Protein 6DEB (pdb70)

Sequence (568 aa):
NAMTLLDGKALSSAKKIKEEEELKEKNQFLKSKGIESCLAVILVGDNPASQTYVKSKAKACEECGIKSLVYHLNENITQNELLALINTLNHDDSVHGILVQLPLPDHICKDLILESIISSKDVDGFHPINVGYLNLGGLLEESSGGFLPCTPLGVMKLLKAYEIDLEEGKDAVIIGASNIVGRPMATMLLNAGATVSVCHIKTKDLSSLYTRQADLIIVAAGCVNLLRSDMVKEGVIVVDVGINRLESGKIVGDVDFEEVSKKSSYITPVPGGVGPMTIAMLLENTVKSAKNNRLNNAMTLLDGKALSSAKIKEEELKEEKNQFLKSKGIESCLAVILVGDDNPASQTYVKSSKAKACEEECGIKSLVYHLNENITQNELLALINTLNHDDSVHGILVQLPLPDHICKDLILESIISSKDVDGFHPINVGYLNLGGLLEESSGGFLPCTPLGVMKLLKAYEIDLEGKDAVIIGASNIIVGRPMATMLLNAGATVSVCHIKTKDLSLYTRQADLIIVAAGCVNLLRRSDMVKEGVIVVDVGINRLESGKIVGDVDFEEVSKKSSYITPVPGGVGPMTIAMLLENTVKSAKNRLN

CATH classification: 3.40.50.10860

Nearest PDB structures (foldseek):
  6de8-assembly1_A  TM=1.002E+00  e=8.248E-57  Campylobacter jejuni subsp. jejuni NCTC 11168 = ATCC 700819
  6ape-assembly1_A  TM=9.892E-01  e=2.007E-40  Helicobacter pylori G27
  1b0a-assembly1_A  TM=9.716E-01  e=3.492E-35  Escherichia coli K-12
  5o2a-assembly2_C  TM=9.542E-01  e=1.723E-35  Escherichia coli K-12
  4a5o-assembly2_C  TM=9.302E-01  e=9.366E-33  Pseudomonas aeruginosa PAO1

InterPro domains:
  IPR000672 Tetrahydrofolate dehydrogenase/cyclohydrolase [MF_01576] (1-281)
  IPR000672 Tetrahydrofolate dehydrogenase/cyclohydrolase [PR00085] (31-53)
  IPR000672 Tetrahydrofolate dehydrogenase/cyclohydrolase [PR00085] (72-99)
  IPR000672 Tetrahydrofolate dehydrogenase/cyclohydrolase [PR00085] (107-128)
  IPR000672 Tetrahydrofolate dehydrogenase/cyclohydrolase [PR00085] (153-173)
  IPR000672 Tetrahydrofolate dehydrogenase/cyclohydrolase [PR00085] (202-231)
  IPR000672 Tetrahydrofolate dehydrogenase/cyclohydrolase [PR00085] (237-253)
  IPR000672 Tetrahydrofolate dehydrogenase/cyclohydrolase [PR00085] (254-272)
  IPR020630 Tetrahydrofolate dehydrogenase/cyclohydrolase, catalytic domain [PF00763] (4-118)
  IPR020631 Tetrahydrofolate dehydrogenase/cyclohydrolase, NAD(P)-binding domain [PF02882] (138-280)
  IPR020631 Tetrahydrofolate dehydrogenase/cyclohydrolase, NAD(P)-binding domain [cd01080] (114-278)
  IPR020867 Tetrahydrofolate dehydrogenase/cyclohydrolase, conserved site [PS00766] (73-98)
  IPR020867 Tetrahydrofolate dehydrogenase/cyclohydrolase, conserved site [PS00767] (258-266)
  IPR036291 NAD(P)-binding domain superfamily [SSF51735] (120-278)
  IPR046346 Aminoacid dehydrogenase-like, N-terminal domain superfamily [SSF53223] (2-119)

Solvent-accessible surface area: 24631 Å² total; per-residue (Å²): 188,91,74,53,82,0,57,0,144,55,36,4,50,126,11,40,95,81,5,90,117,102,7,108,138,13,114,70,130,70,26,74,0,0,0,0,0,0,6,9,4,98,65,104,51,5,58,78,106,5,144,44,35,26,136,5,0,132,60,0,39,6,87,40,49,66,69,89,27,95,100,114,16,80,51,110,85,0,46,61,32,0,78,85,2,20,134,50,96,61,0,7,0,1,3,4,14,32,90,20,29,157,102,8,63,86,56,79,0,16,60,36,4,72,38,65,8,1,0,21,0,21,18,5,29,5,18,0,28,10,12,25,40,46,174,82,8,10,44,6,6,15,0,19,0,1,35,71,2,1,131,52,70,127,21,90,17,104,8,46,8,0,4,0,7,13,24,56,47,75,15,0,29,10,0,8,12,9,0,18,62,33,4,0,0,4,0,7,0,36,165,88,19,121,66,33,24,44,15,0,113,32,0,20,0,0,0,0,27,46,56,59,66,53,47,0,105,34,113,25,6,76,117,41,0,9,0,0,6,24,5,97,26,191,58,189,95,38,128,57,24,3,0,7,21,75,129,68,0,11,148,50,5,30,59,0,1,29,29,99,15,1,6,26,30,0,36,42,0,0,4,0,41,5,0,4,84,4,0,110,107,105,79,201,172,99,71,53,84,0,55,0,144,54,24,4,56,126,10,49,103,86,2,97,118,89,8,113,106,1,122,87,122,69,21,78,1,0,0,0,0,0,3,9,7,111,58,108,48,4,50,85,108,4,139,51,34,21,125,4,0,100,83,0,42,2,83,26,51,45,63,122,38,99,74,118,28,75,49,111,92,0,38,59,32,0,78,83,1,20,137,47,111,63,0,7,0,1,6,2,15,37,89,17,13,158,97,12,66,71,50,83,0,12,58,36,4,76,36,64,12,2,0,20,0,22,18,4,25,4,18,0,28,10,12,28,42,55,114,78,8,9,23,5,6,15,0,20,0,0,32,79,0,0,156,52,64,156,20,97,19,92,8,67,12,0,5,0,2,10,27,51,42,63,14,0,28,10,0,9,12,9,0,17,60,38,8,0,0,4,1,7,0,26,171,102,14,130,68,33,16,60,11,0,119,80,0,20,0,0,0,0,19,43,60,64,58,53,41,0,106,34,98,20,6,76,124,42,0,18,0,0,5,25,6,99,24,186,60,195,98,38,132,44,30,4,0,7,23,74,122,58,0,10,127,54,3,33,62,0,1,30,30,91,16,1,7,34,32,0,39,41,0,0,5,0,32,5,0,2,72,4,0,85,107,91,65,196

Secondary structure (DSSP, 8-state):
---EE--HHHHHHHHHHHHHHHHHHHHHTT---EEEEEEES--HHHHHHHHHHHHHHHHTT-EEEEEEE-TT--HHHHHHHHHHHHH-TT--EEEEPSPPPTTS-HHHHHHHS-GGG-TT--SHHHHHHHHTT-SSS---HHHHHHHHHHHHTT---TT-EEEEE---TTTHHHHHHHHHHTT-EEEEE-TT-S-HHHHHTT-SEEEE-S--TT-B-GGGS-TTEEEEE---EE-TTS-EE-SB-HHHHGGGEEEE--SSSSHHHHHHHHHHHHHHHHHHHT--/---EE--HHHHHHHHHHHHHHHHHHHHHTT---EEEEEEES--HHHHHHHHHHHHHHHHHT-EEEEEEE-TT--HHHHHHHHHHHHT-TT--EEEEPSPPPTTS-HHHHHHHS-GGG-TT--SHHHHHHHHTT--SS---HHHHHHHHHHHHTT---TT-EEEEE---TTTHHHHHHHHHHTT-EEEEE-TT-S-HHHHHTT-SEEEE-S--TT-B-GGGS-TTEEEEE---EE-TTS-EE-SB-HHHHGGGEEEE--SSSSHHHHHHHHHHHHHHHHHHTT--

B-factor: mean 24.09, std 11.1, range [10.52, 93.6]

Foldseek 3Di:
DAAAELFLQVVLVVLLQVLLVVQVVLVVVPAQQEEEEEEEDCDPVLVVVVVVLCVSCVSRRYHYHYHYHYLPDALVVLLVVLVVLLPDLNYQAYYYGDDHDPRHDPLVSLCSRDQLRHQQLLHVVSVVCLLVLHPPGHAHLLLVLVVVSCVVVPNQLAAFQEEEEDCDSRPRVSNQSVSVSSHHHYDYHYPPDPDQLVRAQRGQEYEYDHQAAQQAEQSSYAAAHAYHFPAWHQDPVRDTATNHPCVGNSVRYRYYYGPPRGSVSRSSSSSSVSSVVRSVVSRD/DDEAELFLQVVLVVLLQVLLVLQVVLVVVVAQQEEEEEEEDCDPVLVVVVVVLCVSCVSNRHHYHYHYHYLPDAQVNLLVVLVVLQPPPNYQAYHYGDDRHPRYDVLVSLCSHDQLRHQQLLHVVSVVCLLVLHDPGHAHLLLVLVVVSCVVVVNQLAAFQEEEEDCDSRPRVSNQSVSVSSHHHYDYHYPPHPDQLVRAQRGQEYEYDHAAAQQAAQSSYAAAHEYHFPAWDQDPVRDTATNHPCVGNSVRYRYYYGPPRHSVSRSSSSSSVSSSVSSVVPDD

Structure (mmCIF, N/CA/C/O backbone):
data_6DEB
#
_entry.id   6DEB
#
_cell.length_a   163.867
_cell.length_b   59.086
_cell.length_c   72.993
_cell.angle_alpha   90.00
_cell.angle_beta   100.08
_cell.angle_gamma   90.00
#
_symmetry.space_group_name_H-M   'C 1 2 1'
#
loop_
_entity.id
_entity.type
_entity.pdbx_description
1 polymer 'Bifunctional protein FolD'
2 non-polymer GUANINE
3 non-polymer 'POTASSIUM ION'
4 non-polymer GLYCEROL
5 non-polymer 'CHLORIDE ION'
6 non-polymer 2-AMINO-2-HYDROXYMETHYL-PROPANE-1,3-DIOL
7 non-polymer METHOTREXATE
8 non-polymer 2,3-DIHYDROXY-1,4-DITHIOBUTANE
9 water water
#
loop_
_atom_site.group_PDB
_atom_site.id
_atom_site.type_symbol
_atom_site.label_atom_id
_atom_site.label_alt_id
_atom_site.label_comp_id
_atom_site.label_asym_id
_atom_site.label_entity_id
_atom_site.label_seq_id
_atom_site.pdbx_PDB_ins_code
_atom_site.Cartn_x
_atom_site.Cartn_y
_atom_site.Cartn_z
_atom_site.occupancy
_atom_site.B_iso_or_equiv
_atom_site.auth_seq_id
_atom_site.auth_comp_id
_atom_site.auth_asym_id
_atom_site.auth_atom_id
_atom_site.pdbx_PDB_model_num
ATOM 1 N N . ASN A 1 2 ? -41.503 27.632 11.753 1.00 70.18 -1 ASN A N 1
ATOM 2 C CA . ASN A 1 2 ? -42.375 26.492 11.482 1.00 69.37 -1 ASN A CA 1
ATOM 3 C C . ASN A 1 2 ? -42.090 25.323 12.422 1.00 61.11 -1 ASN A C 1
ATOM 4 O O . ASN A 1 2 ? -41.077 25.309 13.125 1.00 61.65 -1 ASN A O 1
ATOM 9 N N . ALA A 1 3 ? -42.985 24.340 12.426 1.00 52.73 0 ALA A N 1
ATOM 10 C CA . ALA A 1 3 ? -42.884 23.232 13.362 1.00 40.29 0 ALA A CA 1
ATOM 11 C C . ALA A 1 3 ? -41.686 22.336 13.060 1.00 35.81 0 ALA A C 1
ATOM 12 O O . ALA A 1 3 ? -41.447 21.967 11.911 1.00 43.40 0 ALA A O 1
ATOM 14 N N . MET A 1 4 ? -40.933 22.000 14.099 1.00 25.12 1 MET A N 1
ATOM 15 C CA . MET A 1 4 ? -39.837 21.037 13.980 1.00 22.37 1 MET A CA 1
ATOM 16 C C . MET A 1 4 ? -40.202 19.828 14.815 1.00 21.89 1 MET A C 1
ATOM 17 O O . MET A 1 4 ? -40.837 19.971 15.856 1.00 23.96 1 MET A O 1
ATOM 22 N N . THR A 1 5 ? -39.806 18.648 14.356 1.00 20.43 2 THR A N 1
ATOM 23 C CA . THR A 1 5 ? -40.106 17.419 15.071 1.00 19.91 2 THR A CA 1
ATOM 24 C C . THR A 1 5 ? -38.822 16.630 15.281 1.00 18.74 2 THR A C 1
ATOM 25 O O . THR A 1 5 ? -38.037 16.446 14.347 1.00 17.23 2 THR A O 1
ATOM 29 N N . LEU A 1 6 ? -38.587 16.180 16.511 1.00 17.50 3 LEU A N 1
ATOM 30 C CA . LEU A 1 6 ? -37.422 15.354 16.801 1.00 15.99 3 LEU A CA 1
ATOM 31 C C . LEU A 1 6 ? -37.681 13.920 16.341 1.00 15.99 3 LEU A C 1
ATOM 32 O O . LEU A 1 6 ? -38.752 13.354 16.621 1.00 17.28 3 LEU A O 1
ATOM 37 N N . LEU A 1 7 ? -36.716 13.349 15.625 1.00 16.01 4 LEU A N 1
ATOM 38 C CA . LEU A 1 7 ? -36.811 11.956 15.178 1.00 16.23 4 LEU A CA 1
ATOM 39 C C . LEU A 1 7 ? -36.287 11.100 16.330 1.00 16.26 4 LEU A C 1
ATOM 40 O O . LEU A 1 7 ? -35.072 10.902 16.471 1.00 17.50 4 LEU A O 1
ATOM 45 N N . ASP A 1 8 ? -37.198 10.615 17.158 1.00 17.27 5 ASP A N 1
ATOM 46 C CA . ASP A 1 8 ? -36.835 9.995 18.450 1.00 18.50 5 ASP A CA 1
ATOM 47 C C . ASP A 1 8 ? -36.516 8.502 18.282 1.00 15.53 5 ASP A C 1
ATOM 48 O O . ASP A 1 8 ? -37.389 7.635 18.478 1.00 15.49 5 ASP A O 1
ATOM 53 N N . GLY A 1 9 ? -35.247 8.228 17.953 1.00 16.69 6 GLY A N 1
ATOM 54 C CA . GLY A 1 9 ? -34.739 6.874 17.787 1.00 17.72 6 GLY A CA 1
ATOM 55 C C . GLY A 1 9 ? -34.716 6.069 19.078 1.00 17.00 6 GLY A C 1
ATOM 56 O O . GLY A 1 9 ? -34.886 4.849 19.066 1.00 16.93 6 GLY A O 1
ATOM 57 N N . LYS A 1 10 ? -34.526 6.738 20.204 1.00 14.51 7 LYS A N 1
ATOM 58 C CA . LYS A 1 10 ? -34.493 6.034 21.488 1.00 16.24 7 LYS A CA 1
ATOM 59 C C . LYS A 1 10 ? -35.848 5.384 21.779 1.00 20.44 7 LYS A C 1
ATOM 60 O O . LYS A 1 10 ? -35.924 4.197 22.104 1.00 18.82 7 LYS A O 1
ATOM 66 N N . ALA A 1 11 ? -36.920 6.168 21.676 1.00 20.02 8 ALA A N 1
ATOM 67 C CA . ALA A 1 11 ? -38.264 5.635 21.872 1.00 20.94 8 ALA A CA 1
ATOM 68 C C . ALA A 1 11 ? -38.643 4.544 20.857 1.00 17.57 8 ALA A C 1
ATOM 69 O O . ALA A 1 11 ? -39.257 3.536 21.225 1.00 19.41 8 ALA A O 1
ATOM 71 N N . LEU A 1 12 ? -38.282 4.758 19.590 1.00 16.00 9 LEU A N 1
ATOM 72 C CA . LEU A 1 12 ? -38.596 3.788 18.553 1.00 17.01 9 LEU A CA 1
ATOM 73 C C . LEU A 1 12 ? -37.864 2.472 18.820 1.00 15.25 9 LEU A C 1
ATOM 74 O O . LEU A 1 12 ? -38.469 1.389 18.743 1.00 16.99 9 LEU A O 1
ATOM 79 N N A SER A 1 13 ? -36.583 2.584 19.165 0.57 13.79 10 SER A N 1
ATOM 80 N N B SER A 1 13 ? -36.583 2.569 19.168 0.43 13.95 10 SER A N 1
ATOM 81 C CA A SER A 1 13 ? -35.760 1.419 19.449 0.57 14.50 10 SER A CA 1
ATOM 82 C CA B SER A 1 13 ? -35.762 1.388 19.433 0.43 14.74 10 SER A CA 1
ATOM 83 C C A SER A 1 13 ? -36.371 0.599 20.578 0.57 17.35 10 SER A C 1
ATOM 84 C C B SER A 1 13 ? -36.254 0.592 20.640 0.43 17.27 10 SER A C 1
ATOM 85 O O A SER A 1 13 ? -36.482 -0.627 20.477 0.57 16.26 10 SER A O 1
ATOM 86 O O B SER A 1 13 ? -36.145 -0.635 20.668 0.43 18.21 10 SER A O 1
ATOM 91 N N . ALA A 1 14 ? -36.814 1.287 21.623 1.00 19.74 11 ALA A N 1
ATOM 92 C CA . ALA A 1 14 ? -37.403 0.614 22.778 1.00 17.08 11 ALA A CA 1
ATOM 93 C C . ALA A 1 14 ? -38.631 -0.187 22.340 1.00 17.51 11 ALA A C 1
ATOM 94 O O . ALA A 1 14 ? -38.842 -1.327 22.784 1.00 18.85 11 ALA A O 1
ATOM 96 N N A LYS A 1 15 ? -39.437 0.411 21.465 0.49 16.44 12 LYS A N 1
ATOM 97 N N B LYS A 1 15 ? -39.443 0.397 21.461 0.51 16.44 12 LYS A N 1
ATOM 98 C CA A LYS A 1 15 ? -40.642 -0.243 20.965 0.49 18.69 12 LYS A CA 1
ATOM 99 C CA B LYS A 1 15 ? -40.650 -0.286 20.998 0.51 19.23 12 LYS A CA 1
ATOM 100 C C A LYS A 1 15 ? -40.277 -1.491 20.167 0.49 17.83 12 LYS A C 1
ATOM 101 C C B LYS A 1 15 ? -40.295 -1.503 20.145 0.51 17.84 12 LYS A C 1
ATOM 102 O O A LYS A 1 15 ? -40.862 -2.557 20.354 0.49 17.74 12 LYS A O 1
ATOM 103 O O B LYS A 1 15 ? -40.908 -2.562 20.271 0.51 18.01 12 LYS A O 1
ATOM 114 N N . ILE A 1 16 ? -39.296 -1.345 19.281 1.00 15.60 13 ILE A N 1
ATOM 115 C CA . ILE A 1 16 ? -38.804 -2.464 18.483 1.00 14.60 13 ILE A CA 1
ATOM 116 C C . ILE A 1 16 ? -38.326 -3.598 19.409 1.00 15.38 13 ILE A C 1
ATOM 117 O O . ILE A 1 16 ? -38.646 -4.783 19.166 1.00 18.08 13 ILE A O 1
ATOM 122 N N . LYS A 1 17 ? -37.572 -3.249 20.443 1.00 16.05 14 LYS A N 1
ATOM 123 C CA . LYS A 1 17 ? -37.076 -4.261 21.378 1.00 15.58 14 LYS A CA 1
ATOM 124 C C . LYS A 1 17 ? -38.223 -5.029 22.046 1.00 18.37 14 LYS A C 1
ATOM 125 O O . LYS A 1 17 ? -38.137 -6.255 22.194 1.00 19.23 14 LYS A O 1
ATOM 131 N N A GLU A 1 18 ? -39.276 -4.315 22.439 0.59 15.66 15 GLU A N 1
ATOM 132 N N B GLU A 1 18 ? -39.300 -4.336 22.419 0.41 16.33 15 GLU A N 1
ATOM 133 C CA A GLU A 1 18 ? -40.438 -4.972 23.030 0.59 19.35 15 GLU A CA 1
ATOM 134 C CA B GLU A 1 18 ? -40.460 -5.036 22.981 0.41 18.75 15 GLU A CA 1
ATOM 135 C C A GLU A 1 18 ? -41.094 -5.905 22.010 0.59 18.72 15 GLU A C 1
ATOM 136 C C B GLU A 1 18 ? -41.097 -5.964 21.951 0.41 18.79 15 GLU A C 1
ATOM 137 O O A GLU A 1 18 ? -41.520 -7.007 22.357 0.59 18.82 15 GLU A O 1
ATOM 138 O O B GLU A 1 18 ? -41.496 -7.082 22.281 0.41 18.72 15 GLU A O 1
ATOM 149 N N A GLU A 1 19 ? -41.159 -5.468 20.749 0.59 17.50 16 GLU A N 1
ATOM 150 N N B GLU A 1 19 ? -41.197 -5.494 20.707 0.41 17.47 16 GLU A N 1
ATOM 151 C CA A GLU A 1 19 ? -41.718 -6.283 19.665 0.59 17.44 16 GLU A CA 1
ATOM 152 C CA B GLU A 1 19 ? -41.716 -6.313 19.614 0.41 17.43 16 GLU A CA 1
ATOM 153 C C A GLU A 1 19 ? -40.899 -7.566 19.419 0.59 17.63 16 GLU A C 1
ATOM 154 C C B GLU A 1 19 ? -40.897 -7.593 19.496 0.41 17.43 16 GLU A C 1
ATOM 155 O O A GLU A 1 19 ? -41.453 -8.644 19.205 0.59 17.26 16 GLU A O 1
ATOM 156 O O B GLU A 1 19 ? -41.445 -8.695 19.462 0.41 17.15 16 GLU A O 1
ATOM 167 N N . LEU A 1 20 ? -39.575 -7.442 19.455 1.00 16.12 17 LEU A N 1
ATOM 168 C CA . LEU A 1 20 ? -38.711 -8.604 19.312 1.00 16.98 17 LEU A CA 1
ATOM 169 C C . LEU A 1 20 ? -38.794 -9.525 20.527 1.00 16.61 17 LEU A C 1
ATOM 170 O O . LEU A 1 20 ? -38.688 -10.738 20.374 1.00 17.10 17 LEU A O 1
ATOM 175 N N . LYS A 1 21 ? -38.993 -8.967 21.718 1.00 14.81 18 LYS A N 1
ATOM 176 C CA . LYS A 1 21 ? -39.083 -9.817 22.914 1.00 14.47 18 LYS A CA 1
ATOM 177 C C . LYS A 1 21 ? -40.315 -10.713 22.758 1.00 18.16 18 LYS A C 1
ATOM 178 O O . LYS A 1 21 ? -40.293 -11.898 23.097 1.00 16.09 18 LYS A O 1
ATOM 184 N N . GLU A 1 22 ? -41.395 -10.137 22.246 1.00 16.21 19 GLU A N 1
ATOM 185 C CA . GLU A 1 22 ? -42.605 -10.918 22.026 1.00 18.18 19 GLU A CA 1
ATOM 186 C C . GLU A 1 22 ? -42.403 -11.964 20.943 1.00 19.13 19 GLU A C 1
ATOM 187 O O . GLU A 1 22 ? -42.831 -13.106 21.105 1.00 20.14 19 GLU A O 1
ATOM 193 N N . LYS A 1 23 ? -41.746 -11.586 19.853 1.00 17.80 20 LYS A N 1
ATOM 194 C CA . LYS A 1 23 ? -41.483 -12.538 18.783 1.00 19.11 20 LYS A CA 1
ATOM 195 C C . LYS A 1 23 ? -40.615 -13.692 19.267 1.00 18.52 20 LYS A C 1
ATOM 196 O O . LYS A 1 23 ? -40.802 -14.845 18.864 1.00 19.62 20 LYS A O 1
ATOM 202 N N . ASN A 1 24 ? -39.647 -13.375 20.120 1.00 14.70 21 ASN A N 1
ATOM 203 C CA . ASN A 1 24 ? -38.742 -14.388 20.613 1.00 14.25 21 ASN A CA 1
ATOM 204 C C . ASN A 1 24 ? -39.411 -15.325 21.605 1.00 16.03 21 ASN A C 1
ATOM 205 O O . ASN A 1 24 ? -39.016 -16.480 21.731 1.00 19.69 21 ASN A O 1
ATOM 210 N N . GLN A 1 25 ? -40.427 -14.842 22.313 1.00 15.34 22 GLN A N 1
ATOM 211 C CA . GLN A 1 25 ? -41.177 -15.743 23.187 1.00 16.76 22 GLN A CA 1
ATOM 212 C C . GLN A 1 25 ? -41.866 -16.817 22.353 1.00 17.95 22 GLN A C 1
ATOM 213 O O . GLN A 1 25 ? -41.829 -17.999 22.708 1.00 19.32 22 GLN A O 1
ATOM 219 N N . PHE A 1 26 ? -42.459 -16.400 21.239 1.00 15.66 23 PHE A N 1
ATOM 220 C CA . PHE A 1 26 ? -43.150 -17.339 20.341 1.00 15.29 23 PHE A CA 1
ATOM 221 C C . PHE A 1 26 ? -42.094 -18.263 19.673 1.00 19.29 23 PHE A C 1
ATOM 222 O O . PHE A 1 26 ? -42.256 -19.485 19.642 1.00 18.75 23 PHE A O 1
ATOM 230 N N . LEU A 1 27 ? -40.996 -17.703 19.184 1.00 16.36 24 LEU A N 1
ATOM 231 C CA . LEU A 1 27 ? -39.939 -18.531 18.588 1.00 16.96 24 LEU A CA 1
ATOM 232 C C . LEU A 1 27 ? -39.398 -19.561 19.572 1.00 16.78 24 LEU A C 1
ATOM 233 O O . LEU A 1 27 ? -39.199 -20.712 19.220 1.00 16.65 24 LEU A O 1
ATOM 238 N N . LYS A 1 28 ? -39.132 -19.125 20.800 1.00 16.28 25 LYS A N 1
ATOM 239 C CA . LYS A 1 28 ? -38.578 -20.022 21.816 1.00 18.13 25 LYS A CA 1
ATOM 240 C C . LYS A 1 28 ? -39.562 -21.176 22.118 1.00 19.60 25 LYS A C 1
ATOM 241 O O . LYS A 1 28 ? -39.145 -22.326 22.323 1.00 19.80 25 LYS A O 1
ATOM 247 N N . SER A 1 29 ? -40.865 -20.878 22.093 1.00 17.82 26 SER A N 1
ATOM 248 C CA . SER A 1 29 ? -41.890 -21.901 22.329 1.00 20.13 26 SER A CA 1
ATOM 249 C C . SER A 1 29 ? -41.925 -22.925 21.197 1.00 21.78 26 SER A C 1
ATOM 250 O O . SER A 1 29 ? -42.513 -24.013 21.343 1.00 23.96 26 SER A O 1
ATOM 253 N N . LYS A 1 30 ? -41.287 -22.590 20.081 1.00 17.90 27 LYS A N 1
ATOM 254 C CA . LYS A 1 30 ? -41.219 -23.504 18.947 1.00 22.66 27 LYS A CA 1
ATOM 255 C C . LYS A 1 30 ? -39.799 -24.024 18.761 1.00 23.86 27 LYS A C 1
ATOM 256 O O . LYS A 1 30 ? -39.443 -24.513 17.684 1.00 27.57 27 LYS A O 1
ATOM 262 N N . GLY A 1 31 ? -38.987 -23.904 19.811 1.00 26.53 28 GLY A N 1
ATOM 263 C CA . GLY A 1 31 ? -37.640 -24.471 19.802 1.00 27.51 28 GLY A CA 1
ATOM 264 C C . GLY A 1 31 ? -36.482 -23.691 19.213 1.00 31.01 28 GLY A C 1
ATOM 265 O O . GLY A 1 31 ? -35.384 -24.239 19.048 1.00 30.34 28 GLY A O 1
ATOM 266 N N . ILE A 1 32 ? -36.700 -22.419 18.895 1.00 24.70 29 ILE A N 1
ATOM 267 C CA . ILE A 1 32 ? -35.648 -21.573 18.351 1.00 20.96 29 ILE A CA 1
ATOM 268 C C . ILE A 1 32 ? -35.328 -20.457 19.331 1.00 18.99 29 ILE A C 1
ATOM 269 O O . ILE A 1 32 ? -36.190 -19.647 19.633 1.00 20.41 29 ILE A O 1
ATOM 274 N N . GLU A 1 33 ? -34.094 -20.424 19.812 1.00 18.06 30 GLU A N 1
ATOM 275 C CA . GLU A 1 33 ? -33.607 -19.330 20.648 1.00 16.22 30 GLU A CA 1
ATOM 276 C C . GLU A 1 33 ? -32.645 -18.464 19.832 1.00 16.60 30 GLU A C 1
ATOM 277 O O . GLU A 1 33 ? -31.485 -18.842 19.621 1.00 18.94 30 GLU A O 1
ATOM 283 N N . SER A 1 34 ? -33.129 -17.311 19.375 1.00 17.22 31 SER A N 1
ATOM 284 C CA . SER A 1 34 ? -32.337 -16.407 18.551 1.00 15.81 31 SER A CA 1
ATOM 285 C C . SER A 1 34 ? -31.026 -16.141 19.251 1.00 16.29 31 SER A C 1
ATOM 286 O O . SER A 1 34 ? -31.011 -15.885 20.439 1.00 16.17 31 SER A O 1
ATOM 289 N N . CYS A 1 35 ? -29.925 -16.226 18.508 1.00 12.27 32 CYS A N 1
ATOM 290 C CA . CYS A 1 35 ? -28.610 -16.161 19.122 1.00 13.22 32 CYS A CA 1
ATOM 291 C C . CYS A 1 35 ? -27.648 -15.397 18.229 1.00 14.65 32 CYS A C 1
ATOM 292 O O . CYS A 1 35 ? -27.512 -15.706 17.043 1.00 14.78 32 CYS A O 1
ATOM 295 N N . LEU A 1 36 ? -27.007 -14.387 18.820 1.00 13.13 33 LEU A N 1
ATOM 296 C CA . LEU A 1 36 ? -25.972 -13.584 18.183 1.00 15.16 33 LEU A CA 1
ATOM 297 C C . LEU A 1 36 ? -24.604 -13.868 18.789 1.00 14.52 33 LEU A C 1
ATOM 298 O O . LEU A 1 36 ? -24.426 -13.813 20.007 1.00 15.29 33 LEU A O 1
ATOM 303 N N . ALA A 1 37 ? -23.635 -14.186 17.935 1.00 11.99 34 ALA A N 1
ATOM 304 C CA . ALA A 1 37 ? -22.230 -14.253 18.376 1.00 13.44 34 ALA A CA 1
ATOM 305 C C . ALA A 1 37 ? -21.558 -12.946 18.023 1.00 14.83 34 ALA A C 1
ATOM 306 O O . ALA A 1 37 ? -21.666 -12.456 16.889 1.00 14.57 34 ALA A O 1
ATOM 308 N N . VAL A 1 38 ? -20.908 -12.344 19.019 1.00 15.09 35 VAL A N 1
ATOM 309 C CA . VAL A 1 38 ? -20.141 -11.110 18.832 1.00 17.38 35 VAL A CA 1
ATOM 310 C C . VAL A 1 38 ? -18.675 -11.413 19.100 1.00 17.25 35 VAL A C 1
ATOM 311 O O . VAL A 1 38 ? -18.325 -11.996 20.129 1.00 16.99 35 VAL A O 1
ATOM 315 N N . ILE A 1 39 ? -17.821 -11.043 18.156 1.00 15.26 36 ILE A N 1
ATOM 316 C CA . ILE A 1 39 ? -16.384 -11.264 18.313 1.00 16.56 36 ILE A CA 1
ATOM 317 C C . ILE A 1 39 ? -15.672 -9.928 18.488 1.00 21.25 36 ILE A C 1
ATOM 318 O O . ILE A 1 39 ? -15.747 -9.039 17.631 1.00 17.25 36 ILE A O 1
ATOM 323 N N . LEU A 1 40 ? -14.988 -9.790 19.620 1.00 16.72 37 LEU A N 1
ATOM 324 C CA . LEU A 1 40 ? -14.258 -8.584 19.943 1.00 20.87 37 LEU A CA 1
ATOM 325 C C . LEU A 1 40 ? -12.784 -8.949 20.046 1.00 22.60 37 LEU A C 1
ATOM 326 O O . LEU A 1 40 ? -12.411 -9.797 20.852 1.00 22.95 37 LEU A O 1
ATOM 331 N N . VAL A 1 41 ? -11.962 -8.338 19.202 1.00 19.75 38 VAL A N 1
ATOM 332 C CA . VAL A 1 41 ? -10.526 -8.544 19.245 1.00 21.23 38 VAL A CA 1
ATOM 333 C C . VAL A 1 41 ? -9.849 -7.369 19.929 1.00 25.50 38 VAL A C 1
ATOM 334 O O . VAL A 1 41 ? -9.961 -6.212 19.492 1.00 29.56 38 VAL A O 1
ATOM 338 N N . GLY A 1 42 ? -9.138 -7.660 21.012 1.00 27.50 39 GLY A N 1
ATOM 339 C CA . GLY A 1 42 ? -8.393 -6.631 21.715 1.00 28.01 39 GLY A CA 1
ATOM 340 C C . GLY A 1 42 ? -9.211 -5.870 22.745 1.00 28.48 39 GLY A C 1
ATOM 341 O O . GLY A 1 42 ? -10.344 -6.244 23.055 1.00 32.02 39 GLY A O 1
ATOM 342 N N . ASP A 1 43 ? -8.635 -4.788 23.262 1.00 34.42 40 ASP A N 1
ATOM 343 C CA . ASP A 1 43 ? -9.234 -4.067 24.393 1.00 41.39 40 ASP A CA 1
ATOM 344 C C . ASP A 1 43 ? -9.494 -2.574 24.155 1.00 40.89 40 ASP A C 1
ATOM 345 O O . ASP A 1 43 ? -9.460 -1.793 25.104 1.00 45.89 40 ASP A O 1
ATOM 350 N N . ASN A 1 44 ? -9.716 -2.180 22.902 1.00 36.94 41 ASN A N 1
ATOM 351 C CA . ASN A 1 44 ? -10.153 -0.821 22.571 1.00 38.38 41 ASN A CA 1
ATOM 352 C C . ASN A 1 44 ? -11.330 -0.483 23.475 1.00 38.61 41 ASN A C 1
ATOM 353 O O . ASN A 1 44 ? -12.333 -1.202 23.473 1.00 31.61 41 ASN A O 1
ATOM 358 N N . PRO A 1 45 ? -11.212 0.598 24.257 1.00 42.91 42 PRO A N 1
ATOM 359 C CA . PRO A 1 45 ? -12.234 0.925 25.260 1.00 42.33 42 PRO A CA 1
ATOM 360 C C . PRO A 1 45 ? -13.590 1.229 24.637 1.00 39.88 42 PRO A C 1
ATOM 361 O O . PRO A 1 45 ? -14.619 0.800 25.174 1.00 37.16 42 PRO A O 1
ATOM 365 N N . ALA A 1 46 ? -13.599 1.954 23.521 1.00 38.85 43 ALA A N 1
ATOM 366 C CA . ALA A 1 46 ? -14.855 2.223 22.825 1.00 34.60 43 ALA A CA 1
ATOM 367 C C . ALA A 1 46 ? -15.486 0.912 22.366 1.00 35.84 43 ALA A C 1
ATOM 368 O O . ALA A 1 46 ? -16.686 0.694 22.537 1.00 33.58 43 ALA A O 1
ATOM 370 N N . SER A 1 47 ? -14.668 0.036 21.788 1.00 32.93 44 SER A N 1
ATOM 371 C CA . SER A 1 47 ? -15.146 -1.269 21.327 1.00 31.75 44 SER A CA 1
ATOM 372 C C . SER A 1 47 ? -15.758 -2.104 22.455 1.00 26.88 44 SER A C 1
ATOM 373 O O . SER A 1 47 ? -16.776 -2.768 22.263 1.00 24.82 44 SER A O 1
ATOM 376 N N . GLN A 1 48 ? -15.142 -2.073 23.632 1.00 29.84 45 GLN A N 1
ATOM 377 C CA . GLN A 1 48 ? -15.650 -2.862 24.754 1.00 30.72 45 GLN A CA 1
ATOM 378 C C . GLN A 1 48 ? -17.016 -2.341 25.184 1.00 27.91 45 GLN A C 1
ATOM 379 O O . GLN A 1 48 ? -17.946 -3.118 25.432 1.00 27.52 45 GLN A O 1
ATOM 385 N N . THR A 1 49 ? -17.130 -1.017 25.255 1.00 28.88 46 THR A N 1
ATOM 386 C CA . THR A 1 49 ? -18.396 -0.347 25.530 1.00 34.01 46 THR A CA 1
ATOM 387 C C . THR A 1 49 ? -19.490 -0.726 24.531 1.00 30.48 46 THR A C 1
ATOM 388 O O . THR A 1 49 ? -20.619 -1.075 24.931 1.00 30.23 46 THR A O 1
ATOM 392 N N . TYR A 1 50 ? -19.164 -0.651 23.238 1.00 26.37 47 TYR A N 1
ATOM 393 C CA . TYR A 1 50 ? -20.111 -1.011 22.186 1.00 25.79 47 TYR A CA 1
ATOM 394 C C . TYR A 1 50 ? -20.578 -2.460 22.321 1.00 26.19 47 TYR A C 1
ATOM 395 O O . TYR A 1 50 ? -21.760 -2.748 22.171 1.00 24.46 47 TYR A O 1
ATOM 404 N N . VAL A 1 51 ? -19.644 -3.372 22.582 1.00 23.24 48 VAL A N 1
ATOM 405 C CA . VAL A 1 51 ? -19.988 -4.786 22.746 1.00 19.30 48 VAL A CA 1
ATOM 406 C C . VAL A 1 51 ? -20.871 -5.034 23.965 1.00 20.97 48 VAL A C 1
ATOM 407 O O . VAL A 1 51 ? -21.855 -5.769 23.892 1.00 21.71 48 VAL A O 1
ATOM 411 N N . LYS A 1 52 ? -20.543 -4.411 25.094 1.00 26.26 49 LYS A N 1
ATOM 412 C CA . LYS A 1 52 ? -21.427 -4.520 26.261 1.00 26.19 49 LYS A CA 1
ATOM 413 C C . LYS A 1 52 ? -22.847 -4.017 25.959 1.00 27.83 49 LYS A C 1
ATOM 414 O O . LYS A 1 52 ? -23.842 -4.629 26.384 1.00 26.34 49 LYS A O 1
ATOM 420 N N . SER A 1 53 ? -22.942 -2.927 25.198 1.00 25.14 50 SER A N 1
ATOM 421 C CA . SER A 1 53 ? -24.250 -2.397 24.784 1.00 26.73 50 SER A CA 1
ATOM 422 C C . SER A 1 53 ? -25.046 -3.399 23.946 1.00 23.48 50 SER A C 1
ATOM 423 O O . SER A 1 53 ? -26.263 -3.549 24.118 1.00 22.03 50 SER A O 1
ATOM 426 N N . LYS A 1 54 ? -24.361 -4.070 23.033 1.00 20.09 51 LYS A N 1
ATOM 427 C CA . LYS A 1 54 ? -25.030 -5.028 22.159 1.00 17.27 51 LYS A CA 1
ATOM 428 C C . LYS A 1 54 ? -25.479 -6.221 22.990 1.00 18.95 51 LYS A C 1
ATOM 429 O O . LYS A 1 54 ? -26.596 -6.709 22.848 1.00 17.86 51 LYS A O 1
ATOM 435 N N . ALA A 1 55 ? -24.634 -6.663 23.908 1.00 23.14 52 ALA A N 1
ATOM 436 C CA . ALA A 1 55 ? -25.014 -7.796 24.751 1.00 24.35 52 ALA A CA 1
ATOM 437 C C . ALA A 1 55 ? -26.203 -7.461 25.651 1.00 22.77 52 ALA A C 1
ATOM 438 O O . ALA A 1 55 ? -27.119 -8.278 25.836 1.00 23.33 52 ALA A O 1
ATOM 440 N N . LYS A 1 56 ? -26.212 -6.253 26.202 1.00 21.91 53 LYS A N 1
ATOM 441 C CA . LYS A 1 56 ? -27.307 -5.838 27.058 1.00 25.05 53 LYS A CA 1
ATOM 442 C C . LYS A 1 56 ? -28.598 -5.788 26.257 1.00 24.79 53 LYS A C 1
ATOM 443 O O . LYS A 1 56 ? -29.644 -6.216 26.735 1.00 24.07 53 LYS A O 1
ATOM 449 N N . ALA A 1 57 ? -28.522 -5.271 25.035 1.00 22.10 54 ALA A N 1
ATOM 450 C CA . ALA A 1 57 ? -29.724 -5.154 24.219 1.00 22.40 54 ALA A CA 1
ATOM 451 C C . ALA A 1 57 ? -30.282 -6.523 23.853 1.00 18.91 54 ALA A C 1
ATOM 452 O O . ALA A 1 57 ? -31.503 -6.697 23.809 1.00 21.05 54 ALA A O 1
ATOM 454 N N . CYS A 1 58 ? -29.394 -7.480 23.587 1.00 16.77 55 CYS A N 1
ATOM 455 C CA . CYS A 1 58 ? -29.815 -8.852 23.283 1.00 18.61 55 CYS A CA 1
ATOM 456 C C . CYS A 1 58 ? -30.614 -9.401 24.455 1.00 16.65 55 CYS A C 1
ATOM 457 O O . CYS A 1 58 ? -31.699 -9.942 24.267 1.00 16.66 55 CYS A O 1
ATOM 460 N N . GLU A 1 59 ? -30.096 -9.220 25.666 1.00 19.99 56 GLU A N 1
ATOM 461 C CA . GLU A 1 59 ? -30.763 -9.758 26.851 1.00 25.98 56 GLU A CA 1
ATOM 462 C C . GLU A 1 59 ? -32.157 -9.158 27.037 1.00 27.62 56 GLU A C 1
ATOM 463 O O . GLU A 1 59 ? -33.104 -9.856 27.407 1.00 27.28 56 GLU A O 1
ATOM 469 N N . GLU A 1 60 ? -32.288 -7.873 26.739 1.00 20.37 57 GLU A N 1
ATOM 470 C CA . GLU A 1 60 ? -33.559 -7.180 26.885 1.00 22.73 57 GLU A CA 1
ATOM 471 C C . GLU A 1 60 ? -34.660 -7.705 25.967 1.00 21.31 57 GLU A C 1
ATOM 472 O O . GLU A 1 60 ? -35.845 -7.550 26.265 1.00 28.18 57 GLU A O 1
ATOM 478 N N . CYS A 1 61 ? -34.285 -8.325 24.855 1.00 19.82 58 CYS A N 1
ATOM 479 C CA . CYS A 1 61 ? -35.307 -8.766 23.893 1.00 23.88 58 CYS A CA 1
ATOM 480 C C . CYS A 1 61 ? -35.294 -10.270 23.634 1.00 19.19 58 CYS A C 1
ATOM 481 O O . CYS A 1 61 ? -35.899 -10.755 22.666 1.00 20.67 58 CYS A O 1
ATOM 484 N N . GLY A 1 62 ? -34.602 -11.006 24.500 1.00 20.98 59 GLY A N 1
ATOM 485 C CA . GLY A 1 62 ? -34.621 -12.457 24.451 1.00 19.14 59 GLY A CA 1
ATOM 486 C C . GLY A 1 62 ? -33.671 -13.102 23.466 1.00 19.54 59 GLY A C 1
ATOM 487 O O . GLY A 1 62 ? -33.856 -14.271 23.103 1.00 21.36 59 GLY A O 1
ATOM 488 N N . ILE A 1 63 ? -32.652 -12.364 23.018 1.00 16.30 60 ILE A N 1
ATOM 489 C CA . ILE A 1 63 ? -31.631 -12.941 22.157 1.00 15.25 60 ILE A CA 1
ATOM 490 C C . ILE A 1 63 ? -30.467 -13.419 23.019 1.00 17.31 60 ILE A C 1
ATOM 491 O O . ILE A 1 63 ? -29.962 -12.692 23.891 1.00 17.79 60 ILE A O 1
ATOM 496 N N . LYS A 1 64 ? -30.071 -14.668 22.803 1.00 14.77 61 LYS A N 1
ATOM 497 C CA . LYS A 1 64 ? -28.905 -15.200 23.503 1.00 15.61 61 LYS A CA 1
ATOM 498 C C . LYS A 1 64 ? -27.664 -14.583 22.876 1.00 16.58 61 LYS A C 1
ATOM 499 O O . LYS A 1 64 ? -27.522 -14.583 21.663 1.00 19.25 61 LYS A O 1
ATOM 505 N N . SER A 1 65 ? -26.765 -14.038 23.690 1.00 17.91 62 SER A N 1
ATOM 506 C CA . SER A 1 65 ? -25.501 -13.569 23.126 1.00 19.14 62 SER A CA 1
ATOM 507 C C . SER A 1 65 ? -24.319 -14.442 23.537 1.00 17.11 62 SER A C 1
ATOM 508 O O . SER A 1 65 ? -24.221 -14.932 24.692 1.00 22.08 62 SER A O 1
ATOM 511 N N . LEU A 1 66 ? -23.417 -14.631 22.581 1.00 15.64 63 LEU A N 1
ATOM 512 C CA . LEU A 1 66 ? -22.151 -15.309 22.818 1.00 14.54 63 LEU A CA 1
ATOM 513 C C . LEU A 1 66 ? -21.085 -14.300 22.489 1.00 15.47 63 LEU A C 1
ATOM 514 O O . LEU A 1 66 ? -20.887 -13.973 21.327 1.00 19.26 63 LEU A O 1
ATOM 519 N N . VAL A 1 67 ? -20.378 -13.821 23.512 1.00 18.29 64 VAL A N 1
ATOM 520 C CA . VAL A 1 67 ? -19.336 -12.828 23.286 1.00 17.22 64 VAL A CA 1
ATOM 521 C C . VAL A 1 67 ? -17.980 -13.490 23.402 1.00 17.96 64 VAL A C 1
ATOM 522 O O . VAL A 1 67 ? -17.633 -14.043 24.452 1.00 20.09 64 VAL A O 1
ATOM 526 N N . TYR A 1 68 ? -17.240 -13.435 22.299 1.00 17.92 65 TYR A N 1
ATOM 527 C CA . TYR A 1 68 ? -15.870 -13.942 22.239 1.00 19.52 65 TYR A CA 1
ATOM 528 C C . TYR A 1 68 ? -14.927 -12.759 22.327 1.00 21.84 65 TYR A C 1
ATOM 529 O O . TYR A 1 68 ? -14.819 -11.974 21.386 1.00 22.10 65 TYR A O 1
ATOM 538 N N . HIS A 1 69 ? -14.250 -12.628 23.465 1.00 20.17 66 HIS A N 1
ATOM 539 C CA . HIS A 1 69 ? -13.289 -11.556 23.640 1.00 22.65 66 HIS A CA 1
ATOM 540 C C . HIS A 1 69 ? -11.881 -12.115 23.454 1.00 21.94 66 HIS A C 1
ATOM 541 O O . HIS A 1 69 ? -11.348 -12.754 24.355 1.00 28.84 66 HIS A O 1
ATOM 548 N N . LEU A 1 70 ? -11.309 -11.861 22.275 1.00 20.63 67 LEU A N 1
ATOM 549 C CA . LEU A 1 70 ? -10.031 -12.427 21.868 1.00 21.47 67 LEU A CA 1
ATOM 550 C C . LEU A 1 70 ? -8.910 -11.451 22.122 1.00 22.47 67 LEU A C 1
ATOM 551 O O . LEU A 1 70 ? -9.103 -10.235 22.118 1.00 23.22 67 LEU A O 1
ATOM 556 N N . ASN A 1 71 ? -7.722 -11.999 22.354 1.00 22.73 68 ASN A N 1
ATOM 557 C CA . ASN A 1 71 ? -6.553 -11.194 22.590 1.00 23.73 68 ASN A CA 1
ATOM 558 C C . ASN A 1 71 ? -6.203 -10.420 21.325 1.00 25.29 68 ASN A C 1
ATOM 559 O O . ASN A 1 71 ? -6.391 -10.922 20.225 1.00 25.26 68 ASN A O 1
ATOM 564 N N . GLU A 1 72 ? -5.671 -9.205 21.478 1.00 28.51 69 GLU A N 1
ATOM 565 C CA . GLU A 1 72 ? -5.307 -8.411 20.300 1.00 29.81 69 GLU A CA 1
ATOM 566 C C . GLU A 1 72 ? -4.258 -9.112 19.441 1.00 32.60 69 GLU A C 1
ATOM 567 O O . GLU A 1 72 ? -4.160 -8.847 18.252 1.00 34.97 69 GLU A O 1
ATOM 573 N N . ASN A 1 73 ? -3.486 -10.016 20.041 1.00 29.22 70 ASN A N 1
ATOM 574 C CA . ASN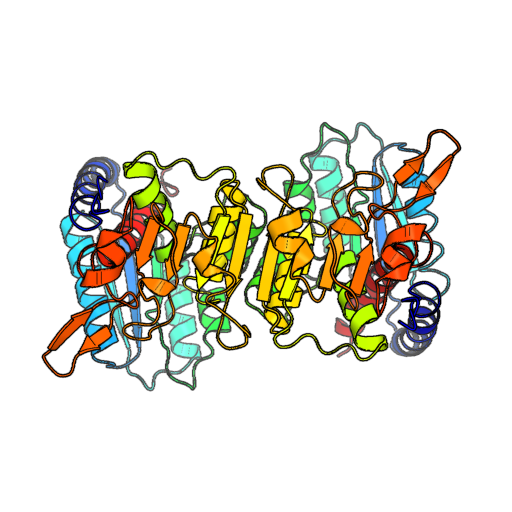 A 1 73 ? -2.410 -10.685 19.316 1.00 29.00 70 ASN A CA 1
ATOM 575 C C . ASN A 1 73 ? -2.806 -11.997 18.633 1.00 26.35 70 ASN A C 1
ATOM 576 O O . ASN A 1 73 ? -1.931 -12.703 18.123 1.00 29.57 70 ASN A O 1
ATOM 581 N N . ILE A 1 74 ? -4.098 -12.332 18.631 1.00 25.22 71 ILE A N 1
ATOM 582 C CA . ILE A 1 74 ? -4.534 -13.541 17.920 1.00 25.2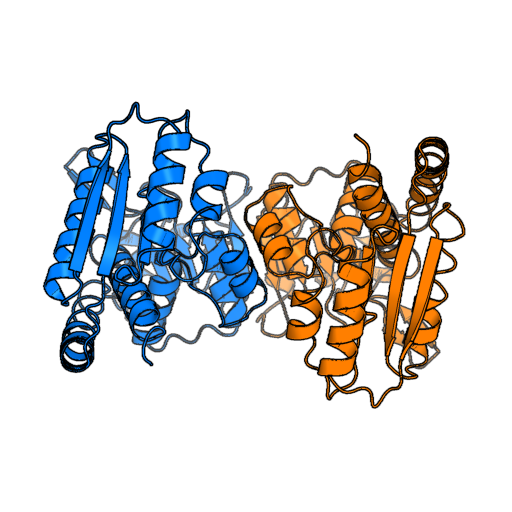3 71 ILE A CA 1
ATOM 583 C C . ILE A 1 74 ? -4.232 -13.400 16.439 1.00 28.97 71 ILE A C 1
ATOM 584 O O . ILE A 1 74 ? -4.199 -12.291 15.904 1.00 28.08 71 ILE A O 1
ATOM 589 N N . THR A 1 75 ? -3.976 -14.525 15.783 1.00 28.18 72 THR A N 1
ATOM 590 C CA . THR A 1 75 ? -3.650 -14.495 14.366 1.00 29.67 72 THR A CA 1
ATOM 591 C C . THR A 1 75 ? -4.904 -14.393 13.509 1.00 24.94 72 THR A C 1
ATOM 592 O O . THR A 1 75 ? -6.012 -14.741 13.935 1.00 21.95 72 THR A O 1
ATOM 596 N N . GLN A 1 76 ? -4.718 -13.927 12.284 1.00 20.83 73 GLN A N 1
ATOM 597 C CA . GLN A 1 76 ? -5.798 -13.931 11.315 1.00 22.88 73 GLN A CA 1
ATOM 598 C C . GLN A 1 76 ? -6.381 -15.329 11.174 1.00 23.42 73 GLN A C 1
ATOM 599 O O . GLN A 1 76 ? -7.606 -15.508 11.098 1.00 20.94 73 GLN A O 1
ATOM 605 N N . ASN A 1 77 ? -5.505 -16.329 11.170 1.00 23.97 74 ASN A N 1
ATOM 606 C CA . ASN A 1 77 ? -5.962 -17.714 11.046 1.00 21.76 74 ASN A CA 1
ATOM 607 C C . ASN A 1 77 ? -6.829 -18.157 12.204 1.00 21.44 74 ASN A C 1
ATOM 608 O O . ASN A 1 77 ? -7.824 -18.854 11.991 1.00 19.97 74 ASN A O 1
ATOM 613 N N . GLU A 1 78 ? -6.488 -17.742 13.421 1.00 19.78 75 GLU A N 1
ATOM 614 C CA . GLU A 1 78 ? -7.318 -18.099 14.573 1.00 22.93 75 GLU A CA 1
ATOM 615 C C . GLU A 1 78 ? -8.712 -17.502 14.450 1.00 20.73 75 GLU A C 1
ATOM 616 O O . GLU A 1 78 ? -9.724 -18.179 14.699 1.00 17.99 75 GLU A O 1
ATOM 622 N N . LEU A 1 79 ? -8.774 -16.231 14.055 1.00 18.40 76 LEU A N 1
ATOM 623 C CA . LEU A 1 79 ? -10.067 -15.593 13.833 1.00 17.11 76 LEU A CA 1
ATOM 624 C C . LEU A 1 79 ? -10.895 -16.303 12.752 1.00 16.30 76 LEU A C 1
ATOM 625 O O . LEU A 1 79 ? -12.103 -16.555 12.930 1.00 15.31 76 LEU A O 1
ATOM 630 N N . LEU A 1 80 ? -10.255 -16.662 11.646 1.00 17.28 77 LEU A N 1
ATOM 631 C CA . LEU A 1 80 ? -10.967 -17.364 10.577 1.00 19.04 77 LEU A CA 1
ATOM 632 C C . LEU A 1 80 ? -11.530 -18.682 11.069 1.00 18.11 77 LEU A C 1
ATOM 633 O O . LEU A 1 80 ? -12.665 -19.073 10.711 1.00 16.93 77 LEU A O 1
ATOM 638 N N . ALA A 1 81 ? -10.733 -19.370 11.880 1.00 18.69 78 ALA A N 1
ATOM 639 C CA . ALA A 1 81 ? -11.137 -20.666 12.409 1.00 18.49 78 ALA A CA 1
ATOM 640 C C . ALA A 1 81 ? -12.359 -20.549 13.328 1.00 19.19 78 ALA A C 1
ATOM 641 O O . ALA A 1 81 ? -13.278 -21.367 13.256 1.00 19.47 78 ALA A O 1
ATOM 643 N N . LEU A 1 82 ? -12.381 -19.516 14.162 1.00 18.66 79 LEU A N 1
ATOM 644 C CA . LEU A 1 82 ? -13.548 -19.240 15.013 1.00 16.35 79 LEU A CA 1
ATOM 645 C C . LEU A 1 82 ? -14.797 -18.966 14.176 1.00 15.85 79 LEU A C 1
ATOM 646 O O . LEU A 1 82 ? -15.878 -19.507 14.440 1.00 15.68 79 LEU A O 1
ATOM 651 N N . ILE A 1 83 ? -14.627 -18.167 13.131 1.00 16.05 80 ILE A N 1
ATOM 652 C CA . ILE A 1 83 ? -15.750 -17.796 12.291 1.00 14.99 80 ILE A CA 1
ATOM 653 C C . ILE A 1 83 ? -16.244 -19.042 11.542 1.00 14.33 80 ILE A C 1
ATOM 654 O O . ILE A 1 83 ? -17.458 -19.249 11.387 1.00 14.16 80 ILE A O 1
ATOM 659 N N . ASN A 1 84 ? -15.320 -19.886 11.101 1.00 15.26 81 ASN A N 1
ATOM 660 C CA . ASN A 1 84 ? -15.725 -21.153 10.473 1.00 16.49 81 ASN A CA 1
ATOM 661 C C . ASN A 1 84 ? -16.586 -22.014 11.407 1.00 17.78 81 ASN A C 1
ATOM 662 O O . ASN A 1 84 ? -17.604 -22.566 10.999 1.00 16.89 81 ASN A O 1
ATOM 667 N N . THR A 1 85 ? -16.171 -22.123 12.663 1.00 16.34 82 THR A N 1
ATOM 668 C CA . THR A 1 85 ? -16.947 -22.875 13.636 1.00 14.93 82 THR A CA 1
ATOM 669 C C . THR A 1 85 ? -18.348 -22.291 13.802 1.00 14.52 82 THR A C 1
ATOM 670 O O . THR A 1 85 ? -19.345 -23.011 13.759 1.00 16.97 82 THR A O 1
ATOM 674 N N . LEU A 1 86 ? -18.413 -20.979 13.989 1.00 15.34 83 LEU A N 1
ATOM 675 C CA . LEU A 1 86 ? -19.691 -20.307 14.159 1.00 14.73 83 LEU A CA 1
ATOM 676 C C . LEU A 1 86 ? -20.576 -20.430 12.929 1.00 14.88 83 LEU A C 1
ATOM 677 O O . LEU A 1 86 ? -21.806 -20.537 13.050 1.00 15.87 83 LEU A O 1
ATOM 682 N N . ASN A 1 87 ? -19.957 -20.399 11.748 1.00 13.28 84 ASN A N 1
ATOM 683 C CA . ASN A 1 87 ? -20.699 -20.526 10.492 1.00 15.00 84 ASN A CA 1
ATOM 684 C C . ASN A 1 87 ? -21.470 -21.820 10.464 1.00 17.39 84 ASN A C 1
ATOM 685 O O . ASN A 1 87 ? -22.545 -21.890 9.868 1.00 18.52 84 ASN A O 1
ATOM 690 N N . HIS A 1 88 ? -20.887 -22.850 11.075 1.00 14.68 85 HIS A N 1
ATOM 691 C CA . HIS A 1 88 ? -21.477 -24.193 11.045 1.00 19.26 85 HIS A CA 1
ATOM 692 C C . HIS A 1 88 ? -22.280 -24.578 12.297 1.00 20.87 85 HIS A C 1
ATOM 693 O O . HIS A 1 88 ? -22.825 -25.683 12.370 1.00 19.91 85 HIS A O 1
ATOM 700 N N . ASP A 1 89 ? -22.369 -23.665 13.264 1.00 17.69 86 ASP A N 1
ATOM 701 C CA . ASP A 1 89 ? -23.070 -23.958 14.504 1.00 16.67 86 ASP A CA 1
ATOM 702 C C . ASP A 1 89 ? -24.523 -23.567 14.306 1.00 14.42 86 ASP A C 1
ATOM 703 O O . ASP A 1 89 ? -24.832 -22.379 14.240 1.00 16.36 86 ASP A O 1
ATOM 708 N N . ASP A 1 90 ? -25.406 -24.561 14.225 1.00 17.59 87 ASP A N 1
ATOM 709 C CA . ASP A 1 90 ? -26.799 -24.282 13.895 1.00 17.75 87 ASP A CA 1
ATOM 710 C C . ASP A 1 90 ? -27.516 -23.491 14.978 1.00 19.85 87 ASP A C 1
ATOM 711 O O . ASP A 1 90 ? -28.567 -22.916 14.716 1.00 20.47 87 ASP A O 1
ATOM 716 N N . SER A 1 91 ? -26.939 -23.446 16.176 1.00 17.77 88 SER A N 1
ATOM 717 C CA . SER A 1 91 ? -27.545 -22.684 17.265 1.00 19.09 88 SER A CA 1
ATOM 718 C C . SER A 1 91 ? -27.194 -21.197 17.210 1.00 16.68 88 SER A C 1
ATOM 719 O O . SER A 1 91 ? -27.719 -20.415 18.008 1.00 16.56 88 SER A O 1
ATOM 722 N N . VAL A 1 92 ? -26.327 -20.805 16.272 1.00 13.32 89 VAL A N 1
ATOM 723 C CA . VAL A 1 92 ? -25.917 -19.413 16.147 1.00 12.43 89 VAL A CA 1
ATOM 724 C C . VAL A 1 92 ? -26.536 -18.832 14.875 1.00 13.99 89 VAL A C 1
ATOM 725 O O . VAL A 1 92 ? -26.402 -19.400 13.789 1.00 15.67 89 VAL A O 1
ATOM 729 N N . HIS A 1 93 ? -27.249 -17.719 15.016 1.00 13.09 90 HIS A N 1
ATOM 730 C CA . HIS A 1 93 ? -27.978 -17.135 13.882 1.00 13.51 90 HIS A CA 1
ATOM 731 C C . HIS A 1 93 ? -27.330 -15.914 13.275 1.00 13.85 90 HIS A C 1
ATOM 732 O O . HIS A 1 93 ? -27.499 -15.652 12.078 1.00 13.95 90 HIS A O 1
ATOM 739 N N . GLY A 1 94 ? -26.581 -15.165 14.080 1.00 14.28 91 GLY A N 1
ATOM 740 C CA . GLY A 1 94 ? -25.906 -13.980 13.576 1.00 12.15 91 GLY A CA 1
ATOM 741 C C . GLY A 1 94 ? -24.466 -14.029 14.072 1.00 12.61 91 GLY A C 1
ATOM 742 O O . GLY A 1 94 ? -24.195 -14.512 15.179 1.00 14.09 91 GLY A O 1
ATOM 743 N N . ILE A 1 95 ? -23.550 -13.563 13.232 1.00 12.22 92 ILE A N 1
ATOM 744 C CA . ILE A 1 95 ? -22.146 -13.415 13.606 1.00 11.88 92 ILE A CA 1
ATOM 745 C C . ILE A 1 95 ? -21.753 -11.983 13.286 1.00 14.69 92 ILE A C 1
ATOM 746 O O . ILE A 1 95 ? -21.926 -11.535 12.163 1.00 14.39 92 ILE A O 1
ATOM 751 N N . LEU A 1 96 ? -21.251 -11.266 14.288 1.00 13.48 93 LEU A N 1
ATOM 752 C CA . LEU A 1 96 ? -20.767 -9.901 14.103 1.00 13.55 93 LEU A CA 1
ATOM 753 C C . LEU A 1 96 ? -19.317 -9.826 14.577 1.00 14.58 93 LEU A C 1
ATOM 754 O O . LEU A 1 96 ? -18.984 -10.299 15.663 1.00 16.05 93 LEU A O 1
ATOM 759 N N . VAL A 1 97 ? -18.471 -9.199 13.766 1.00 14.08 94 VAL A N 1
ATOM 760 C CA . VAL A 1 97 ? -17.117 -8.867 14.214 1.00 14.74 94 VAL A CA 1
ATOM 761 C C . VAL A 1 97 ? -17.012 -7.390 14.505 1.00 15.45 94 VAL A C 1
ATOM 762 O O . VAL A 1 97 ? -17.211 -6.543 13.615 1.00 20.26 94 VAL A O 1
ATOM 766 N N . GLN A 1 98 ? -16.701 -7.053 15.754 1.00 16.58 95 GLN A N 1
ATOM 767 C CA . GLN A 1 98 ? -16.625 -5.662 16.145 1.00 18.09 95 GLN A CA 1
ATOM 768 C C . GLN A 1 98 ? -15.432 -4.997 15.456 1.00 22.24 95 GLN A C 1
ATOM 769 O O . GLN A 1 98 ? -14.303 -5.499 15.513 1.00 24.02 95 GLN A O 1
ATOM 775 N N . LEU A 1 99 ? -15.679 -3.889 14.768 1.00 21.93 96 LEU A N 1
ATOM 776 C CA . LEU A 1 99 ? -14.594 -3.166 14.092 1.00 25.13 96 LEU A CA 1
ATOM 777 C C . LEU A 1 99 ? -14.187 -1.970 14.938 1.00 29.41 96 LEU A C 1
ATOM 778 O O . LEU A 1 99 ? -15.020 -1.392 15.634 1.00 29.09 96 LEU A O 1
ATOM 783 N N . PRO A 1 100 ? -12.899 -1.577 14.879 1.00 27.82 97 PRO A N 1
ATOM 784 C CA . PRO A 1 100 ? -11.886 -2.075 13.945 1.00 27.01 97 PRO A CA 1
ATOM 785 C C . PRO A 1 100 ? -11.121 -3.300 14.465 1.00 26.85 97 PRO A C 1
ATOM 786 O O . PRO A 1 100 ? -11.021 -3.510 15.673 1.00 29.47 97 PRO A O 1
ATOM 790 N N . LEU A 1 101 ? -10.579 -4.087 13.534 1.00 26.58 98 LEU A N 1
ATOM 791 C CA . LEU A 1 101 ? -9.611 -5.144 13.839 1.00 24.93 98 LEU A CA 1
ATOM 792 C C . LEU A 1 101 ? -8.167 -4.628 13.935 1.00 28.77 98 LEU A C 1
ATOM 793 O O . LEU A 1 101 ? -7.848 -3.552 13.416 1.00 31.68 98 LEU A O 1
ATOM 798 N N . PRO A 1 102 ? -7.275 -5.396 14.593 1.00 28.92 99 PRO A N 1
ATOM 799 C CA . PRO A 1 102 ? -5.853 -5.030 14.601 1.00 33.35 99 PRO A CA 1
ATOM 800 C C . PRO A 1 102 ? -5.303 -4.915 13.188 1.00 36.35 99 PRO A C 1
ATOM 801 O O . PRO A 1 102 ? -5.848 -5.530 12.271 1.00 33.70 99 PRO A O 1
ATOM 805 N N . ASP A 1 103 ? -4.225 -4.153 13.023 1.00 34.95 100 ASP A N 1
ATOM 806 C CA . ASP A 1 103 ? -3.645 -3.922 11.700 1.00 36.67 100 ASP A CA 1
ATOM 807 C C . ASP A 1 103 ? -3.207 -5.198 10.984 1.00 36.51 100 ASP A C 1
ATOM 808 O O . ASP A 1 103 ? -3.255 -5.268 9.759 1.00 38.70 100 ASP A O 1
ATOM 813 N N . HIS A 1 104 ? -2.794 -6.209 11.741 1.00 32.82 101 HIS A N 1
ATOM 814 C CA . HIS A 1 104 ? -2.269 -7.428 11.132 1.00 32.15 101 HIS A CA 1
ATOM 815 C C . HIS A 1 104 ? -3.359 -8.389 10.665 1.00 29.81 101 HIS A C 1
ATOM 816 O O . HIS A 1 104 ? -3.063 -9.496 10.227 1.00 33.37 101 HIS A O 1
ATOM 823 N N . ILE A 1 105 ? -4.617 -7.979 10.775 1.00 26.74 102 ILE A N 1
ATOM 824 C CA . ILE A 1 105 ? -5.725 -8.808 10.315 1.00 25.26 102 ILE A CA 1
ATOM 825 C C . ILE A 1 105 ? -6.476 -8.126 9.161 1.00 30.42 102 ILE A C 1
ATOM 826 O O . ILE A 1 105 ? -6.837 -6.959 9.247 1.00 30.31 102 ILE A O 1
ATOM 831 N N . CYS A 1 106 ? -6.681 -8.851 8.064 1.00 26.08 103 CYS A N 1
ATOM 832 C CA . CYS A 1 106 ? -7.263 -8.233 6.880 1.00 26.65 103 CYS A CA 1
ATOM 833 C C . CYS A 1 106 ? -8.763 -8.187 7.044 1.00 25.64 103 CYS A C 1
ATOM 834 O O . CYS A 1 106 ? -9.404 -9.228 7.051 1.00 23.32 103 CYS A O 1
ATOM 837 N N . LYS A 1 107 ? -9.317 -6.991 7.215 1.00 25.48 104 LYS A N 1
ATOM 838 C CA . LYS A 1 107 ? -10.743 -6.847 7.481 1.00 23.81 104 LYS A CA 1
ATOM 839 C C . LYS A 1 107 ? -11.617 -7.446 6.371 1.00 21.74 104 LYS A C 1
ATOM 840 O O . LYS A 1 107 ? -12.588 -8.151 6.642 1.00 22.31 104 LYS A O 1
ATOM 846 N N . ASP A 1 108 ? -11.274 -7.151 5.118 1.00 23.78 105 ASP A N 1
ATOM 847 C CA . ASP A 1 108 ? -12.104 -7.589 3.990 1.00 25.29 105 ASP A CA 1
ATOM 848 C C . ASP A 1 108 ? -12.224 -9.098 3.945 1.00 25.27 105 ASP A C 1
ATOM 849 O O . ASP A 1 108 ? -13.310 -9.656 3.727 1.00 21.43 105 ASP A O 1
ATOM 854 N N . LEU A 1 109 ? -11.093 -9.754 4.161 1.00 21.37 106 LEU A N 1
ATOM 855 C CA . LEU A 1 109 ? -11.044 -11.198 4.177 1.00 21.18 106 LEU A CA 1
ATOM 856 C C . LEU A 1 109 ? -11.885 -11.773 5.320 1.00 20.30 106 LEU A C 1
ATOM 857 O O . LEU A 1 109 ? -12.600 -12.765 5.146 1.00 18.67 106 LEU A O 1
ATOM 862 N N . ILE A 1 110 ? -11.785 -11.158 6.493 1.00 17.68 107 ILE A N 1
ATOM 863 C CA . ILE A 1 110 ? -12.523 -11.638 7.655 1.00 15.51 107 ILE A CA 1
ATOM 864 C C . ILE A 1 110 ? -14.027 -11.494 7.420 1.00 18.44 107 ILE A C 1
ATOM 865 O O . ILE A 1 110 ? -14.790 -12.421 7.667 1.00 15.23 107 ILE A O 1
ATOM 870 N N . LEU A 1 111 ? -14.449 -10.327 6.953 1.00 15.94 108 LEU A N 1
ATOM 871 C CA . LEU A 1 111 ? -15.886 -10.111 6.733 1.00 16.01 108 LEU A CA 1
ATOM 872 C C . LEU A 1 111 ? -16.466 -11.044 5.652 1.00 17.47 108 LEU A C 1
ATOM 873 O O . LEU A 1 111 ? -17.601 -11.528 5.781 1.00 20.32 108 LEU A O 1
ATOM 878 N N . GLU A 1 112 ? -15.706 -11.300 4.592 1.00 13.72 109 GLU A N 1
ATOM 879 C CA . GLU A 1 112 ? -16.198 -12.171 3.521 1.00 16.88 109 GLU A CA 1
ATOM 880 C C . GLU A 1 112 ? -16.238 -13.636 3.977 1.00 19.07 109 GLU A C 1
ATOM 881 O O . GLU A 1 112 ? -16.878 -14.495 3.350 1.00 16.48 109 GLU A O 1
ATOM 887 N N . SER A 1 113 ? -15.511 -13.930 5.047 1.00 15.77 110 SER A N 1
ATOM 888 C CA . SER A 1 113 ? -15.483 -15.302 5.576 1.00 14.20 110 SER A CA 1
ATOM 889 C C . SER A 1 113 ? -16.711 -15.665 6.423 1.00 18.27 110 SER A C 1
ATOM 890 O O . SER A 1 113 ? -16.975 -16.854 6.674 1.00 16.81 110 SER A O 1
ATOM 893 N N . ILE A 1 114 ? -17.443 -14.661 6.889 1.00 14.38 111 ILE A N 1
ATOM 894 C CA . ILE A 1 114 ? -18.689 -14.918 7.614 1.00 13.24 111 ILE A CA 1
ATOM 895 C C . ILE A 1 114 ? -19.715 -15.456 6.615 1.00 16.11 111 ILE A C 1
ATOM 896 O O . ILE A 1 114 ? -19.822 -14.928 5.515 1.00 16.94 111 ILE A O 1
ATOM 901 N N . ILE A 1 115 ? -20.421 -16.536 6.958 1.00 12.53 112 ILE A N 1
ATOM 902 C CA . ILE A 1 115 ? -21.360 -17.093 5.998 1.00 12.96 112 ILE A CA 1
ATOM 903 C C . ILE A 1 115 ? -22.460 -16.041 5.789 1.00 15.71 112 ILE A C 1
ATOM 904 O O . ILE A 1 115 ? -22.918 -15.398 6.750 1.00 14.55 112 ILE A O 1
ATOM 909 N N . SER A 1 116 ? -22.847 -15.831 4.530 1.00 15.56 113 SER A N 1
ATOM 910 C CA . SER A 1 116 ? -23.664 -14.673 4.212 1.00 15.39 113 SER A CA 1
ATOM 911 C C . SER A 1 116 ? -25.027 -14.756 4.881 1.00 15.30 113 SER A C 1
ATOM 912 O O . SER A 1 116 ? -25.673 -13.739 5.110 1.00 14.61 113 SER A O 1
ATOM 915 N N . SER A 1 117 ? -25.449 -15.972 5.220 1.00 13.55 114 SER A N 1
ATOM 916 C CA . SER A 1 117 ? -26.750 -16.151 5.856 1.00 14.77 114 SER A CA 1
ATOM 917 C C . SER A 1 117 ? -26.760 -15.848 7.363 1.00 14.30 114 SER A C 1
ATOM 918 O O . SER A 1 117 ? -27.827 -15.919 7.963 1.00 17.35 114 SER A O 1
ATOM 921 N N . LYS A 1 118 ? -25.604 -15.512 7.950 1.00 13.03 115 LYS A N 1
ATOM 922 C CA . LYS A 1 118 ? -25.522 -15.094 9.344 1.00 12.26 115 LYS A CA 1
ATOM 923 C C . LYS A 1 118 ? -24.902 -13.709 9.430 1.00 11.64 115 LYS A C 1
ATOM 924 O O . LYS A 1 118 ? -24.565 -13.235 10.509 1.00 12.68 115 LYS A O 1
ATOM 930 N N . ASP A 1 119 ? -24.779 -13.051 8.280 1.00 13.56 116 ASP A N 1
ATOM 931 C CA . ASP A 1 119 ? -24.076 -11.753 8.194 1.00 13.19 116 ASP A CA 1
ATOM 932 C C . ASP A 1 119 ? -24.994 -10.593 8.598 1.00 13.01 116 ASP A C 1
ATOM 933 O O . ASP A 1 119 ? -25.469 -9.820 7.773 1.00 15.46 116 ASP A O 1
ATOM 938 N N . VAL A 1 120 ? -25.258 -10.492 9.898 1.00 14.54 117 VAL A N 1
ATOM 939 C CA . VAL A 1 120 ? -26.239 -9.529 10.401 1.00 16.87 117 VAL A CA 1
ATOM 940 C C . VAL A 1 120 ? -25.806 -8.057 10.252 1.00 14.91 117 VAL A C 1
ATOM 941 O O . VAL A 1 120 ? -26.636 -7.160 10.306 1.00 15.99 117 VAL A O 1
ATOM 945 N N . ASP A 1 121 ? -24.515 -7.805 10.021 1.00 14.60 118 ASP A N 1
ATOM 946 C CA . ASP A 1 121 ? -24.064 -6.454 9.718 1.00 13.51 118 ASP A CA 1
ATOM 947 C C . ASP A 1 121 ? -24.230 -6.110 8.228 1.00 13.72 118 ASP A C 1
ATOM 948 O O . ASP A 1 121 ? -24.095 -4.964 7.825 1.00 14.91 118 ASP A O 1
ATOM 953 N N . GLY A 1 122 ? -24.539 -7.101 7.394 1.00 14.51 119 GLY A N 1
ATOM 954 C CA . GLY A 1 122 ? -24.709 -6.806 5.975 1.00 16.03 119 GLY A CA 1
ATOM 955 C C . GLY A 1 122 ? -23.416 -6.394 5.249 1.00 14.77 119 GLY A C 1
ATOM 956 O O . GLY A 1 122 ? -23.465 -5.747 4.199 1.00 17.84 119 GLY A O 1
ATOM 957 N N . PHE A 1 123 ? -22.261 -6.805 5.787 1.00 15.07 120 PHE A N 1
ATOM 958 C CA . PHE A 1 123 ? -20.971 -6.414 5.209 1.00 17.80 120 PHE A CA 1
ATOM 959 C C . PHE A 1 123 ? -20.412 -7.367 4.149 1.00 16.39 120 PHE A C 1
ATOM 960 O O . PHE A 1 123 ? -19.510 -6.987 3.398 1.00 20.34 120 PHE A O 1
ATOM 968 N N . HIS A 1 124 ? -20.927 -8.587 4.084 1.00 15.26 121 HIS A N 1
ATOM 969 C CA . HIS A 1 124 ? -20.398 -9.554 3.113 1.00 13.83 121 HIS A CA 1
ATOM 970 C C . HIS A 1 124 ? -20.654 -9.008 1.715 1.00 15.17 121 HIS A C 1
ATOM 971 O O . HIS A 1 124 ? -21.737 -8.497 1.448 1.00 15.71 121 HIS A O 1
ATOM 978 N N . PRO A 1 125 ? -19.671 -9.138 0.802 1.00 12.82 122 PRO A N 1
ATOM 979 C CA . PRO A 1 125 ? -19.839 -8.617 -0.562 1.00 14.24 122 PRO A CA 1
ATOM 980 C C . PRO A 1 125 ? -21.145 -9.050 -1.241 1.00 13.66 122 PRO A C 1
ATOM 981 O O . PRO A 1 125 ? -21.707 -8.257 -1.981 1.00 14.12 122 PRO A O 1
ATOM 985 N N . ILE A 1 126 ? -21.634 -10.263 -1.020 1.00 13.88 123 ILE A N 1
ATOM 986 C CA . ILE A 1 126 ? -22.868 -10.649 -1.725 1.00 14.31 123 ILE A CA 1
ATOM 987 C C . ILE A 1 126 ? -24.072 -9.883 -1.169 1.00 13.47 123 ILE A C 1
ATOM 988 O O . ILE A 1 126 ? -24.997 -9.542 -1.908 1.00 14.44 123 ILE A O 1
ATOM 993 N N . ASN A 1 127 ? -24.039 -9.569 0.121 1.00 12.25 124 ASN A N 1
ATOM 994 C CA . ASN A 1 127 ? -25.116 -8.770 0.712 1.00 14.32 124 ASN A CA 1
ATOM 995 C C . ASN A 1 127 ? -25.058 -7.308 0.277 1.00 14.94 124 ASN A C 1
ATOM 996 O O . ASN A 1 127 ? -26.099 -6.681 0.043 1.00 13.52 124 ASN A O 1
ATOM 1001 N N . VAL A 1 128 ? -23.846 -6.793 0.126 1.00 12.70 125 VAL A N 1
ATOM 1002 C CA . VAL A 1 128 ? -23.662 -5.465 -0.440 1.00 10.67 125 VAL A CA 1
ATOM 1003 C C . VAL A 1 128 ? -24.210 -5.456 -1.870 1.00 11.51 125 VAL A C 1
ATOM 1004 O O . VAL A 1 128 ? -24.896 -4.500 -2.278 1.00 12.84 125 VAL A O 1
ATOM 1008 N N . GLY A 1 129 ? -23.916 -6.520 -2.619 1.00 13.61 126 GLY A N 1
ATOM 1009 C CA . GLY A 1 129 ? -24.391 -6.639 -3.995 1.00 13.89 126 GLY A CA 1
ATOM 1010 C C . GLY A 1 129 ? -25.903 -6.656 -4.083 1.00 11.50 126 GLY A C 1
ATOM 1011 O O . GLY A 1 129 ? -26.499 -5.958 -4.899 1.00 12.79 126 GLY A O 1
ATOM 1012 N N . TYR A 1 130 ? -26.540 -7.471 -3.247 1.00 14.43 127 TYR A N 1
ATOM 1013 C CA . TYR A 1 130 ? -28.003 -7.577 -3.312 1.00 14.97 127 TYR A CA 1
ATOM 1014 C C . TYR A 1 130 ? -28.640 -6.210 -3.086 1.00 14.73 127 TYR A C 1
ATOM 1015 O O . TYR A 1 130 ? -29.560 -5.817 -3.811 1.00 15.38 127 TYR A O 1
ATOM 1024 N N . LEU A 1 131 ? -28.163 -5.485 -2.077 1.00 14.59 128 LEU A N 1
ATOM 1025 C CA . LEU A 1 131 ? -28.698 -4.143 -1.815 1.00 13.77 128 LEU A CA 1
ATOM 1026 C C . LEU A 1 131 ? -28.515 -3.204 -3.012 1.00 13.17 128 LEU A C 1
ATOM 1027 O O . LEU A 1 131 ? -29.426 -2.457 -3.379 1.00 14.77 128 LEU A O 1
ATOM 1032 N N . ASN A 1 132 ? -27.321 -3.233 -3.603 1.00 14.74 129 ASN A N 1
ATOM 1033 C CA . ASN A 1 132 ? -27.033 -2.348 -4.722 1.00 12.27 129 ASN A CA 1
ATOM 1034 C C . ASN A 1 132 ? -27.844 -2.675 -5.959 1.00 16.19 129 ASN A C 1
ATOM 1035 O O . ASN A 1 132 ? -28.125 -1.788 -6.778 1.00 17.65 129 ASN A O 1
ATOM 1040 N N . LEU A 1 133 ? -28.248 -3.942 -6.096 1.00 14.98 130 LEU A N 1
ATOM 1041 C CA . LEU A 1 133 ? -29.128 -4.329 -7.193 1.00 16.96 130 LEU A CA 1
ATOM 1042 C C . LEU A 1 133 ? -30.586 -3.994 -6.915 1.00 19.35 130 LEU A C 1
ATOM 1043 O O . LEU A 1 133 ? -31.452 -4.234 -7.768 1.00 22.09 130 LEU A O 1
ATOM 1048 N N A GLY A 1 134 ? -30.863 -3.485 -5.718 0.53 17.72 131 GLY A N 1
ATOM 1049 N N B GLY A 1 134 ? -30.850 -3.419 -5.741 0.47 18.16 131 GLY A N 1
ATOM 1050 C CA A GLY A 1 134 ? -32.227 -3.186 -5.322 0.53 20.51 131 GLY A CA 1
ATOM 1051 C CA B GLY A 1 134 ? -32.173 -2.920 -5.393 0.47 19.49 131 GLY A CA 1
ATOM 1052 C C A GLY A 1 134 ? -33.028 -4.447 -5.028 0.53 22.39 131 GLY A C 1
ATOM 1053 C C B GLY A 1 134 ? -33.021 -3.960 -4.680 0.47 20.48 131 GLY A C 1
ATOM 1054 O O A GLY A 1 134 ? -34.256 -4.458 -5.177 0.53 23.30 131 GLY A O 1
ATOM 1055 O O B GLY A 1 134 ? -34.230 -3.773 -4.469 0.47 19.68 131 GLY A O 1
ATOM 1056 N N A LEU A 1 135 ? -32.331 -5.510 -4.615 0.53 23.63 132 LEU A N 1
ATOM 1057 N N B LEU A 1 135 ? -32.380 -5.069 -4.322 0.47 22.70 132 LEU A N 1
ATOM 1058 C CA A LEU A 1 135 ? -32.971 -6.771 -4.238 0.53 22.84 132 LEU A CA 1
ATOM 1059 C CA B LEU A 1 135 ? -33.053 -6.196 -3.697 0.47 23.68 132 LEU A CA 1
ATOM 1060 C C A LEU A 1 135 ? -33.242 -6.813 -2.730 0.53 26.21 132 LEU A C 1
ATOM 1061 C C B LEU A 1 135 ? -32.804 -6.106 -2.199 0.47 27.15 132 LEU A C 1
ATOM 1062 O O A LEU A 1 135 ? -32.714 -5.992 -1.970 0.53 27.91 132 LEU A O 1
ATOM 1063 O O B LEU A 1 135 ? -31.678 -6.273 -1.737 0.47 27.17 132 LEU A O 1
ATOM 1072 N N A GLU A 1 136 ? -34.071 -7.768 -2.307 0.53 26.54 133 GLU A N 1
ATOM 1073 N N B GLU A 1 136 ? -33.853 -5.818 -1.439 0.47 29.11 133 GLU A N 1
ATOM 1074 C CA A GLU A 1 136 ? -34.468 -7.887 -0.905 0.53 29.99 133 GLU A CA 1
ATOM 1075 C CA B GLU A 1 136 ? -33.675 -5.541 -0.018 0.47 28.93 133 GLU A CA 1
ATOM 1076 C C A GLU A 1 136 ? -34.099 -9.253 -0.305 0.53 30.96 133 GLU A C 1
ATOM 1077 C C B GLU A 1 136 ? -34.203 -6.674 0.870 0.47 32.52 133 GLU A C 1
ATOM 1078 O O A GLU A 1 136 ? -34.704 -9.687 0.674 0.53 35.97 133 GLU A O 1
ATOM 1079 O O B GLU A 1 136 ? -34.736 -6.447 1.956 0.47 35.15 133 GLU A O 1
ATOM 1090 N N A SER A 1 137 ? -33.095 -9.907 -0.881 0.53 25.42 134 SER A N 1
ATOM 1091 N N B SER A 1 137 ? -34.010 -7.898 0.374 0.47 30.25 134 SER A N 1
ATOM 1092 C CA A SER A 1 137 ? -32.743 -11.287 -0.525 0.53 28.36 134 SER A CA 1
ATOM 1093 C CA B SER A 1 137 ? -34.246 -9.135 1.117 0.47 32.57 134 SER A CA 1
ATOM 1094 C C A SER A 1 137 ? -31.535 -11.405 0.406 0.53 26.14 134 SER A C 1
ATOM 1095 C C B SER A 1 137 ? -32.957 -9.966 1.300 0.47 35.97 134 SER A C 1
ATOM 1096 O O A SER A 1 137 ? -31.003 -12.503 0.617 0.53 25.19 134 SER A O 1
ATOM 1097 O O B SER A 1 137 ? -32.990 -11.198 1.244 0.47 42.25 134 SER A O 1
ATOM 1102 N N A GLY A 1 138 ? -31.088 -10.280 0.945 0.53 24.01 135 GLY A N 1
ATOM 1103 N N B GLY A 1 138 ? -31.824 -9.289 1.476 0.47 30.48 135 GLY A N 1
ATOM 1104 C CA A GLY A 1 138 ? -29.960 -10.285 1.858 0.53 21.53 135 GLY A CA 1
ATOM 1105 C CA B GLY A 1 138 ? -30.585 -9.912 1.940 0.47 26.56 135 GLY A CA 1
ATOM 1106 C C A GLY A 1 138 ? -30.246 -9.559 3.162 0.53 23.56 135 GLY A C 1
ATOM 1107 C C B GLY A 1 138 ? -30.330 -9.203 3.254 0.47 22.51 135 GLY A C 1
ATOM 1108 O O A GLY A 1 138 ? -31.379 -9.228 3.486 0.53 21.75 135 GLY A O 1
ATOM 1109 O O B GLY A 1 138 ? -31.220 -8.472 3.691 0.47 22.06 135 GLY A O 1
ATOM 1110 N N . PHE A 1 139 ? -29.173 -9.348 3.905 1.00 20.34 136 PHE A N 1
ATOM 1111 C CA . PHE A 1 139 ? -29.091 -8.573 5.141 1.00 17.72 136 PHE A CA 1
ATOM 1112 C C . PHE A 1 139 ? -28.623 -7.178 4.783 1.00 17.57 136 PHE A C 1
ATOM 1113 O O . PHE A 1 139 ? -27.716 -7.008 3.948 1.00 16.81 136 PHE A O 1
ATOM 1121 N N . LEU A 1 140 ? -29.212 -6.165 5.416 1.00 15.91 137 LEU A N 1
ATOM 1122 C CA . LEU A 1 140 ? -28.874 -4.771 5.130 1.00 15.17 137 LEU A CA 1
ATOM 1123 C C . LEU A 1 140 ? -28.084 -4.194 6.303 1.00 14.24 137 LEU A C 1
ATOM 1124 O O . LEU A 1 140 ? -28.358 -4.558 7.451 1.00 15.77 137 LEU A O 1
ATOM 1129 N N . PRO A 1 141 ? -27.110 -3.290 6.043 1.00 13.64 138 PRO A N 1
ATOM 1130 C CA . PRO A 1 141 ? -26.316 -2.775 7.173 1.00 15.50 138 PRO A CA 1
ATOM 1131 C C . PRO A 1 141 ? -27.160 -2.010 8.178 1.00 15.38 138 PRO A C 1
ATOM 1132 O O . PRO A 1 141 ? -28.095 -1.301 7.805 1.00 14.66 138 PRO A O 1
ATOM 1136 N N . CYS A 1 142 ? -26.817 -2.163 9.442 1.00 14.46 139 CYS A N 1
ATOM 1137 C CA . CYS A 1 142 ? -27.688 -1.751 10.524 1.00 14.91 139 CYS A CA 1
ATOM 1138 C C . CYS A 1 142 ? -27.862 -0.251 10.647 1.00 15.90 139 CYS A C 1
ATOM 1139 O O . CYS A 1 142 ? -28.952 0.216 10.971 1.00 15.49 139 CYS A O 1
ATOM 1142 N N . THR A 1 143 ? -26.799 0.520 10.426 1.00 14.06 140 THR A N 1
ATOM 1143 C CA . THR A 1 143 ? -26.956 1.971 10.600 1.00 12.98 14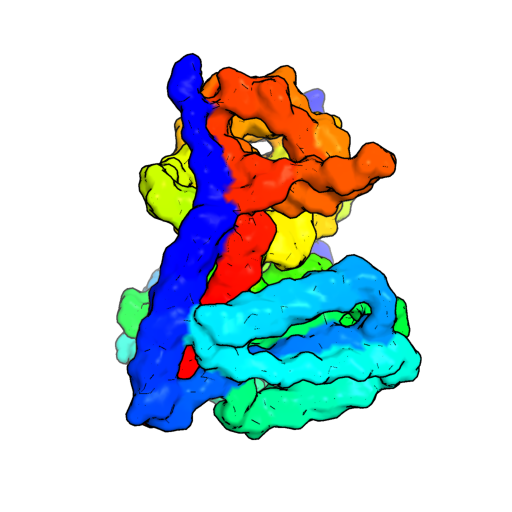0 THR A CA 1
ATOM 1144 C C . THR A 1 143 ? -27.885 2.600 9.545 1.00 12.40 140 THR A C 1
ATOM 1145 O O . THR A 1 143 ? -28.861 3.261 9.924 1.00 14.42 140 THR A O 1
ATOM 1149 N N . PRO A 1 144 ? -27.622 2.368 8.237 1.00 13.33 141 PRO A N 1
ATOM 1150 C CA . PRO A 1 144 ? -28.559 2.953 7.265 1.00 16.50 141 PRO A CA 1
ATOM 1151 C C . PRO A 1 144 ? -29.939 2.335 7.357 1.00 15.25 141 PRO A C 1
ATOM 1152 O O . PRO A 1 144 ? -30.919 3.050 7.161 1.00 13.30 141 PRO A O 1
ATOM 1156 N N . LEU A 1 145 ? -30.035 1.044 7.666 1.00 13.14 142 LEU A N 1
ATOM 1157 C CA . LEU A 1 145 ? -31.364 0.440 7.783 1.00 13.77 142 LEU A CA 1
ATOM 1158 C C . LEU A 1 145 ? -32.135 1.134 8.895 1.00 12.90 142 LEU A C 1
ATOM 1159 O O . LEU A 1 145 ? -33.366 1.392 8.770 1.00 12.90 142 LEU A O 1
ATOM 1164 N N . GLY A 1 146 ? -31.442 1.398 9.999 1.00 11.44 143 GLY A N 1
ATOM 1165 C CA . GLY A 1 146 ? -32.086 2.040 11.131 1.00 13.04 143 GLY A CA 1
ATOM 1166 C C . GLY A 1 146 ? -32.564 3.448 10.801 1.00 16.40 143 GLY A C 1
ATOM 1167 O O . GLY A 1 146 ? -33.605 3.917 11.285 1.00 14.24 143 GLY A O 1
ATOM 1168 N N . VAL A 1 147 ? -31.782 4.141 9.988 1.00 12.64 144 VAL A N 1
ATOM 1169 C CA . VAL A 1 147 ? -32.186 5.460 9.502 1.00 12.61 144 VAL A CA 1
ATOM 1170 C C . VAL A 1 147 ? -33.436 5.327 8.657 1.00 13.98 144 VAL A C 1
ATOM 1171 O O . VAL A 1 147 ? -34.367 6.101 8.821 1.00 13.17 144 VAL A O 1
ATOM 1175 N N . MET A 1 148 ? -33.490 4.343 7.752 1.00 11.57 145 MET A N 1
ATOM 1176 C CA . MET A 1 148 ? -34.706 4.163 6.960 1.00 14.03 145 MET A CA 1
ATOM 1177 C C . MET A 1 148 ? -35.914 3.838 7.825 1.00 14.60 145 MET A C 1
ATOM 1178 O O . MET A 1 148 ? -37.009 4.345 7.578 1.00 12.60 145 MET A O 1
ATOM 1183 N N . LYS A 1 149 ? -35.714 3.012 8.851 1.00 13.00 146 LYS A N 1
ATOM 1184 C CA . LYS A 1 149 ? -36.829 2.641 9.725 1.00 12.73 146 LYS A CA 1
ATOM 1185 C C . LYS A 1 149 ? -37.322 3.846 10.518 1.00 13.05 146 LYS A C 1
ATOM 1186 O O . LYS A 1 149 ? -38.536 4.001 10.727 1.00 13.80 146 LYS A O 1
ATOM 1192 N N . LEU A 1 150 ? -36.389 4.692 10.950 1.00 13.38 147 LEU A N 1
ATOM 1193 C CA . LEU A 1 150 ? -36.751 5.887 11.736 1.00 12.71 147 LEU A CA 1
ATOM 1194 C C . LEU A 1 150 ? -37.549 6.853 10.854 1.00 14.50 147 LEU A C 1
ATOM 1195 O O . LEU A 1 150 ? -38.565 7.402 11.277 1.00 13.70 147 LEU A O 1
ATOM 1200 N N . LEU A 1 151 ? -37.085 7.063 9.629 1.00 12.72 148 LEU A N 1
ATOM 1201 C CA . LEU A 1 151 ? -37.837 7.896 8.687 1.00 13.83 148 LEU A CA 1
ATOM 1202 C C . LEU A 1 151 ? -39.234 7.359 8.409 1.00 14.48 148 LEU A C 1
ATOM 1203 O O . LEU A 1 151 ? -40.197 8.131 8.364 1.00 14.54 148 LEU A O 1
ATOM 1208 N N . LYS A 1 152 ? -39.347 6.041 8.230 1.00 11.35 149 LYS A N 1
ATOM 1209 C CA . LYS A 1 152 ? -40.619 5.415 7.926 1.00 12.80 149 LYS A CA 1
ATOM 1210 C C . LYS A 1 152 ? -41.589 5.528 9.125 1.00 15.12 149 LYS A C 1
ATOM 1211 O O . LYS A 1 152 ? -42.823 5.657 8.949 1.00 14.96 149 LYS A O 1
ATOM 1217 N N . ALA A 1 153 ? -41.026 5.509 10.333 1.00 14.90 150 ALA A N 1
ATOM 1218 C CA . ALA A 1 153 ? -41.828 5.603 11.558 1.00 13.74 150 ALA A CA 1
ATOM 1219 C C . ALA A 1 153 ? -42.537 6.952 11.614 1.00 14.56 150 ALA A C 1
ATOM 1220 O O . ALA A 1 153 ? -43.537 7.093 12.311 1.00 17.30 150 ALA A O 1
ATOM 1222 N N . TYR A 1 154 ? -42.009 7.939 10.884 1.00 13.51 151 TYR A N 1
ATOM 1223 C CA . TYR A 1 154 ? -42.625 9.263 10.807 1.00 13.69 151 TYR A CA 1
ATOM 1224 C C . TYR A 1 154 ? -43.340 9.514 9.474 1.00 16.34 151 TYR A C 1
ATOM 1225 O O . TYR A 1 154 ? -43.804 10.619 9.203 1.00 15.66 151 TYR A O 1
ATOM 1234 N N . GLU A 1 155 ? -43.456 8.452 8.674 1.00 15.30 152 GLU A N 1
ATOM 1235 C CA . GLU A 1 155 ? -44.100 8.486 7.350 1.00 17.67 152 GLU A CA 1
ATOM 1236 C C . GLU A 1 155 ? -43.511 9.527 6.411 1.00 18.78 152 GLU A C 1
ATOM 1237 O O . GLU A 1 155 ? -44.237 10.211 5.667 1.00 20.36 152 GLU A O 1
ATOM 1243 N N . ILE A 1 156 ? -42.191 9.624 6.433 1.00 14.03 153 ILE A N 1
ATOM 1244 C CA . ILE A 1 156 ? -41.523 10.613 5.616 1.00 13.37 153 ILE A CA 1
ATOM 1245 C C . ILE A 1 156 ? -41.376 10.064 4.193 1.00 13.65 153 ILE A C 1
ATOM 1246 O O . ILE A 1 156 ? -40.768 9.022 3.979 1.00 19.55 153 ILE A O 1
ATOM 1251 N N . ASP A 1 157 ? -41.978 10.766 3.235 1.00 20.18 154 ASP A N 1
ATOM 1252 C CA . ASP A 1 157 ? -42.004 10.313 1.845 1.00 22.67 154 ASP A CA 1
ATOM 1253 C C . ASP A 1 157 ? -40.673 10.675 1.199 1.00 20.29 154 ASP A C 1
ATOM 1254 O O . ASP A 1 157 ? -40.292 11.840 1.157 1.00 24.91 154 ASP A O 1
ATOM 1259 N N . LEU A 1 158 ? -39.966 9.667 0.700 1.00 18.23 155 LEU A N 1
ATOM 1260 C CA . LEU A 1 158 ? -38.615 9.881 0.193 1.00 13.85 155 LEU A CA 1
ATOM 1261 C C . LEU A 1 158 ? -38.579 10.047 -1.325 1.00 16.03 155 LEU A C 1
ATOM 1262 O O . LEU A 1 158 ? -37.552 10.481 -1.859 1.00 17.33 155 LEU A O 1
ATOM 1267 N N A GLU A 1 159 ? -39.622 9.696 -2.057 0.63 18.96 156 GLU A N 1
ATOM 1268 N N B GLU A 1 159 ? -39.575 9.714 -2.014 0.37 19.01 156 GLU A N 1
ATOM 1269 C CA A GLU A 1 159 ? -39.566 9.758 -3.490 0.63 18.99 156 GLU A CA 1
ATOM 1270 C CA B GLU A 1 159 ? -39.553 9.758 -3.475 0.37 19.46 156 GLU A CA 1
ATOM 1271 C C A GLU A 1 159 ? -39.376 11.178 -3.911 0.63 20.67 156 GLU A C 1
ATOM 1272 C C B GLU A 1 159 ? -39.344 11.172 -3.964 0.37 20.47 156 GLU A C 1
ATOM 1273 O O A GLU A 1 159 ? -40.153 12.043 -3.564 0.63 20.45 156 GLU A O 1
ATOM 1274 O O B GLU A 1 159 ? -40.067 12.092 -3.559 0.37 21.03 156 GLU A O 1
ATOM 1285 N N . GLY A 1 160 ? -38.422 11.349 -4.808 1.00 20.02 157 GLY A N 1
ATOM 1286 C CA . GLY A 1 160 ? -38.143 12.650 -5.388 1.00 19.38 157 GLY A CA 1
ATOM 1287 C C . GLY A 1 160 ? -37.351 13.592 -4.495 1.00 18.42 157 GLY A C 1
ATOM 1288 O O . GLY A 1 160 ? -36.984 14.683 -4.940 1.00 21.28 157 GLY A O 1
ATOM 1289 N N . LYS A 1 161 ? -37.087 13.206 -3.254 1.00 16.33 158 LYS A N 1
ATOM 1290 C CA . LYS A 1 161 ? -36.371 14.101 -2.341 1.00 17.19 158 LYS A CA 1
ATOM 1291 C C . LYS A 1 161 ? -34.937 14.279 -2.802 1.00 16.72 158 LYS A C 1
ATOM 1292 O O . LYS A 1 161 ? -34.331 13.347 -3.284 1.00 18.08 158 LYS A O 1
ATOM 1298 N N . ASP A 1 162 ? -34.396 15.482 -2.625 1.00 16.89 159 ASP A N 1
ATOM 1299 C CA . ASP A 1 162 ? -32.993 15.730 -2.921 1.00 15.57 159 ASP A CA 1
ATOM 1300 C C . ASP A 1 162 ? -32.211 15.423 -1.658 1.00 16.57 159 ASP A C 1
ATOM 1301 O O . ASP A 1 162 ? -32.302 16.167 -0.673 1.00 17.93 159 ASP A O 1
ATOM 1306 N N . ALA A 1 163 ? -31.503 14.292 -1.657 1.00 14.30 160 ALA A N 1
ATOM 1307 C CA . ALA A 1 163 ? -30.801 13.825 -0.470 1.00 12.61 160 ALA A CA 1
ATOM 1308 C C . ALA A 1 163 ? -29.301 13.975 -0.656 1.00 14.43 160 ALA A C 1
ATOM 1309 O O . ALA A 1 163 ? -28.767 13.789 -1.757 1.00 18.57 160 ALA A O 1
ATOM 1311 N N . VAL A 1 164 ? -28.636 14.350 0.429 1.00 13.20 161 VAL A N 1
ATOM 1312 C CA . VAL A 1 164 ? -27.190 14.476 0.435 1.00 13.02 161 VAL A CA 1
ATOM 1313 C C . VAL A 1 164 ? -26.688 13.595 1.559 1.00 15.65 161 VAL A C 1
ATOM 1314 O O . VAL A 1 164 ? -27.178 13.661 2.687 1.00 16.61 161 VAL A O 1
ATOM 1318 N N . ILE A 1 165 ? -25.734 12.744 1.241 1.00 12.82 162 ILE A N 1
ATOM 1319 C CA . ILE A 1 165 ? -25.124 11.868 2.219 1.00 14.62 162 ILE A CA 1
ATOM 1320 C C . ILE A 1 165 ? -23.687 12.337 2.353 1.00 16.24 162 ILE A C 1
ATOM 1321 O O . ILE A 1 165 ? -22.952 12.354 1.383 1.00 15.11 162 ILE A O 1
ATOM 1326 N N . ILE A 1 166 ? -23.295 12.747 3.557 1.00 14.47 163 ILE A N 1
ATOM 1327 C CA . ILE A 1 166 ? -21.939 13.216 3.791 1.00 14.90 163 ILE A CA 1
ATOM 1328 C C . ILE A 1 166 ? -21.137 12.098 4.423 1.00 16.32 163 ILE A C 1
ATOM 1329 O O . ILE A 1 166 ? -21.387 11.707 5.571 1.00 18.49 163 ILE A O 1
ATOM 1334 N N . GLY A 1 167 ? -20.213 11.539 3.650 1.00 18.81 164 GLY A N 1
ATOM 1335 C CA . GLY A 1 167 ? -19.431 10.396 4.102 1.00 18.18 164 GLY A CA 1
ATOM 1336 C C . GLY A 1 167 ? -19.712 9.230 3.167 1.00 13.38 164 GLY A C 1
ATOM 1337 O O . GLY A 1 167 ? -20.871 8.959 2.871 1.00 17.00 164 GLY A O 1
ATOM 1338 N N . ALA A 1 168 ? -18.662 8.567 2.709 1.00 18.13 165 ALA A N 1
ATOM 1339 C CA . ALA A 1 168 ? -18.832 7.480 1.741 1.00 18.71 165 ALA A CA 1
ATOM 1340 C C . ALA A 1 168 ? -18.260 6.162 2.253 1.00 16.81 165 ALA A C 1
ATOM 1341 O O . ALA A 1 168 ? -17.661 5.403 1.486 1.00 20.82 165 ALA A O 1
ATOM 1343 N N . SER A 1 169 ? -18.435 5.894 3.548 1.00 16.86 166 SER A N 1
ATOM 1344 C CA . SER A 1 169 ? -17.902 4.669 4.149 1.00 17.26 166 SER A CA 1
ATOM 1345 C C . SER A 1 169 ? -18.734 3.447 3.743 1.00 14.03 166 SER A C 1
ATOM 1346 O O . SER A 1 169 ? -19.871 3.588 3.278 1.00 15.26 166 SER A O 1
ATOM 1349 N N . ASN A 1 170 ? -18.166 2.263 3.929 1.00 18.84 167 ASN A N 1
ATOM 1350 C CA . ASN A 1 170 ? -18.908 1.031 3.634 1.00 19.21 167 ASN A CA 1
ATOM 1351 C C . ASN A 1 170 ? -19.909 0.720 4.740 1.00 18.13 167 ASN A C 1
ATOM 1352 O O . ASN A 1 170 ? -20.920 0.061 4.508 1.00 19.77 167 ASN A O 1
ATOM 1357 N N . ILE A 1 171 ? -19.614 1.192 5.948 1.00 17.73 168 ILE A N 1
ATOM 1358 C CA . ILE A 1 171 ? -20.486 0.927 7.090 1.00 18.85 168 ILE A CA 1
ATOM 1359 C C . ILE A 1 171 ? -21.758 1.764 7.076 1.00 20.12 168 ILE A C 1
ATOM 1360 O O . ILE A 1 171 ? -22.823 1.278 7.466 1.00 17.89 168 ILE A O 1
ATOM 1365 N N . VAL A 1 172 ? -21.658 3.012 6.622 1.00 14.49 169 VAL A N 1
ATOM 1366 C CA . VAL A 1 172 ? -22.810 3.914 6.602 1.00 13.31 169 VAL A CA 1
ATOM 1367 C C . VAL A 1 172 ? -23.089 4.574 5.256 1.00 14.25 169 VAL A C 1
ATOM 1368 O O . VAL A 1 172 ? -24.136 4.355 4.672 1.00 14.53 169 VAL A O 1
ATOM 1372 N N . GLY A 1 173 ? -22.177 5.410 4.764 1.00 16.45 170 GLY A N 1
ATOM 1373 C CA . GLY A 1 173 ? -22.522 6.286 3.645 1.00 16.92 170 GLY A CA 1
ATOM 1374 C C . GLY A 1 173 ? -22.973 5.620 2.348 1.00 11.88 170 GLY A C 1
ATOM 1375 O O . GLY A 1 173 ? -23.984 6.001 1.745 1.00 15.29 170 GLY A O 1
ATOM 1376 N N . ARG A 1 174 ? -22.200 4.650 1.884 1.00 12.93 171 ARG A N 1
ATOM 1377 C CA . ARG A 1 174 ? -22.539 3.986 0.616 1.00 14.24 171 ARG A CA 1
ATOM 1378 C C . ARG A 1 174 ? -23.872 3.220 0.697 1.00 14.61 171 ARG A C 1
ATOM 1379 O O . ARG A 1 174 ? -24.756 3.453 -0.129 1.00 15.07 171 ARG A O 1
ATOM 1387 N N . PRO A 1 175 ? -24.040 2.344 1.705 1.00 15.41 172 PRO A N 1
ATOM 1388 C CA . PRO A 1 175 ? -25.369 1.698 1.749 1.00 13.63 172 PRO A CA 1
ATOM 1389 C C . PRO A 1 175 ? -26.504 2.682 2.018 1.00 13.20 172 PRO A C 1
ATOM 1390 O O . PRO A 1 175 ? -27.636 2.446 1.583 1.00 13.03 172 PRO A O 1
ATOM 1394 N N . MET A 1 176 ? -26.222 3.760 2.743 1.00 12.18 173 MET A N 1
ATOM 1395 C CA . MET A 1 176 ? -27.266 4.766 2.990 1.00 14.19 173 MET A CA 1
ATOM 1396 C C . MET A 1 176 ? -27.762 5.372 1.668 1.00 12.59 173 MET A C 1
ATOM 1397 O O . MET A 1 176 ? -28.966 5.465 1.409 1.00 12.74 173 MET A O 1
ATOM 1402 N N . ALA A 1 177 ? -26.817 5.781 0.835 1.00 13.63 174 ALA A N 1
ATOM 1403 C CA . ALA A 1 177 ? -27.149 6.376 -0.454 1.00 14.81 174 ALA A CA 1
ATOM 1404 C C . ALA A 1 177 ? -27.924 5.386 -1.300 1.00 16.56 174 ALA A C 1
ATOM 1405 O O . ALA A 1 177 ? -28.891 5.739 -1.963 1.00 14.40 174 ALA A O 1
ATOM 1407 N N . THR A 1 178 ? -27.516 4.128 -1.248 1.00 13.17 175 THR A N 1
ATOM 1408 C CA . THR A 1 178 ? -28.183 3.101 -2.038 1.00 11.17 175 THR A CA 1
ATOM 1409 C C . THR A 1 178 ? -29.628 2.877 -1.545 1.00 12.86 175 THR A C 1
ATOM 1410 O O . THR A 1 178 ? -30.560 2.738 -2.350 1.00 13.76 175 THR A O 1
ATOM 1414 N N . MET A 1 179 ? -29.830 2.858 -0.229 1.00 12.76 176 MET A N 1
ATOM 1415 C CA . MET A 1 179 ? -31.198 2.665 0.280 1.00 10.52 176 MET A CA 1
ATOM 1416 C C . MET A 1 179 ? -32.069 3.854 -0.095 1.00 11.60 176 MET A C 1
ATOM 1417 O O . MET A 1 179 ? -33.246 3.689 -0.403 1.00 11.15 176 MET A O 1
ATOM 1422 N N . LEU A 1 180 ? -31.502 5.059 -0.053 1.00 13.56 177 LEU A N 1
ATOM 1423 C CA . LEU A 1 180 ? -32.291 6.229 -0.426 1.00 13.04 177 LEU A CA 1
ATOM 1424 C C . LEU A 1 180 ? -32.624 6.221 -1.919 1.00 14.65 177 LEU A C 1
ATOM 1425 O O . LEU A 1 180 ? -33.741 6.566 -2.314 1.00 13.13 177 LEU A O 1
ATOM 1430 N N . LEU A 1 181 ? -31.677 5.770 -2.737 1.00 12.78 178 LEU A N 1
ATOM 1431 C CA . LEU A 1 181 ? -31.898 5.716 -4.175 1.00 12.63 178 LEU A CA 1
ATOM 1432 C C . LEU A 1 181 ? -32.970 4.667 -4.474 1.00 13.36 178 LEU A C 1
ATOM 1433 O O . LEU A 1 181 ? -33.834 4.872 -5.321 1.00 14.27 178 LEU A O 1
ATOM 1438 N N . ASN A 1 182 ? -32.918 3.552 -3.747 1.00 11.70 179 ASN A N 1
ATOM 1439 C CA . ASN A 1 182 ? -33.911 2.483 -3.873 1.00 11.35 179 ASN A CA 1
ATOM 1440 C C . ASN A 1 182 ? -35.298 2.994 -3.546 1.00 12.64 179 ASN A C 1
ATOM 1441 O O . ASN A 1 182 ? -36.292 2.535 -4.136 1.00 15.57 179 ASN A O 1
ATOM 1446 N N . ALA A 1 183 ? -35.353 3.956 -2.624 1.00 13.17 180 ALA A N 1
ATOM 1447 C CA . ALA A 1 183 ? -36.619 4.535 -2.167 1.00 11.70 180 ALA A CA 1
ATOM 1448 C C . ALA A 1 183 ? -37.093 5.644 -3.093 1.00 17.77 180 ALA A C 1
ATOM 1449 O O . ALA A 1 183 ? -38.162 6.211 -2.873 1.00 19.32 180 ALA A O 1
ATOM 1451 N N . GLY A 1 184 ? -36.309 5.960 -4.121 1.00 14.49 181 GLY A N 1
ATOM 1452 C CA . GLY A 1 184 ? -36.760 6.954 -5.089 1.00 15.93 181 GLY A CA 1
ATOM 1453 C C . GLY A 1 184 ? -36.219 8.374 -4.902 1.00 14.47 181 GLY A C 1
ATOM 1454 O O . GLY A 1 184 ? -36.625 9.302 -5.613 1.00 14.68 181 GLY A O 1
ATOM 1455 N N . ALA A 1 185 ? -35.294 8.538 -3.968 1.00 14.91 182 ALA A N 1
ATOM 1456 C CA . ALA A 1 185 ? -34.649 9.831 -3.764 1.00 12.59 182 ALA A CA 1
ATOM 1457 C C . ALA A 1 185 ? -33.570 10.067 -4.818 1.00 13.89 182 ALA A C 1
ATOM 1458 O O . ALA A 1 185 ? -33.033 9.123 -5.382 1.00 14.04 182 ALA A O 1
ATOM 1460 N N . THR A 1 186 ? -33.274 11.338 -5.071 1.00 13.91 183 THR A N 1
ATOM 1461 C CA . THR A 1 186 ? -32.094 11.730 -5.834 1.00 14.87 183 THR A CA 1
ATOM 1462 C C . THR A 1 186 ? -31.007 11.816 -4.804 1.00 15.67 183 THR A C 1
ATOM 1463 O O . THR A 1 186 ? -31.219 12.403 -3.743 1.00 16.36 183 THR A O 1
ATOM 1467 N N . VAL A 1 187 ? -29.855 11.191 -5.061 1.00 12.01 184 VAL A N 1
ATOM 1468 C CA . VAL A 1 187 ? -28.814 11.125 -4.032 1.00 12.35 184 VAL A CA 1
ATOM 1469 C C . VAL A 1 187 ? -27.505 11.731 -4.486 1.00 16.29 184 VAL A C 1
ATOM 1470 O O . VAL A 1 187 ? -27.041 11.513 -5.619 1.00 16.16 184 VAL A O 1
ATOM 1474 N N . SER A 1 188 ? -26.894 12.494 -3.580 1.00 13.38 185 SER A N 1
ATOM 1475 C CA . SER A 1 188 ? -25.540 13.016 -3.801 1.00 12.94 185 SER A CA 1
ATOM 1476 C C . SER A 1 188 ? -24.679 12.478 -2.673 1.00 16.47 185 SER A C 1
ATOM 1477 O O . SER A 1 188 ? -25.092 12.498 -1.512 1.00 18.23 185 SER A O 1
ATOM 1480 N N . VAL A 1 189 ? -23.501 11.968 -3.012 1.00 14.94 186 VAL A N 1
ATOM 1481 C CA . VAL A 1 189 ? -22.598 11.478 -1.989 1.00 14.37 186 VAL A CA 1
ATOM 1482 C C . VAL A 1 189 ? -21.382 12.382 -1.950 1.00 13.73 186 VAL A C 1
ATOM 1483 O O . VAL A 1 189 ? -20.628 12.501 -2.934 1.00 17.52 186 VAL A O 1
ATOM 1487 N N . CYS A 1 190 ? -21.202 13.040 -0.805 1.00 16.21 187 CYS A N 1
ATOM 1488 C CA . CYS A 1 190 ? -20.102 13.972 -0.595 1.00 16.81 187 CYS A CA 1
ATOM 1489 C C . CYS A 1 190 ? -19.103 13.363 0.372 1.00 16.60 187 CYS A C 1
ATOM 1490 O O . CYS A 1 190 ? -19.443 12.451 1.118 1.00 18.81 187 CYS A O 1
ATOM 1493 N N . HIS A 1 191 ? -17.873 13.878 0.352 1.00 17.09 188 HIS A N 1
ATOM 1494 C CA . HIS A 1 191 ? -16.798 13.279 1.130 1.00 23.51 188 HIS A CA 1
ATOM 1495 C C . HIS A 1 191 ? -15.660 14.283 1.227 1.00 20.07 188 HIS A C 1
ATOM 1496 O O . HIS A 1 191 ? -15.848 15.451 0.901 1.00 22.70 188 HIS A O 1
ATOM 1503 N N . ILE A 1 192 ? -14.487 13.834 1.669 1.00 22.64 189 ILE A N 1
ATOM 1504 C CA . ILE A 1 192 ? -13.375 14.721 1.969 1.00 24.29 189 ILE A CA 1
ATOM 1505 C C . ILE A 1 192 ? -12.819 15.417 0.711 1.00 24.75 189 ILE A C 1
ATOM 1506 O O . ILE A 1 192 ? -12.122 16.422 0.808 1.00 28.66 189 ILE A O 1
ATOM 1511 N N . LYS A 1 193 ? -13.120 14.875 -0.469 1.00 24.17 190 LYS A N 1
ATOM 1512 C CA . LYS A 1 193 ? -12.594 15.452 -1.702 1.00 23.83 190 LYS A CA 1
ATOM 1513 C C . LYS A 1 193 ? -13.588 16.381 -2.398 1.00 23.51 190 LYS A C 1
ATOM 1514 O O . LYS A 1 193 ? -13.249 16.999 -3.417 1.00 25.56 190 LYS A O 1
ATOM 1520 N N . THR A 1 194 ? -14.788 16.488 -1.832 1.00 25.51 191 THR A N 1
ATOM 1521 C CA . THR A 1 194 ? -15.823 17.379 -2.349 1.00 22.43 191 THR A CA 1
ATOM 1522 C C . THR A 1 194 ? -15.353 18.827 -2.237 1.00 27.83 191 THR A C 1
ATOM 1523 O O . THR A 1 194 ? -14.949 19.272 -1.166 1.00 28.71 191 THR A O 1
ATOM 1527 N N . LYS A 1 195 ? -15.418 19.550 -3.345 1.00 21.86 192 LYS A N 1
ATOM 1528 C CA . LYS A 1 195 ? -14.936 20.929 -3.393 1.00 23.71 192 LYS A CA 1
ATOM 1529 C C . LYS A 1 195 ? -15.740 21.902 -2.544 1.00 27.14 192 LYS A C 1
ATOM 1530 O O . LYS A 1 195 ? -15.170 22.757 -1.850 1.00 31.62 192 LYS A O 1
ATOM 1536 N N . ASP A 1 196 ? -17.060 21.797 -2.619 1.00 24.75 193 ASP A N 1
ATOM 1537 C CA . ASP A 1 196 ? -17.922 22.737 -1.913 1.00 28.93 193 ASP A CA 1
ATOM 1538 C C . ASP A 1 196 ? -19.131 22.022 -1.360 1.00 24.03 193 ASP A C 1
ATOM 1539 O O . ASP A 1 196 ? -20.168 21.954 -2.008 1.00 25.91 193 ASP A O 1
ATOM 1544 N N . LEU A 1 197 ? -18.992 21.501 -0.150 1.00 23.45 194 LEU A N 1
ATOM 1545 C CA . LEU A 1 197 ? -20.071 20.759 0.488 1.00 21.25 194 LEU A CA 1
ATOM 1546 C C . LEU A 1 197 ? -21.376 21.567 0.596 1.00 23.79 194 LEU A C 1
ATOM 1547 O O . LEU A 1 197 ? -22.471 21.041 0.390 1.00 20.29 194 LEU A O 1
ATOM 1552 N N A SER A 1 198 ? -21.251 22.849 0.920 0.56 24.60 195 SER A N 1
ATOM 1553 N N B SER A 1 198 ? -21.241 22.850 0.912 0.44 24.56 195 SER A N 1
ATOM 1554 C CA A SER A 1 198 ? -22.434 23.680 1.115 0.56 23.38 195 SER A CA 1
ATOM 1555 C CA B SER A 1 198 ? -22.402 23.712 1.102 0.44 23.57 195 SER A CA 1
ATOM 1556 C C A SER A 1 198 ? -23.263 23.875 -0.155 0.56 23.88 195 SER A C 1
ATOM 1557 C C B SER A 1 198 ? -23.257 23.862 -0.152 0.44 23.80 195 SER A C 1
ATOM 1558 O O A SER A 1 198 ? -24.459 24.119 -0.070 0.56 23.59 195 SER A O 1
ATOM 1559 O O B SER A 1 198 ? -24.463 24.060 -0.054 0.44 23.58 195 SER A O 1
ATOM 1564 N N . LEU A 1 199 ? -22.631 23.787 -1.325 1.00 23.04 196 LEU A N 1
ATOM 1565 C CA . LEU A 1 199 ? -23.372 23.815 -2.588 1.00 24.77 196 LEU A CA 1
ATOM 1566 C C . LEU A 1 199 ? -24.430 22.713 -2.604 1.00 23.85 196 LEU A C 1
ATOM 1567 O O . LEU A 1 199 ? -25.550 22.921 -3.067 1.00 27.67 196 LEU A O 1
ATOM 1572 N N . TYR A 1 200 ? -24.072 21.547 -2.074 1.00 20.86 197 TYR A N 1
ATOM 1573 C CA . TYR A 1 200 ? -24.977 20.414 -2.051 1.00 21.42 197 TYR A CA 1
ATOM 1574 C C . TYR A 1 200 ? -25.978 20.498 -0.890 1.00 21.66 197 TYR A C 1
ATOM 1575 O O . TYR A 1 200 ? -27.168 20.219 -1.049 1.00 19.75 197 TYR A O 1
ATOM 1584 N N . THR A 1 201 ? -25.489 20.861 0.287 1.00 19.52 198 THR A N 1
ATOM 1585 C CA . THR A 1 201 ? -26.356 20.833 1.460 1.00 18.27 198 THR A CA 1
ATOM 1586 C C . THR A 1 201 ? -27.422 21.931 1.396 1.00 20.35 198 THR A C 1
ATOM 1587 O O . THR A 1 201 ? -28.559 21.725 1.836 1.00 20.08 198 THR A O 1
ATOM 1591 N N . ARG A 1 202 ? -27.074 23.081 0.830 1.00 18.55 199 ARG A N 1
ATOM 1592 C CA . ARG A 1 202 ? -28.023 24.199 0.786 1.00 21.08 199 ARG A CA 1
ATOM 1593 C C . ARG A 1 202 ? -29.288 23.892 -0.017 1.00 21.21 199 ARG A C 1
ATOM 1594 O O . ARG A 1 202 ? -30.324 24.519 0.201 1.00 24.11 199 ARG A O 1
ATOM 1602 N N . GLN A 1 203 ? -29.195 22.922 -0.929 1.00 23.86 200 GLN A N 1
ATOM 1603 C CA . GLN A 1 203 ? -30.322 22.561 -1.792 1.00 24.81 200 GLN A CA 1
ATOM 1604 C C . GLN A 1 203 ? -31.050 21.305 -1.301 1.00 25.13 200 GLN A C 1
ATOM 1605 O O . GLN A 1 203 ? -32.081 20.927 -1.853 1.00 25.45 200 GLN A O 1
ATOM 1611 N N . ALA A 1 204 ? -30.527 20.677 -0.253 1.00 18.24 201 ALA A N 1
ATOM 1612 C CA . ALA A 1 204 ? -31.031 19.365 0.154 1.00 15.67 201 ALA A CA 1
ATOM 1613 C C . ALA A 1 204 ? -32.379 19.393 0.885 1.00 18.70 201 ALA A C 1
ATOM 1614 O O . ALA A 1 204 ? -32.620 20.244 1.740 1.00 19.07 201 ALA A O 1
ATOM 1616 N N . ASP A 1 205 ? -33.245 18.435 0.567 1.00 16.88 202 ASP A N 1
ATOM 1617 C CA . ASP A 1 205 ? -34.416 18.169 1.403 1.00 15.91 202 ASP A CA 1
ATOM 1618 C C . ASP A 1 205 ? -34.082 17.283 2.597 1.00 15.52 202 ASP A C 1
ATOM 1619 O O . ASP A 1 205 ? -34.795 17.299 3.600 1.00 17.69 202 ASP A O 1
ATOM 1624 N N . LEU A 1 206 ? -33.015 16.489 2.460 1.00 15.50 203 LEU A N 1
ATOM 1625 C CA . LEU A 1 206 ? -32.662 15.471 3.443 1.00 13.71 203 LEU A CA 1
ATOM 1626 C C . LEU A 1 206 ? -31.154 15.389 3.434 1.00 14.42 203 LEU A C 1
ATOM 1627 O O . LEU A 1 206 ? -30.551 15.279 2.366 1.00 15.56 203 LEU A O 1
ATOM 1632 N N . ILE A 1 207 ? -30.555 15.466 4.620 1.00 13.59 204 ILE A N 1
ATOM 1633 C CA . ILE A 1 207 ? -29.099 15.361 4.759 1.00 13.91 204 ILE A CA 1
ATOM 1634 C C . ILE A 1 207 ? -28.782 14.284 5.779 1.00 14.50 204 ILE A C 1
ATOM 1635 O O . ILE A 1 207 ? -29.259 14.348 6.899 1.00 15.43 204 ILE A O 1
ATOM 1640 N N . ILE A 1 208 ? -27.967 13.301 5.388 1.00 14.10 205 ILE A N 1
ATOM 1641 C CA . ILE A 1 208 ? -27.486 12.326 6.339 1.00 12.10 205 ILE A CA 1
ATOM 1642 C C . ILE A 1 208 ? -26.012 12.638 6.593 1.00 15.19 205 ILE A C 1
ATOM 1643 O O . ILE A 1 208 ? -25.200 12.649 5.659 1.00 17.60 205 ILE A O 1
ATOM 1648 N N . VAL A 1 209 ? -25.663 12.919 7.847 1.00 11.75 206 VAL A N 1
ATOM 1649 C CA . VAL A 1 209 ? -24.293 13.297 8.162 1.00 13.19 206 VAL A CA 1
ATOM 1650 C C . VAL A 1 209 ? -23.566 12.186 8.921 1.00 19.69 206 VAL A C 1
ATOM 1651 O O . VAL A 1 209 ? -23.952 11.813 10.024 1.00 16.17 206 VAL A O 1
ATOM 1655 N N . ALA A 1 210 ? -22.486 11.680 8.328 1.00 21.80 207 ALA A N 1
ATOM 1656 C CA . ALA A 1 210 ? -21.699 10.621 8.936 1.00 23.64 207 ALA A CA 1
ATOM 1657 C C . ALA A 1 210 ? -20.223 10.906 8.668 1.00 27.66 207 ALA A C 1
ATOM 1658 O O . ALA A 1 210 ? -19.534 10.127 8.006 1.00 34.27 207 ALA A O 1
ATOM 1660 N N . ALA A 1 211 ? -19.746 12.029 9.192 1.00 29.94 208 ALA A N 1
ATOM 1661 C CA . ALA A 1 211 ? -18.426 12.525 8.853 1.00 32.06 208 ALA A CA 1
ATOM 1662 C C . ALA A 1 211 ? -17.465 12.486 10.027 1.00 37.35 208 ALA A C 1
ATOM 1663 O O . ALA A 1 211 ? -16.241 12.511 9.837 1.00 43.74 208 ALA A O 1
ATOM 1665 N N . GLY A 1 212 ? -18.006 12.430 11.240 1.00 32.04 209 GLY A N 1
ATOM 1666 C CA . GLY A 1 212 ? -17.167 12.392 12.425 1.00 34.22 209 GLY A CA 1
ATOM 1667 C C . GLY A 1 212 ? -16.445 13.705 12.655 1.00 38.82 209 GLY A C 1
ATOM 1668 O O . GLY A 1 212 ? -15.252 13.728 12.962 1.00 40.26 209 GLY A O 1
ATOM 1669 N N . CYS A 1 213 ? -17.171 14.810 12.509 1.00 33.36 210 CYS A N 1
ATOM 1670 C CA . CYS A 1 213 ? -16.583 16.127 12.699 1.00 31.48 210 CYS A CA 1
ATOM 1671 C C . CYS A 1 213 ? -17.581 17.054 13.393 1.00 29.36 210 CYS A C 1
ATOM 1672 O O . CYS A 1 213 ? -18.650 17.318 12.852 1.00 30.70 210 CYS A O 1
ATOM 1675 N N . VAL A 1 214 ? -17.230 17.537 14.584 1.00 32.33 211 VAL A N 1
ATOM 1676 C CA . VAL A 1 214 ? -18.120 18.408 15.357 1.00 31.47 211 VAL A CA 1
ATOM 1677 C C . VAL A 1 214 ? -18.451 19.681 14.572 1.00 28.92 211 VAL A C 1
ATOM 1678 O O . VAL A 1 214 ? -17.559 20.331 14.030 1.00 29.44 211 VAL A O 1
ATOM 1682 N N . ASN A 1 215 ? -19.735 20.017 14.510 1.00 26.29 212 ASN A N 1
ATOM 1683 C CA . ASN A 1 215 ? -20.229 21.224 13.833 1.00 28.59 212 ASN A CA 1
ATOM 1684 C C . ASN A 1 215 ? -19.927 21.309 12.346 1.00 25.48 212 ASN A C 1
ATOM 1685 O O . ASN A 1 215 ? -19.782 22.397 11.792 1.00 28.28 212 ASN A O 1
ATOM 1690 N N . LEU A 1 216 ? -19.833 20.158 11.700 1.00 23.02 213 LEU A N 1
ATOM 1691 C CA . LEU A 1 216 ? -19.648 20.136 10.263 1.00 25.30 213 LEU A CA 1
ATOM 1692 C C . LEU A 1 216 ? -20.828 20.775 9.548 1.00 22.35 213 LEU A C 1
ATOM 1693 O O . LEU A 1 216 ? -20.637 21.595 8.653 1.00 25.69 213 LEU A O 1
ATOM 1698 N N . LEU A 1 217 ? -22.044 20.411 9.950 1.00 21.53 214 LEU A N 1
ATOM 1699 C CA . LEU A 1 217 ? -23.240 20.964 9.323 1.00 18.52 214 LEU A CA 1
ATOM 1700 C C . LEU A 1 217 ? -23.761 22.146 10.136 1.00 21.48 214 LEU A C 1
ATOM 1701 O O . LEU A 1 217 ? -24.148 21.997 11.295 1.00 23.81 214 LEU A O 1
ATOM 1706 N N . ARG A 1 218 ? -23.711 23.333 9.535 1.00 21.63 215 ARG A N 1
ATOM 1707 C CA . ARG A 1 218 ? -24.072 24.581 10.199 1.00 20.44 215 ARG A CA 1
ATOM 1708 C C . ARG A 1 218 ? -25.371 25.100 9.620 1.00 21.98 215 ARG A C 1
ATOM 1709 O O . ARG A 1 218 ? -25.773 24.674 8.543 1.00 22.64 215 ARG A O 1
ATOM 1717 N N . SER A 1 219 ? -26.022 26.029 10.322 1.00 21.71 216 SER A N 1
ATOM 1718 C CA . SER A 1 219 ? -27.314 26.506 9.863 1.00 23.65 216 SER A CA 1
ATOM 1719 C C . SER A 1 219 ? -27.228 27.215 8.513 1.00 23.91 216 SER A C 1
ATOM 1720 O O . SER A 1 219 ? -28.153 27.106 7.720 1.00 24.64 216 SER A O 1
ATOM 1723 N N . ASP A 1 220 ? -26.124 27.913 8.220 1.00 22.03 217 ASP A N 1
ATOM 1724 C CA . ASP A 1 220 ? -26.038 28.565 6.909 1.00 22.51 217 ASP A CA 1
ATOM 1725 C C . ASP A 1 220 ? -25.796 27.593 5.748 1.00 23.24 217 ASP A C 1
ATOM 1726 O O . ASP A 1 220 ? -25.680 28.016 4.599 1.00 27.50 217 ASP A O 1
ATOM 1731 N N . MET A 1 221 ? -25.734 26.303 6.059 1.00 19.85 218 MET A N 1
ATOM 1732 C CA . MET A 1 221 ? -25.524 25.276 5.034 1.00 20.38 218 MET A CA 1
ATOM 1733 C C . MET A 1 221 ? -26.797 24.562 4.653 1.00 19.87 218 MET A C 1
ATOM 1734 O O . MET A 1 221 ? -26.774 23.699 3.792 1.00 20.75 218 MET A O 1
ATOM 1739 N N . VAL A 1 222 ? -27.909 24.910 5.295 1.00 19.01 219 VAL A N 1
ATOM 1740 C CA . VAL A 1 222 ? -29.177 24.220 5.017 1.00 16.97 219 VAL A CA 1
ATOM 1741 C C . VAL A 1 222 ? -30.308 25.180 4.693 1.00 19.11 219 VAL A C 1
ATOM 1742 O O . VAL A 1 222 ? -30.237 26.369 4.998 1.00 21.76 219 VAL A O 1
ATOM 1746 N N . LYS A 1 223 ? -31.355 24.659 4.065 1.00 20.69 220 LYS A N 1
ATOM 1747 C CA . LYS A 1 223 ? -32.524 25.469 3.777 1.00 23.22 220 LYS A CA 1
ATOM 1748 C C . LYS A 1 223 ? -33.620 25.171 4.796 1.00 22.80 220 LYS A C 1
ATOM 1749 O O . LYS A 1 223 ? -33.625 24.105 5.427 1.00 19.09 220 LYS A O 1
ATOM 1755 N N . GLU A 1 224 ? -34.550 26.110 4.931 1.00 20.66 221 GLU A N 1
ATOM 1756 C CA . GLU A 1 224 ? -35.705 25.934 5.802 1.00 21.02 221 GLU A CA 1
ATOM 1757 C C . GLU A 1 224 ? -36.454 24.657 5.425 1.00 21.27 221 GLU A C 1
ATOM 1758 O O . GLU A 1 224 ? -36.710 24.411 4.248 1.00 23.71 221 GLU A O 1
ATOM 1764 N N . GLY A 1 225 ? -36.795 23.851 6.427 1.00 19.68 222 GLY A N 1
ATOM 1765 C CA . GLY A 1 225 ? -37.605 22.659 6.224 1.00 19.56 222 GLY A CA 1
ATOM 1766 C C . GLY A 1 225 ? -36.816 21.394 5.979 1.00 16.92 222 GLY A C 1
ATOM 1767 O O . GLY A 1 225 ? -37.405 20.333 5.781 1.00 17.72 222 GLY A O 1
ATOM 1768 N N . VAL A 1 226 ? -35.485 21.501 5.971 1.00 18.62 223 VAL A N 1
ATOM 1769 C CA . VAL A 1 226 ? -34.614 20.345 5.729 1.00 19.18 223 VAL A CA 1
ATOM 1770 C C . VAL A 1 226 ? -34.868 19.242 6.778 1.00 16.76 223 VAL A C 1
ATOM 1771 O O . VAL A 1 226 ? -35.245 19.556 7.910 1.00 16.87 223 VAL A O 1
ATOM 1775 N N . ILE A 1 227 ? -34.700 17.977 6.380 1.00 12.90 224 ILE A N 1
ATOM 1776 C CA . ILE A 1 227 ? -34.647 16.858 7.322 1.00 14.95 224 ILE A CA 1
ATOM 1777 C C . ILE A 1 227 ? -33.201 16.453 7.569 1.00 13.72 224 ILE A C 1
ATOM 1778 O O . ILE A 1 227 ? -32.465 16.192 6.627 1.00 14.20 224 ILE A O 1
ATOM 1783 N N . VAL A 1 228 ? -32.792 16.412 8.838 1.00 13.00 225 VAL A N 1
ATOM 1784 C CA . VAL A 1 228 ? -31.373 16.208 9.150 1.00 13.48 225 VAL A CA 1
ATOM 1785 C C . VAL A 1 228 ? -31.198 14.970 10.019 1.00 13.84 225 VAL A C 1
ATOM 1786 O O . VAL A 1 228 ? -31.823 14.848 11.082 1.00 12.85 225 VAL A O 1
ATOM 1790 N N . VAL A 1 229 ? -30.369 14.035 9.558 1.00 13.98 226 VAL A N 1
ATOM 1791 C CA . VAL A 1 229 ? -30.079 12.784 10.272 1.00 10.97 226 VAL A CA 1
ATOM 1792 C C . VAL A 1 229 ? -28.603 12.793 10.619 1.00 12.57 226 VAL A C 1
ATOM 1793 O O . VAL A 1 229 ? -27.762 12.862 9.727 1.00 16.03 226 VAL A O 1
ATOM 1797 N N . ASP A 1 230 ? -28.306 12.732 11.915 1.00 14.55 227 ASP A N 1
ATOM 1798 C CA . ASP A 1 230 ? -26.949 12.908 12.416 1.00 14.45 227 ASP A CA 1
ATOM 1799 C C . ASP A 1 230 ? -26.419 11.582 12.946 1.00 14.90 227 ASP A C 1
ATOM 1800 O O . ASP A 1 230 ? -26.807 11.113 14.026 1.00 16.78 227 ASP A O 1
ATOM 1805 N N . VAL A 1 231 ? -25.522 10.972 12.175 1.00 15.24 228 VAL A N 1
ATOM 1806 C CA . VAL A 1 231 ? -24.929 9.696 12.559 1.00 15.51 228 VAL A CA 1
ATOM 1807 C C . VAL A 1 231 ? -23.692 9.861 13.456 1.00 21.03 228 VAL A C 1
ATOM 1808 O O . VAL A 1 231 ? -23.178 8.895 14.019 1.00 23.04 228 VAL A O 1
ATOM 1812 N N . GLY A 1 232 ? -23.230 11.097 13.637 1.00 24.31 229 GLY A N 1
ATOM 1813 C CA . GLY A 1 232 ? -22.049 11.321 14.456 1.00 27.10 229 GLY A CA 1
ATOM 1814 C C . GLY A 1 232 ? -22.256 11.077 15.943 1.00 28.39 229 GLY A C 1
ATOM 1815 O O . GLY A 1 232 ? -23.325 11.332 16.507 1.00 28.49 229 GLY A O 1
ATOM 1816 N N . ILE A 1 233 ? -21.217 10.567 16.588 1.00 29.11 230 ILE A N 1
ATOM 1817 C CA . ILE A 1 233 ? -21.188 10.478 18.041 1.00 32.58 230 ILE A CA 1
ATOM 1818 C C . ILE A 1 233 ? -19.804 10.924 18.481 1.00 34.46 230 ILE A C 1
ATOM 1819 O O . ILE A 1 233 ? -18.854 10.152 18.436 1.00 41.99 230 ILE A O 1
ATOM 1824 N N . ASN A 1 234 ? -19.698 12.197 18.849 1.00 34.48 231 ASN A N 1
ATOM 1825 C CA . ASN A 1 234 ? -18.417 12.819 19.164 1.00 37.00 231 ASN A CA 1
ATOM 1826 C C . ASN A 1 234 ? -18.424 13.267 20.618 1.00 41.31 231 ASN A C 1
ATOM 1827 O O . ASN A 1 234 ? -19.360 13.933 21.059 1.00 43.65 231 ASN A O 1
ATOM 1832 N N . ARG A 1 235 ? -17.392 12.904 21.372 1.00 46.84 232 ARG A N 1
ATOM 1833 C CA . ARG A 1 235 ? -17.329 13.287 22.778 1.00 50.48 232 ARG A CA 1
ATOM 1834 C C . ARG A 1 235 ? -16.468 14.532 22.948 1.00 51.41 232 ARG A C 1
ATOM 1835 O O . ARG A 1 235 ? -15.282 14.516 22.617 1.00 53.20 232 ARG A O 1
ATOM 1843 N N . LEU A 1 236 ? -17.071 15.602 23.464 1.00 48.55 233 LEU A N 1
ATOM 1844 C CA . LEU A 1 236 ? -16.377 16.872 23.693 1.00 48.01 233 LEU A CA 1
ATOM 1845 C C . LEU A 1 236 ? -15.417 16.809 24.882 1.00 54.75 233 LEU A C 1
ATOM 1846 O O . LEU A 1 236 ? -15.479 15.881 25.693 1.00 58.52 233 LEU A O 1
ATOM 1851 N N . GLU A 1 237 ? -14.532 17.803 24.974 1.00 55.69 234 GLU A N 1
ATOM 1852 C CA . GLU A 1 237 ? -13.654 17.967 26.133 1.00 63.88 234 GLU A CA 1
ATOM 1853 C C . GLU A 1 237 ? -14.476 17.952 27.418 1.00 64.25 234 GLU A C 1
ATOM 1854 O O . GLU A 1 237 ? -14.102 17.310 28.400 1.00 66.79 234 GLU A O 1
ATOM 1860 N N . SER A 1 238 ? -15.605 18.654 27.392 1.00 64.54 235 SER A N 1
ATOM 1861 C CA . SER A 1 238 ? -16.510 18.728 28.535 1.00 65.53 235 SER A CA 1
ATOM 1862 C C . SER A 1 238 ? -17.065 17.354 28.909 1.00 67.42 235 SER A C 1
ATOM 1863 O O . SER A 1 238 ? -17.434 17.118 30.061 1.00 71.66 235 SER A O 1
ATOM 1866 N N . GLY A 1 239 ? -17.126 16.455 27.932 1.00 62.46 236 GLY A N 1
ATOM 1867 C CA . GLY A 1 239 ? -17.623 15.110 28.162 1.00 61.32 236 GLY A CA 1
ATOM 1868 C C . GLY A 1 239 ? -18.964 14.897 27.486 1.00 57.68 236 GLY A C 1
ATOM 1869 O O . GLY A 1 239 ? -19.390 13.760 27.262 1.00 56.53 236 GLY A O 1
ATOM 1870 N N . LYS A 1 240 ? -19.626 16.007 27.167 1.00 55.30 237 LYS A N 1
ATOM 1871 C CA . LYS A 1 240 ? -20.913 15.985 26.491 1.00 50.97 237 LYS A CA 1
ATOM 1872 C C . LYS A 1 240 ? -20.769 15.318 25.128 1.00 48.70 237 LYS A C 1
ATOM 1873 O O . LYS A 1 240 ? -19.813 15.575 24.398 1.00 50.67 237 LYS A O 1
ATOM 1879 N N . ILE A 1 241 ? -21.710 14.445 24.794 1.00 47.06 238 ILE A N 1
ATOM 1880 C CA . ILE A 1 241 ? -21.719 13.812 23.482 1.00 43.85 238 ILE A CA 1
ATOM 1881 C C . ILE A 1 241 ? -22.532 14.655 22.509 1.00 37.46 238 ILE A C 1
ATOM 1882 O O . ILE A 1 241 ? -23.643 15.092 22.835 1.00 35.07 238 ILE A O 1
ATOM 1887 N N . VAL A 1 242 ? -21.975 14.900 21.321 1.00 34.90 239 VAL A N 1
ATOM 1888 C CA . VAL A 1 242 ? -22.703 15.600 20.265 1.00 33.25 239 VAL A CA 1
ATOM 1889 C C . VAL A 1 242 ? -22.531 14.876 18.946 1.00 30.11 239 VAL A C 1
ATOM 1890 O O . VAL A 1 242 ? -21.726 13.964 18.844 1.00 31.26 239 VAL A O 1
ATOM 1894 N N . GLY A 1 243 ? -23.291 15.286 17.934 1.00 24.39 240 GLY A N 1
ATOM 1895 C CA . GLY A 1 243 ? -23.151 14.697 16.618 1.00 22.30 240 GLY A CA 1
ATOM 1896 C C . GLY A 1 243 ? -22.223 15.509 15.737 1.00 23.66 240 GLY A C 1
ATOM 1897 O O . GLY A 1 243 ? -21.347 16.215 16.236 1.00 27.60 240 GLY A O 1
ATOM 1898 N N . ASP A 1 244 ? -22.425 15.394 14.426 1.00 23.59 241 ASP A N 1
ATOM 1899 C CA . ASP A 1 244 ? -21.687 16.188 13.453 1.00 24.78 241 ASP A CA 1
ATOM 1900 C C . ASP A 1 244 ? -22.444 17.467 13.077 1.00 27.45 241 ASP A C 1
ATOM 1901 O O . ASP A 1 244 ? -21.943 18.299 12.317 1.00 24.80 241 ASP A O 1
ATOM 1906 N N . VAL A 1 245 ? -23.661 17.611 13.598 1.00 23.46 242 VAL A N 1
ATOM 1907 C CA . VAL A 1 245 ? -24.504 18.758 13.275 1.00 20.49 242 VAL A CA 1
ATOM 1908 C C . VAL A 1 245 ? -24.469 19.780 14.409 1.00 21.70 242 VAL A C 1
ATOM 1909 O O . VAL A 1 245 ? -24.424 19.405 15.580 1.00 23.07 242 VAL A O 1
ATOM 1913 N N . ASP A 1 246 ? -24.437 21.069 14.067 1.00 22.41 243 ASP A N 1
ATOM 1914 C CA . ASP A 1 246 ? -24.636 22.130 15.055 1.00 23.65 243 ASP A CA 1
ATOM 1915 C C . ASP A 1 246 ? -26.123 22.133 15.421 1.00 26.02 243 ASP A C 1
ATOM 1916 O O . ASP A 1 246 ? -26.908 22.902 14.861 1.00 23.88 243 ASP A O 1
ATOM 1921 N N . PHE A 1 247 ? -26.505 21.283 16.367 1.00 22.89 244 PHE A N 1
ATOM 1922 C CA . PHE A 1 247 ? -27.922 21.006 16.597 1.00 23.85 244 PHE A CA 1
ATOM 1923 C C . PHE A 1 247 ? -28.691 22.263 17.037 1.00 25.08 244 PHE A C 1
ATOM 1924 O O . PHE A 1 247 ? -29.767 22.533 16.541 1.00 23.96 244 PHE A O 1
ATOM 1932 N N . GLU A 1 248 ? -28.123 23.048 17.942 1.00 23.37 245 GLU A N 1
ATOM 1933 C CA . GLU A 1 248 ? -28.830 24.238 18.446 1.00 26.18 245 GLU A CA 1
ATOM 1934 C C . GLU A 1 248 ? -29.331 25.148 17.316 1.00 26.52 245 GLU A C 1
ATOM 1935 O O . GLU A 1 248 ? -30.458 25.655 17.366 1.00 27.38 245 GLU A O 1
ATOM 1941 N N . GLU A 1 249 ? -28.502 25.349 16.293 1.00 24.01 246 GLU A N 1
ATOM 1942 C CA . GLU A 1 249 ? -28.858 26.277 15.222 1.00 24.86 246 GLU A CA 1
ATOM 1943 C C . GLU A 1 249 ? -29.578 25.594 14.062 1.00 22.43 246 GLU A C 1
ATOM 1944 O O . GLU A 1 249 ? -30.545 26.137 13.531 1.00 22.23 246 GLU A O 1
ATOM 1950 N N . VAL A 1 250 ? -29.117 24.410 13.672 1.00 19.72 247 VAL A N 1
ATOM 1951 C CA . VAL A 1 250 ? -29.709 23.707 12.541 1.00 18.19 247 VAL A CA 1
ATOM 1952 C C . VAL A 1 250 ? -31.143 23.275 12.851 1.00 22.78 247 VAL A C 1
ATOM 1953 O O . VAL A 1 250 ? -32.010 23.315 11.980 1.00 21.18 247 VAL A O 1
ATOM 1957 N N . SER A 1 251 ? -31.389 22.889 14.099 1.00 19.28 248 SER A N 1
ATOM 1958 C CA . SER A 1 251 ? -32.725 22.452 14.514 1.00 19.70 248 SER A CA 1
ATOM 1959 C C . SER A 1 251 ? -33.798 23.533 14.307 1.00 23.77 248 SER A C 1
ATOM 1960 O O . SER A 1 251 ? -34.965 23.216 14.047 1.00 25.57 248 SER A O 1
ATOM 1963 N N . LYS A 1 252 ? -33.400 24.801 14.383 1.00 21.87 249 LYS A N 1
ATOM 1964 C CA . LYS A 1 252 ? -34.320 25.912 14.181 1.00 22.86 249 LYS A CA 1
ATOM 1965 C C . LYS A 1 252 ? -34.867 25.969 12.758 1.00 26.05 249 LYS A C 1
ATOM 1966 O O . LYS A 1 252 ? -35.891 26.598 12.509 1.00 29.96 249 LYS A O 1
ATOM 1972 N N . LYS A 1 253 ? -34.159 25.349 11.822 1.00 21.85 250 LYS A N 1
ATOM 1973 C CA . LYS A 1 253 ? -34.514 25.422 10.404 1.00 25.11 250 LYS A CA 1
ATOM 1974 C C . LYS A 1 253 ? -34.997 24.085 9.880 1.00 26.18 250 LYS A C 1
ATOM 1975 O O . LYS A 1 253 ? -35.297 23.958 8.692 1.00 24.82 250 LYS A O 1
ATOM 1981 N N . SER A 1 254 ? -35.061 23.082 10.751 1.00 19.05 251 SER A N 1
ATOM 1982 C CA . SER A 1 254 ? -35.344 21.721 10.293 1.00 16.44 251 SER A CA 1
ATOM 1983 C C . SER A 1 254 ? -36.817 21.367 10.475 1.00 17.36 251 SER A C 1
ATOM 1984 O O . SER A 1 254 ? -37.432 21.755 11.462 1.00 20.66 251 SER A O 1
ATOM 1987 N N . SER A 1 255 ? -37.368 20.605 9.535 1.00 16.04 252 SER A N 1
ATOM 1988 C CA . SER A 1 255 ? -38.711 20.064 9.751 1.00 16.04 252 SER A CA 1
ATOM 1989 C C . SER A 1 255 ? -38.620 18.819 10.641 1.00 15.94 252 SER A C 1
ATOM 1990 O O . SER A 1 255 ? -39.476 18.609 11.508 1.00 16.16 252 SER A O 1
ATOM 1993 N N . TYR A 1 256 ? -37.581 18.011 10.429 1.00 15.85 253 TYR A N 1
ATOM 1994 C CA . TYR A 1 256 ? -37.296 16.845 11.282 1.00 15.13 253 TYR A CA 1
ATOM 1995 C C . TYR A 1 256 ? -35.791 16.768 11.504 1.00 16.53 253 TYR A C 1
ATOM 1996 O O . TYR A 1 256 ? -35.028 17.002 10.580 1.00 16.09 253 TYR A O 1
ATOM 2005 N N . ILE A 1 257 ? -35.380 16.408 12.718 1.00 14.46 254 ILE A N 1
ATOM 2006 C CA . ILE A 1 257 ? -33.964 16.286 13.026 1.00 14.33 254 ILE A CA 1
ATOM 2007 C C . ILE A 1 257 ? -33.759 15.255 14.138 1.00 15.58 254 ILE A C 1
ATOM 2008 O O . ILE A 1 257 ? -34.517 15.208 15.090 1.00 15.49 254 ILE A O 1
ATOM 2013 N N . THR A 1 258 ? -32.735 14.421 13.982 1.00 14.69 255 THR A N 1
ATOM 2014 C CA . THR A 1 258 ? -32.353 13.464 15.015 1.00 14.59 255 THR A CA 1
ATOM 2015 C C . THR A 1 258 ? -31.508 14.148 16.072 1.00 17.23 255 THR A C 1
ATOM 2016 O O . THR A 1 258 ? -30.498 14.793 15.757 1.00 20.30 255 THR A O 1
ATOM 2020 N N . PRO A 1 259 ? -31.887 13.991 17.334 1.00 18.21 256 PRO A N 1
ATOM 2021 C CA . PRO A 1 259 ? -31.005 14.462 18.397 1.00 21.31 256 PRO A CA 1
ATOM 2022 C C . PRO A 1 259 ? -29.815 13.519 18.529 1.00 20.68 256 PRO A C 1
ATOM 2023 O O . PRO A 1 259 ? -29.851 12.386 18.026 1.00 19.91 256 PRO A O 1
ATOM 2027 N N . VAL A 1 260 ? -28.748 14.009 19.153 1.00 21.57 257 VAL A N 1
ATOM 2028 C CA . VAL A 1 260 ? -27.643 13.159 19.599 1.00 25.39 257 VAL A CA 1
ATOM 2029 C C . VAL A 1 260 ? -27.318 13.527 21.060 1.00 25.53 257 VAL A C 1
ATOM 2030 O O . VAL A 1 260 ? -27.099 14.703 21.386 1.00 23.93 257 VAL A O 1
ATOM 2034 N N . PRO A 1 261 ? -27.306 12.534 21.966 1.00 22.35 258 PRO A N 1
ATOM 2035 C CA . PRO A 1 261 ? -27.619 11.124 21.718 1.00 26.69 258 PRO A CA 1
ATOM 2036 C C . PRO A 1 261 ? -29.120 10.913 21.551 1.00 28.43 258 PRO A C 1
ATOM 2037 O O . PRO A 1 261 ? -29.893 11.863 21.669 1.00 24.83 258 PRO A O 1
ATOM 2041 N N . GLY A 1 262 ? -29.513 9.675 21.272 1.00 25.01 259 GLY A N 1
ATOM 2042 C CA . GLY A 1 262 ? -30.918 9.313 21.259 1.00 23.83 259 GLY A CA 1
ATOM 2043 C C . GLY A 1 262 ? -31.593 9.330 19.902 1.00 22.39 259 GLY A C 1
ATOM 2044 O O . GLY A 1 262 ? -32.823 9.266 19.848 1.00 21.73 259 GLY A O 1
ATOM 2045 N N . GLY A 1 263 ? -30.815 9.408 18.824 1.00 23.24 260 GLY A N 1
ATOM 2046 C CA . GLY A 1 263 ? -31.376 9.372 17.484 1.00 20.01 260 GLY A CA 1
ATOM 2047 C C . GLY A 1 263 ? -31.003 8.095 16.747 1.00 19.48 260 GLY A C 1
ATOM 2048 O O . GLY A 1 263 ? -31.613 7.047 16.921 1.00 21.56 260 GLY A O 1
ATOM 2049 N N . VAL A 1 264 ? -29.959 8.190 15.938 1.00 17.18 261 VAL A N 1
ATOM 2050 C CA . VAL A 1 264 ? -29.498 7.068 15.123 1.00 16.30 261 VAL A CA 1
ATOM 2051 C C . VAL A 1 264 ? -28.923 5.920 15.950 1.00 17.27 261 VAL A C 1
ATOM 2052 O O . VAL A 1 264 ? -29.162 4.741 15.658 1.00 19.34 261 VAL A O 1
ATOM 2056 N N . GLY A 1 265 ? -28.168 6.273 16.993 1.00 22.43 262 GLY A N 1
ATOM 2057 C CA . GLY A 1 265 ? -27.485 5.293 17.824 1.00 21.52 262 GLY A CA 1
ATOM 2058 C C . GLY A 1 265 ? -28.322 4.111 18.276 1.00 20.30 262 GLY A C 1
ATOM 2059 O O . GLY A 1 265 ? -27.979 2.954 17.989 1.00 21.25 262 GLY A O 1
ATOM 2060 N N . PRO A 1 266 ? -29.446 4.383 18.951 1.00 17.44 263 PRO A N 1
ATOM 2061 C CA . PRO A 1 266 ? -30.322 3.302 19.422 1.00 18.72 263 PRO A CA 1
ATOM 2062 C C . PRO A 1 266 ? -30.916 2.482 18.266 1.00 21.04 263 PRO A C 1
ATOM 2063 O O . PRO A 1 266 ? -31.183 1.295 18.432 1.00 18.09 263 PRO A O 1
ATOM 2067 N N . MET A 1 267 ? -31.149 3.114 17.117 1.00 17.27 264 MET A N 1
ATOM 2068 C CA . MET A 1 267 ? -31.728 2.391 15.994 1.00 15.75 264 MET A CA 1
ATOM 2069 C C . MET A 1 267 ? -30.725 1.413 15.389 1.00 17.82 264 MET A C 1
ATOM 2070 O O . MET A 1 267 ? -31.115 0.363 14.882 1.00 16.41 264 MET A O 1
ATOM 2075 N N . THR A 1 268 ? -29.434 1.764 15.430 1.00 17.02 265 THR A N 1
ATOM 2076 C CA . THR A 1 268 ? -28.431 0.884 14.848 1.00 17.19 265 THR A CA 1
ATOM 2077 C C . THR A 1 268 ? -28.427 -0.426 15.607 1.00 13.51 265 THR A C 1
ATOM 2078 O O . THR A 1 268 ? -28.405 -1.515 15.008 1.00 17.80 265 THR A O 1
ATOM 2082 N N . ILE A 1 269 ? -28.487 -0.328 16.925 1.00 15.35 266 ILE A N 1
ATOM 2083 C CA . ILE A 1 269 ? -28.548 -1.536 17.747 1.00 16.12 266 ILE A CA 1
ATOM 2084 C C . ILE A 1 269 ? -29.857 -2.290 17.518 1.00 15.78 266 ILE A C 1
ATOM 2085 O O . ILE A 1 269 ? -29.866 -3.508 17.400 1.00 16.76 266 ILE A O 1
ATOM 2090 N N . ALA A 1 270 ? -30.973 -1.575 17.406 1.00 15.72 267 ALA A N 1
ATOM 2091 C CA . ALA A 1 270 ? -32.239 -2.250 17.206 1.00 14.21 267 ALA A CA 1
ATOM 2092 C C . ALA A 1 270 ? -32.201 -3.059 15.904 1.00 14.19 267 ALA A C 1
ATOM 2093 O O . ALA A 1 270 ? -32.810 -4.127 15.828 1.00 15.33 267 ALA A O 1
ATOM 2095 N N . MET A 1 271 ? -31.544 -2.527 14.875 1.00 13.24 268 MET A N 1
ATOM 2096 C CA . MET A 1 271 ? -31.518 -3.252 13.602 1.00 13.00 268 MET A CA 1
ATOM 2097 C C . MET A 1 271 ? -30.648 -4.503 13.678 1.00 16.05 268 MET A C 1
ATOM 2098 O O . MET A 1 271 ? -30.894 -5.482 12.964 1.00 16.49 268 MET A O 1
ATOM 2103 N N . LEU A 1 272 ? -29.606 -4.451 14.494 1.00 14.80 269 LEU A N 1
ATOM 2104 C CA . LEU A 1 272 ? -28.773 -5.633 14.710 1.00 14.82 269 LEU A CA 1
ATOM 2105 C C . LEU A 1 272 ? -29.625 -6.749 15.303 1.00 15.13 269 LEU A C 1
ATOM 2106 O O . LEU A 1 272 ? -29.530 -7.915 14.889 1.00 16.01 269 LEU A O 1
ATOM 2111 N N . LEU A 1 273 ? -30.466 -6.378 16.258 1.00 14.72 270 LEU A N 1
ATOM 2112 C CA . LEU A 1 273 ? -31.324 -7.346 16.935 1.00 17.92 270 LEU A CA 1
ATOM 2113 C C . LEU A 1 273 ? -32.357 -7.853 15.935 1.00 16.01 270 LEU A C 1
ATOM 2114 O O . LEU A 1 273 ? -32.620 -9.052 15.861 1.00 16.64 270 LEU A O 1
ATOM 2119 N N . GLU A 1 274 ? -32.936 -6.947 15.150 1.00 14.70 271 GLU A N 1
ATOM 2120 C CA . GLU A 1 274 ? -33.941 -7.344 14.182 1.00 14.69 271 GLU A CA 1
ATOM 2121 C C . GLU A 1 274 ? -33.335 -8.315 13.152 1.00 15.99 271 GLU A C 1
ATOM 2122 O O . GLU A 1 274 ? -33.979 -9.316 12.789 1.00 15.64 271 GLU A O 1
ATOM 2128 N N . ASN A 1 275 ? -32.123 -8.005 12.677 1.00 15.37 272 ASN A N 1
ATOM 2129 C CA . ASN A 1 275 ? -31.474 -8.853 11.666 1.00 14.12 272 ASN A CA 1
ATOM 2130 C C . ASN A 1 275 ? -31.174 -10.225 12.254 1.00 16.36 272 ASN A C 1
ATOM 2131 O O . ASN A 1 275 ? -31.278 -11.242 11.568 1.00 16.68 272 ASN A O 1
ATOM 2136 N N . THR A 1 276 ? -30.852 -10.262 13.540 1.00 12.83 273 THR A N 1
ATOM 2137 C CA . THR A 1 276 ? -30.564 -11.545 14.187 1.00 16.34 273 THR A CA 1
ATOM 2138 C C . THR A 1 276 ? -31.838 -12.391 14.266 1.00 14.07 273 THR A C 1
ATOM 2139 O O . THR A 1 276 ? -31.813 -13.581 13.980 1.00 15.44 273 THR A O 1
ATOM 2143 N N . VAL A 1 277 ? -32.939 -11.776 14.687 1.00 14.88 274 VAL A N 1
ATOM 2144 C CA . VAL A 1 277 ? -34.197 -12.516 14.791 1.00 14.76 274 VAL A CA 1
ATOM 2145 C C . VAL A 1 277 ? -34.679 -12.957 13.405 1.00 17.00 274 VAL A C 1
ATOM 2146 O O . VAL A 1 277 ? -35.206 -14.054 13.233 1.00 16.61 274 VAL A O 1
ATOM 2150 N N . LYS A 1 278 ? -34.474 -12.101 12.411 1.00 15.63 275 LYS A N 1
ATOM 2151 C CA . LYS A 1 278 ? -34.800 -12.470 11.024 1.00 20.79 275 LYS A CA 1
ATOM 2152 C C . LYS A 1 278 ? -34.060 -13.742 10.601 1.00 15.46 275 LYS A C 1
ATOM 2153 O O . LYS A 1 278 ? -34.645 -14.638 9.992 1.00 18.45 275 LYS A O 1
ATOM 2159 N N . SER A 1 279 ? -32.768 -13.833 10.945 1.00 15.91 276 SER A N 1
ATOM 2160 C CA . SER A 1 279 ? -31.984 -15.024 10.622 1.00 17.86 276 SER A CA 1
ATOM 2161 C C . SER A 1 279 ? -32.489 -16.266 11.355 1.00 20.11 276 SER A C 1
ATOM 2162 O O . SER A 1 279 ? -32.612 -17.332 10.751 1.00 20.81 276 SER A O 1
ATOM 2165 N N . ALA A 1 280 ? -32.810 -16.110 12.641 1.00 18.99 277 ALA A N 1
ATOM 2166 C CA . ALA A 1 280 ? -33.339 -17.217 13.429 1.00 21.89 277 ALA A CA 1
ATOM 2167 C C . ALA A 1 280 ? -34.655 -17.733 12.838 1.00 22.74 277 ALA A C 1
ATOM 2168 O O . ALA A 1 280 ? -34.862 -18.938 12.743 1.00 25.65 277 ALA A O 1
ATOM 2170 N N . LYS A 1 281 ? -35.515 -16.797 12.448 1.00 20.70 278 LYS A N 1
ATOM 2171 C CA . LYS A 1 281 ? -36.856 -17.131 11.916 1.00 27.25 278 LYS A CA 1
ATOM 2172 C C . LYS A 1 281 ? -36.730 -17.909 10.594 1.00 27.84 278 LYS A C 1
ATOM 2173 O O . LYS A 1 281 ? -37.557 -18.787 10.300 1.00 29.52 278 LYS A O 1
ATOM 2179 N N A ASN A 1 282 ? -35.686 -17.589 9.821 0.58 26.52 279 ASN A N 1
ATOM 2180 N N B ASN A 1 282 ? -35.688 -17.626 9.816 0.42 26.74 279 ASN A N 1
ATOM 2181 C CA A ASN A 1 282 ? -35.366 -18.311 8.587 0.58 28.69 279 ASN A CA 1
ATOM 2182 C CA B ASN A 1 282 ? -35.491 -18.358 8.567 0.42 28.49 279 ASN A CA 1
ATOM 2183 C C A ASN A 1 282 ? -35.080 -19.793 8.812 0.58 32.64 279 ASN A C 1
ATOM 2184 C C B ASN A 1 282 ? -34.855 -19.749 8.755 0.42 32.42 279 ASN A C 1
ATOM 2185 O O A ASN A 1 282 ? -35.281 -20.614 7.913 0.58 35.01 279 ASN A O 1
ATOM 2186 O O B ASN A 1 282 ? -34.628 -20.477 7.783 0.42 35.98 279 ASN A O 1
ATOM 2195 N N . ARG A 1 283 ? -34.600 -20.127 10.008 1.00 30.38 280 ARG A N 1
ATOM 2196 C CA . ARG A 1 283 ? -34.144 -21.486 10.327 1.00 35.45 280 ARG A CA 1
ATOM 2197 C C . ARG A 1 283 ? -35.269 -22.437 10.750 1.00 41.76 280 ARG A C 1
ATOM 2198 O O . ARG A 1 283 ? -35.024 -23.613 11.014 1.00 43.91 280 ARG A O 1
ATOM 2206 N N . LEU A 1 284 ? -36.492 -21.921 10.840 1.00 40.79 281 LEU A N 1
ATOM 2207 C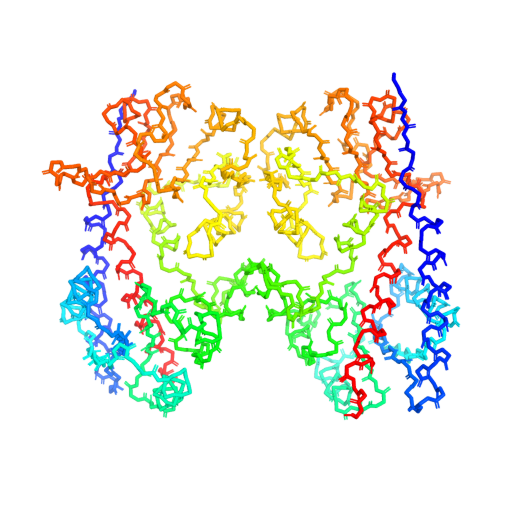 CA . LEU A 1 284 ? -37.663 -22.750 11.149 1.00 43.86 281 LEU A CA 1
ATOM 2208 C C . LEU A 1 284 ? -37.837 -23.860 10.125 1.00 51.40 281 LEU A C 1
ATOM 2209 O O . LEU A 1 284 ? -37.632 -23.644 8.931 1.00 49.53 281 LEU A O 1
ATOM 2214 N N . ASN A 1 285 ? -38.203 -25.045 10.607 1.00 61.42 282 ASN A N 1
ATOM 2215 C CA . ASN A 1 285 ? -38.439 -26.202 9.751 1.00 72.73 282 ASN A CA 1
ATOM 2216 C C . ASN A 1 285 ? -39.637 -25.991 8.832 1.00 75.66 282 ASN A C 1
ATOM 2217 O O . ASN A 1 285 ? -39.519 -26.089 7.611 1.00 77.34 282 ASN A O 1
ATOM 2222 N N . ASN B 1 2 ? -12.979 27.732 -25.723 1.00 77.15 -1 ASN B N 1
ATOM 2223 C CA . ASN B 1 2 ? -14.122 26.845 -25.911 1.00 72.37 -1 ASN B CA 1
ATOM 2224 C C . ASN B 1 2 ? -13.792 25.630 -26.791 1.00 68.46 -1 ASN B C 1
ATOM 2225 O O . ASN B 1 2 ? -14.691 24.945 -27.277 1.00 65.58 -1 ASN B O 1
ATOM 2230 N N . ALA B 1 3 ? -12.500 25.371 -26.982 1.00 66.96 0 ALA B N 1
ATOM 2231 C CA . ALA B 1 3 ? -12.030 24.278 -27.837 1.00 59.15 0 ALA B CA 1
ATOM 2232 C C . ALA B 1 3 ? -12.547 22.894 -27.411 1.00 46.48 0 ALA B C 1
ATOM 2233 O O . ALA B 1 3 ? -12.048 22.317 -26.447 1.00 51.97 0 ALA B O 1
ATOM 2235 N N . MET B 1 4 ? -13.527 22.360 -28.137 1.00 39.65 1 MET B N 1
ATOM 2236 C CA . MET B 1 4 ? -14.124 21.066 -27.780 1.00 37.19 1 MET B CA 1
ATOM 2237 C C . MET B 1 4 ? -13.296 19.906 -28.311 1.00 31.99 1 MET B C 1
ATOM 2238 O O . MET B 1 4 ? -12.745 19.980 -29.410 1.00 35.79 1 MET B O 1
ATOM 2243 N N . THR B 1 5 ? -13.214 18.835 -27.532 1.00 26.99 2 THR B N 1
ATOM 2244 C CA . THR B 1 5 ? -12.484 17.649 -27.950 1.00 25.97 2 THR B CA 1
ATOM 2245 C C . THR B 1 5 ? -13.421 16.458 -27.936 1.00 28.17 2 THR B C 1
ATOM 2246 O O . THR B 1 5 ? -14.099 16.218 -26.934 1.00 23.33 2 THR B O 1
ATOM 2250 N N . LEU B 1 6 ? -13.471 15.714 -29.035 1.00 21.73 3 LEU B N 1
ATOM 2251 C CA . LEU B 1 6 ? -14.316 14.516 -29.073 1.00 19.17 3 LEU B CA 1
ATOM 2252 C C . LEU B 1 6 ? -13.661 13.383 -28.300 1.00 22.46 3 LEU B C 1
ATOM 2253 O O . LEU B 1 6 ? -12.460 13.125 -28.484 1.00 22.28 3 LEU B O 1
ATOM 2258 N N . LEU B 1 7 ? -14.443 12.714 -27.447 1.00 17.83 4 LEU B N 1
ATOM 2259 C CA . LEU B 1 7 ? -13.987 11.495 -26.765 1.00 17.08 4 LEU B CA 1
ATOM 2260 C C . LEU B 1 7 ? -14.204 10.330 -27.731 1.00 18.87 4 LEU B C 1
ATOM 2261 O O . LEU B 1 7 ? -15.311 9.793 -27.841 1.00 19.24 4 LEU B O 1
ATOM 2266 N N . ASP B 1 8 ? -13.143 9.959 -28.442 1.00 19.24 5 ASP B N 1
ATOM 2267 C CA . ASP B 1 8 ? -13.271 9.067 -29.585 1.00 19.26 5 ASP B CA 1
ATOM 2268 C C . ASP B 1 8 ? -13.164 7.600 -29.155 1.00 18.97 5 ASP B C 1
ATOM 2269 O O . ASP B 1 8 ? -12.082 6.991 -29.220 1.00 18.33 5 ASP B O 1
ATOM 2274 N N . GLY B 1 9 ? -14.293 7.030 -28.733 1.00 17.79 6 GLY B N 1
ATOM 2275 C CA . GLY B 1 9 ? -14.300 5.664 -28.226 1.00 16.11 6 GLY B CA 1
ATOM 2276 C C . GLY B 1 9 ? -14.059 4.660 -29.343 1.00 16.79 6 GLY B C 1
ATOM 2277 O O . GLY B 1 9 ? -13.548 3.582 -29.094 1.00 17.37 6 GLY B O 1
ATOM 2278 N N . LYS B 1 10 ? -14.414 5.017 -30.570 1.00 16.66 7 LYS B N 1
ATOM 2279 C CA . LYS B 1 10 ? -14.137 4.173 -31.718 1.00 19.40 7 LYS B CA 1
ATOM 2280 C C . LYS B 1 10 ? -12.625 3.962 -31.832 1.00 20.98 7 LYS B C 1
ATOM 2281 O O . LYS B 1 10 ? -12.135 2.828 -31.902 1.00 19.23 7 LYS B O 1
ATOM 2287 N N . ALA B 1 11 ? -11.879 5.057 -31.852 1.00 19.06 8 ALA B N 1
ATOM 2288 C CA . ALA B 1 11 ? -10.425 4.954 -31.985 1.00 17.25 8 ALA B CA 1
ATOM 2289 C C . ALA B 1 11 ? -9.765 4.239 -30.798 1.00 18.93 8 ALA B C 1
ATOM 2290 O O . ALA B 1 11 ? -8.831 3.459 -30.981 1.00 20.23 8 ALA B O 1
ATOM 2292 N N . LEU B 1 12 ? -10.234 4.515 -29.587 1.00 17.67 9 LEU B N 1
ATOM 2293 C CA . LEU B 1 12 ? -9.661 3.870 -28.403 1.00 15.81 9 LEU B CA 1
ATOM 2294 C C . LEU B 1 12 ? -9.954 2.371 -28.415 1.00 17.95 9 LEU B C 1
ATOM 2295 O O . LEU B 1 12 ? -9.087 1.553 -28.086 1.00 17.21 9 LEU B O 1
ATOM 2300 N N A SER B 1 13 ? -11.178 2.021 -28.805 0.44 16.59 10 SER B N 1
ATOM 2301 N N B SER B 1 13 ? -11.171 2.009 -28.810 0.56 16.58 10 SER B N 1
ATOM 2302 C CA A SER B 1 13 ? -11.580 0.626 -28.906 0.44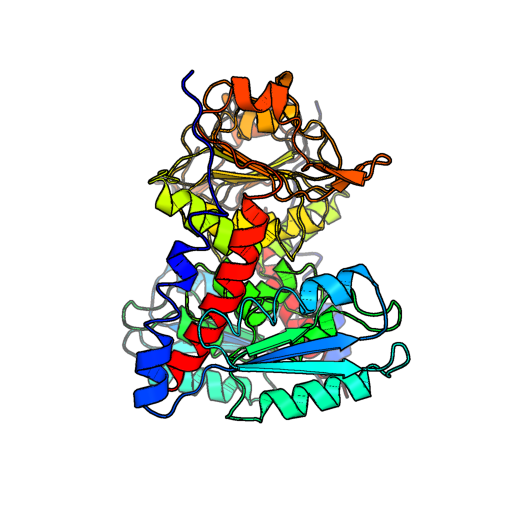 16.16 10 SER B CA 1
ATOM 2303 C CA B SER B 1 13 ? -11.548 0.606 -28.870 0.56 16.18 10 SER B CA 1
ATOM 2304 C C A SER B 1 13 ? -10.661 -0.126 -29.870 0.44 17.94 10 SER B C 1
ATOM 2305 C C B SER B 1 13 ? -10.682 -0.148 -29.887 0.56 17.96 10 SER B C 1
ATOM 2306 O O A SER B 1 13 ? -10.230 -1.246 -29.583 0.44 17.52 10 SER B O 1
ATOM 2307 O O B SER B 1 13 ? -10.312 -1.300 -29.658 0.56 18.38 10 SER B O 1
ATOM 2312 N N . ALA B 1 14 ? -10.318 0.515 -30.984 1.00 18.31 11 ALA B N 1
ATOM 2313 C CA . ALA B 1 14 ? -9.444 -0.098 -31.984 1.00 18.40 11 ALA B CA 1
ATOM 2314 C C . ALA B 1 14 ? -8.057 -0.358 -31.374 1.00 21.26 11 ALA B C 1
ATOM 2315 O O . ALA B 1 14 ? -7.446 -1.400 -31.601 1.00 19.61 11 ALA B O 1
ATOM 2317 N N . LYS B 1 15 ? -7.574 0.593 -30.581 1.00 19.86 12 LYS B N 1
ATOM 2318 C CA . LYS B 1 15 ? -6.265 0.452 -29.954 1.00 20.30 12 LYS B CA 1
ATOM 2319 C C . LYS B 1 15 ? -6.283 -0.704 -28.946 1.00 16.99 12 LYS B C 1
ATOM 2320 O O . LYS B 1 15 ? -5.359 -1.529 -28.901 1.00 18.59 12 LYS B O 1
ATOM 2326 N N . ILE B 1 16 ? -7.357 -0.783 -28.164 1.00 14.33 13 ILE B N 1
ATOM 2327 C CA . ILE B 1 16 ? -7.525 -1.860 -27.191 1.00 14.51 13 ILE B CA 1
ATOM 2328 C C . ILE B 1 16 ? -7.574 -3.235 -27.875 1.00 17.92 13 ILE B C 1
ATOM 2329 O O . ILE B 1 16 ? -6.972 -4.213 -27.395 1.00 17.17 13 ILE B O 1
ATOM 2334 N N . LYS B 1 17 ? -8.295 -3.332 -28.989 1.00 16.60 14 LYS B N 1
ATOM 2335 C CA . LYS B 1 17 ? -8.367 -4.601 -29.706 1.00 16.42 14 LYS B CA 1
ATOM 2336 C C . LYS B 1 17 ? -6.993 -5.059 -30.194 1.00 18.95 14 LYS B C 1
ATOM 2337 O O . LYS B 1 17 ? -6.704 -6.249 -30.178 1.00 18.69 14 LYS B O 1
ATOM 2343 N N . GLU B 1 18 ? -6.153 -4.113 -30.614 1.00 16.86 15 GLU B N 1
ATOM 2344 C CA . GLU B 1 18 ? -4.781 -4.444 -31.014 1.00 18.99 15 GLU B CA 1
ATOM 2345 C C . GLU B 1 18 ? -4.000 -4.976 -29.828 1.00 18.35 15 GLU B C 1
ATOM 2346 O O . GLU B 1 18 ? -3.240 -5.944 -29.957 1.00 19.95 15 GLU B O 1
ATOM 2352 N N A GLU B 1 19 ? -4.177 -4.335 -28.679 0.61 19.42 16 GLU B N 1
ATOM 2353 N N B GLU B 1 19 ? -4.186 -4.340 -28.674 0.39 19.07 16 GLU B N 1
ATOM 2354 C CA A GLU B 1 19 ? -3.529 -4.767 -27.447 0.61 17.82 16 GLU B CA 1
ATOM 2355 C CA B GLU B 1 19 ? -3.537 -4.764 -27.436 0.39 18.16 16 GLU B CA 1
ATOM 2356 C C A GLU B 1 19 ? -3.958 -6.182 -27.058 0.61 19.05 16 GLU B C 1
ATOM 2357 C C B GLU B 1 19 ? -3.960 -6.180 -27.058 0.39 18.59 16 GLU B C 1
ATOM 2358 O O A GLU B 1 19 ? -3.123 -7.011 -26.656 0.61 18.79 16 GLU B O 1
ATOM 2359 O O B GLU B 1 19 ? -3.127 -7.002 -26.652 0.39 18.73 16 GLU B O 1
ATOM 2370 N N . LEU B 1 20 ? -5.252 -6.472 -27.204 1.00 15.32 17 LEU B N 1
ATOM 2371 C CA . LEU B 1 20 ? -5.769 -7.787 -26.854 1.00 15.54 17 LEU B CA 1
ATOM 2372 C C . LEU B 1 20 ? -5.287 -8.848 -27.839 1.00 16.58 17 LEU B C 1
ATOM 2373 O O . LEU B 1 20 ? -5.062 -10.002 -27.462 1.00 17.93 17 LEU B O 1
ATOM 2378 N N . LYS B 1 21 ? -5.136 -8.467 -29.103 1.00 15.94 18 LYS B N 1
ATOM 2379 C CA . LYS B 1 21 ? -4.688 -9.418 -30.100 1.00 16.82 18 LYS B CA 1
ATOM 2380 C C . LYS B 1 21 ? -3.278 -9.905 -29.705 1.00 19.76 18 LYS B C 1
ATOM 2381 O O . LYS B 1 21 ? -2.981 -11.101 -29.786 1.00 18.90 18 LYS B O 1
ATOM 2387 N N A GLU B 1 22 ? -2.417 -8.979 -29.291 0.54 19.45 19 GLU B N 1
ATOM 2388 N N B GLU B 1 22 ? -2.407 -8.989 -29.291 0.46 19.54 19 GLU B N 1
ATOM 2389 C CA A GLU B 1 22 ? -1.090 -9.342 -28.790 0.54 20.05 19 GLU B CA 1
ATOM 2390 C CA B GLU B 1 22 ? -1.086 -9.349 -28.773 0.46 20.57 19 GLU B CA 1
ATOM 2391 C C A GLU B 1 22 ? -1.149 -10.192 -27.501 0.54 21.00 19 GLU B C 1
ATOM 2392 C C B GLU B 1 22 ? -1.140 -10.195 -27.489 0.46 21.12 19 GLU B C 1
ATOM 2393 O O A GLU B 1 22 ? -0.452 -11.158 -27.367 0.54 19.80 19 GLU B O 1
ATOM 2394 O O B GLU B 1 22 ? -0.464 -11.177 -27.364 0.46 20.00 19 GLU B O 1
ATOM 2405 N N . LYS B 1 23 ? -2.013 -9.827 -26.565 1.00 18.71 20 LYS B N 1
ATOM 2406 C CA . LYS B 1 23 ? -2.155 -10.615 -25.330 1.00 18.10 20 LYS B CA 1
ATOM 2407 C C . LYS B 1 23 ? -2.595 -12.026 -25.631 1.00 20.40 20 LYS B C 1
ATOM 2408 O O . LYS B 1 23 ? -2.135 -12.979 -24.999 1.00 19.59 20 LYS B O 1
ATOM 2414 N N . ASN B 1 24 ? -3.482 -12.160 -26.604 1.00 16.43 21 ASN B N 1
ATOM 2415 C CA . ASN B 1 24 ? -4.018 -13.457 -26.951 1.00 16.48 21 ASN B CA 1
ATOM 2416 C C . ASN B 1 24 ? -2.981 -14.335 -27.648 1.00 18.53 21 ASN B C 1
ATOM 2417 O O . ASN B 1 24 ? -2.997 -15.554 -27.504 1.00 22.17 21 ASN B O 1
ATOM 2422 N N . GLN B 1 25 ? -2.094 -13.710 -28.412 1.00 18.47 22 GLN B N 1
ATOM 2423 C CA . GLN B 1 25 ? -1.004 -14.476 -29.025 1.00 21.23 22 GLN B CA 1
ATOM 2424 C C . GLN B 1 25 ? -0.115 -15.055 -27.924 1.00 21.44 22 GLN B C 1
ATOM 2425 O O . GLN B 1 25 ? 0.302 -16.218 -27.984 1.00 21.99 22 GLN B O 1
ATOM 2431 N N . PHE B 1 26 ? 0.141 -14.260 -26.894 1.00 20.71 23 PHE B N 1
ATOM 2432 C CA . PHE B 1 26 ? 0.919 -14.762 -25.766 1.00 20.23 23 PHE B CA 1
ATOM 2433 C C . PHE B 1 26 ? 0.181 -15.896 -25.052 1.00 21.64 23 PHE B C 1
ATOM 2434 O O . PHE B 1 26 ? 0.760 -16.950 -24.783 1.00 21.66 23 PHE B O 1
ATOM 2442 N N . LEU B 1 27 ? -1.094 -15.672 -24.740 1.00 20.62 24 LEU B N 1
ATOM 2443 C CA . LEU B 1 27 ? -1.871 -16.676 -24.016 1.00 16.16 24 LEU B CA 1
ATOM 2444 C C . LEU B 1 27 ? -1.915 -17.984 -24.790 1.00 19.27 24 LEU B C 1
ATOM 2445 O O . LEU B 1 27 ? -1.778 -19.072 -24.219 1.00 19.09 24 LEU B O 1
ATOM 2450 N N . LYS B 1 28 ? -2.088 -17.884 -26.100 1.00 19.05 25 LYS B N 1
ATOM 2451 C CA . LYS B 1 28 ? -2.194 -19.076 -26.929 1.00 21.31 25 LYS B CA 1
ATOM 2452 C C . LYS B 1 28 ? -0.876 -19.856 -26.894 1.00 24.54 25 LYS B C 1
ATOM 2453 O O . LYS B 1 28 ? -0.879 -21.088 -26.947 1.00 26.47 25 LYS B O 1
ATOM 2459 N N . SER B 1 29 ? 0.242 -19.137 -26.767 1.00 23.36 26 SER B N 1
ATOM 2460 C CA . SER B 1 29 ? 1.547 -19.797 -26.738 1.00 25.96 26 SER B CA 1
ATOM 2461 C C . SER B 1 29 ? 1.713 -20.569 -25.441 1.00 26.08 26 SER B C 1
ATOM 2462 O O . SER B 1 29 ? 2.568 -21.465 -25.340 1.00 28.92 26 SER B O 1
ATOM 2465 N N . LYS B 1 30 ? 0.921 -20.187 -24.440 1.00 24.10 27 LYS B N 1
ATOM 2466 C CA . LYS B 1 30 ? 0.876 -20.884 -23.160 1.00 25.22 27 LYS B CA 1
ATOM 2467 C C . LYS B 1 30 ? -0.263 -21.902 -23.107 1.00 26.51 27 LYS B C 1
ATOM 2468 O O . LYS B 1 30 ? -0.558 -22.437 -22.044 1.00 31.31 27 LYS B O 1
ATOM 2474 N N . GLY B 1 31 ? -0.917 -22.152 -24.241 1.00 24.96 28 GLY B N 1
ATOM 2475 C CA . GLY B 1 31 ? -1.998 -23.124 -24.294 1.00 25.31 28 GLY B CA 1
ATOM 2476 C C . GLY B 1 31 ? -3.358 -22.642 -23.802 1.00 25.44 28 GLY B C 1
ATOM 2477 O O . GLY B 1 31 ? -4.244 -23.455 -23.514 1.00 25.75 28 GLY B O 1
ATOM 2478 N N . ILE B 1 32 ? -3.537 -21.324 -23.709 1.00 20.35 29 ILE B N 1
ATOM 2479 C CA . ILE B 1 32 ? -4.796 -20.745 -23.280 1.00 19.75 29 ILE B CA 1
ATOM 2480 C C . ILE B 1 32 ? -5.411 -20.030 -24.470 1.00 21.57 29 ILE B C 1
ATOM 2481 O O . ILE B 1 32 ? -4.824 -19.092 -25.005 1.00 19.19 29 ILE B O 1
ATOM 2486 N N . GLU B 1 33 ? -6.569 -20.517 -24.904 1.00 18.52 30 GLU B N 1
ATOM 2487 C CA . GLU B 1 33 ? -7.319 -19.891 -25.980 1.00 17.07 30 GLU B CA 1
ATOM 2488 C C . GLU B 1 33 ? -8.527 -19.175 -25.365 1.00 16.60 30 GLU B C 1
ATOM 2489 O O . GLU B 1 33 ? -9.517 -19.812 -25.016 1.00 18.22 30 GLU B O 1
ATOM 2495 N N . SER B 1 34 ? -8.408 -17.858 -25.189 1.00 18.50 31 SER B N 1
ATOM 2496 C CA . SER B 1 34 ? -9.466 -17.051 -24.576 1.00 16.01 31 SER B CA 1
ATOM 2497 C C . SER B 1 34 ? -10.774 -17.336 -25.281 1.00 17.15 31 SER B C 1
ATOM 2498 O O . SER B 1 34 ? -10.814 -17.386 -26.504 1.00 15.99 31 SER B O 1
ATOM 2501 N N . CYS B 1 35 ? -11.824 -17.566 -24.504 1.00 15.51 32 CYS B N 1
ATOM 2502 C CA . CYS B 1 35 ? -13.072 -18.001 -25.090 1.00 14.23 32 CYS B CA 1
ATOM 2503 C C . CYS B 1 35 ? -14.255 -17.400 -24.334 1.00 15.70 32 CYS B C 1
ATOM 2504 O O . CYS B 1 35 ? -14.343 -17.495 -23.101 1.00 15.30 32 CYS B O 1
ATOM 2507 N N . LEU B 1 36 ? -15.143 -16.760 -25.091 1.00 14.17 33 LEU B N 1
ATOM 2508 C CA . LEU B 1 36 ? -16.367 -16.154 -24.568 1.00 12.95 33 LEU B CA 1
ATOM 2509 C C . LEU B 1 36 ? -17.558 -16.952 -25.075 1.00 16.58 33 LEU B C 1
ATOM 2510 O O . LEU B 1 36 ? -17.693 -17.170 -26.283 1.00 16.07 33 LEU B O 1
ATOM 2515 N N . ALA B 1 37 ? -18.397 -17.415 -24.150 1.00 12.87 34 ALA B N 1
ATOM 2516 C CA . ALA B 1 37 ? -19.681 -18.022 -24.529 1.00 11.67 34 ALA B CA 1
ATOM 2517 C C . ALA B 1 37 ? -20.770 -16.968 -24.424 1.00 13.93 34 ALA B C 1
ATOM 2518 O O . ALA B 1 37 ? -20.873 -16.279 -23.406 1.00 14.49 34 ALA B O 1
ATOM 2520 N N . VAL B 1 38 ? -21.578 -16.857 -25.481 1.00 12.98 35 VAL B N 1
ATOM 2521 C CA . VAL B 1 38 ? -22.675 -15.893 -25.521 1.00 13.14 35 VAL B CA 1
ATOM 2522 C C . VAL B 1 38 ? -23.964 -16.657 -25.673 1.00 12.98 35 VAL B C 1
ATOM 2523 O O . VAL B 1 38 ? -24.078 -17.480 -26.582 1.00 15.59 35 VAL B O 1
ATOM 2527 N N . ILE B 1 39 ? -24.920 -16.409 -24.776 1.00 13.81 36 ILE B N 1
ATOM 2528 C CA . ILE B 1 39 ? -26.220 -17.094 -24.860 1.00 14.08 36 ILE B CA 1
ATOM 2529 C C . ILE B 1 39 ? -27.263 -16.113 -25.347 1.00 16.65 36 ILE B C 1
ATOM 2530 O O . ILE B 1 39 ? -27.512 -15.061 -24.716 1.00 16.50 36 ILE B O 1
ATOM 2535 N N . LEU B 1 40 ? -27.880 -16.471 -26.480 1.00 13.68 37 LEU B N 1
ATOM 2536 C CA . LEU B 1 40 ? -28.916 -15.648 -27.095 1.00 13.57 37 LEU B CA 1
ATOM 2537 C C . LEU B 1 40 ? -30.187 -16.463 -27.025 1.00 18.20 37 LEU B C 1
ATOM 2538 O O . LEU B 1 40 ? -30.222 -17.583 -27.540 1.00 21.61 37 LEU B O 1
ATOM 2543 N N . VAL B 1 41 ? -31.233 -15.905 -26.411 1.00 15.59 38 VAL B N 1
ATOM 2544 C CA . VAL B 1 41 ? -32.499 -16.609 -26.273 1.00 17.07 38 VAL B CA 1
ATOM 2545 C C . VAL B 1 41 ? -33.518 -15.977 -27.205 1.00 20.24 38 VAL B C 1
ATOM 2546 O O . VAL B 1 41 ? -33.740 -14.766 -27.164 1.00 19.32 38 VAL B O 1
ATOM 2550 N N . GLY B 1 42 ? -34.096 -16.771 -28.100 1.00 17.78 39 GLY B N 1
ATOM 2551 C CA . GLY B 1 42 ? -35.148 -16.246 -28.958 1.00 18.97 39 GLY B CA 1
ATOM 2552 C C . GLY B 1 42 ? -34.621 -15.528 -30.195 1.00 22.50 39 GLY B C 1
ATOM 2553 O O . GLY B 1 42 ? -33.461 -15.697 -30.577 1.00 24.84 39 GLY B O 1
ATOM 2554 N N A ASP B 1 43 ? -35.471 -14.647 -30.722 0.60 24.98 40 ASP B N 1
ATOM 2555 N N B ASP B 1 43 ? -35.470 -14.762 -30.880 0.40 26.09 40 ASP B N 1
ATOM 2556 C CA A ASP B 1 43 ? -35.342 -14.129 -32.076 0.60 29.27 40 ASP B CA 1
ATOM 2557 C CA B ASP B 1 43 ? -35.024 -14.101 -32.118 0.40 29.94 40 ASP B CA 1
ATOM 2558 C C A ASP B 1 43 ? -35.392 -12.598 -32.191 0.60 31.08 40 ASP B C 1
ATOM 2559 C C B ASP B 1 43 ? -35.303 -12.598 -32.205 0.40 31.50 40 ASP B C 1
ATOM 2560 O O A ASP B 1 43 ? -35.652 -12.071 -33.267 0.60 34.94 40 ASP B O 1
ATOM 2561 O O B ASP B 1 43 ? -35.666 -12.094 -33.263 0.40 34.73 40 ASP B O 1
ATOM 2570 N N . ASN B 1 44 ? -35.118 -11.892 -31.094 1.00 32.72 41 ASN B N 1
ATOM 2571 C CA . ASN B 1 44 ? -35.099 -10.427 -31.109 1.00 33.99 41 ASN B CA 1
ATOM 2572 C C . ASN B 1 44 ? -34.076 -9.989 -32.167 1.00 35.85 41 ASN B C 1
ATOM 2573 O O . ASN B 1 44 ? -32.904 -10.360 -32.095 1.00 27.69 41 ASN B O 1
ATOM 2578 N N . PRO B 1 45 ? -34.526 -9.235 -33.180 1.00 34.99 42 PRO B N 1
ATOM 2579 C CA . PRO B 1 45 ? -33.684 -8.857 -34.326 1.00 35.23 42 PRO B CA 1
ATOM 2580 C C . PRO B 1 45 ? -32.449 -8.050 -33.938 1.00 30.81 42 PRO B C 1
ATOM 2581 O O . PRO B 1 45 ? -31.371 -8.315 -34.473 1.00 29.57 42 PRO B O 1
ATOM 2585 N N . ALA B 1 46 ? -32.604 -7.089 -33.027 1.00 33.02 43 ALA B N 1
ATOM 2586 C CA . ALA B 1 46 ? -31.480 -6.272 -32.576 1.00 34.91 43 ALA B CA 1
ATOM 2587 C C . ALA B 1 46 ? -30.472 -7.149 -31.878 1.00 29.81 43 ALA B C 1
ATOM 2588 O O . ALA B 1 46 ? -29.253 -6.979 -32.033 1.00 30.37 43 ALA B O 1
ATOM 2590 N N . SER B 1 47 ? -30.989 -8.070 -31.075 1.00 25.88 44 SER B N 1
ATOM 2591 C CA . SER B 1 47 ? -30.143 -8.941 -30.293 1.00 26.43 44 SER B CA 1
ATOM 2592 C C . SER B 1 47 ? -29.283 -9.780 -31.218 1.00 22.72 44 SER B C 1
ATOM 2593 O O . SER B 1 47 ? -28.104 -9.981 -30.949 1.00 22.89 44 SER B O 1
ATOM 2596 N N . GLN B 1 48 ? -29.871 -10.267 -32.305 1.00 23.44 45 GLN B N 1
ATOM 2597 C CA . GLN B 1 48 ? -29.104 -11.055 -33.271 1.00 28.09 45 GLN B CA 1
ATOM 2598 C C . GLN B 1 48 ? -27.928 -10.254 -33.778 1.00 23.17 45 GLN B C 1
ATOM 2599 O O . GLN B 1 48 ? -26.788 -10.728 -33.834 1.00 24.74 45 GLN B O 1
ATOM 2605 N N . THR B 1 49 ? -28.225 -9.023 -34.158 1.00 25.28 46 THR B N 1
ATOM 2606 C CA . THR B 1 49 ? -27.221 -8.138 -34.707 1.00 24.38 46 THR B CA 1
ATOM 2607 C C . THR B 1 49 ? -26.129 -7.827 -33.692 1.00 23.86 46 THR B C 1
ATOM 2608 O O . THR B 1 49 ? -24.940 -7.899 -34.010 1.00 21.54 46 THR B O 1
ATOM 2612 N N . TYR B 1 50 ? -26.519 -7.486 -32.467 1.00 22.45 47 TYR B N 1
ATOM 2613 C CA . TYR B 1 50 ? -25.516 -7.212 -31.438 1.00 23.05 47 TYR B CA 1
ATOM 2614 C C . TYR B 1 50 ? -24.620 -8.403 -31.151 1.00 21.63 47 TYR B C 1
ATOM 2615 O O . TYR B 1 50 ? -23.418 -8.233 -30.948 1.00 22.18 47 TYR B O 1
ATOM 2624 N N . VAL B 1 51 ? -25.205 -9.595 -31.087 1.00 18.34 48 VAL B N 1
ATOM 2625 C CA . VAL B 1 51 ? -24.399 -10.779 -30.804 1.00 19.12 48 VAL B CA 1
ATOM 2626 C C . VAL B 1 51 ? -23.428 -11.031 -31.961 1.00 21.40 48 VAL B C 1
ATOM 2627 O O . VAL B 1 51 ? -22.274 -11.382 -31.737 1.00 21.21 48 VAL B O 1
ATOM 2631 N N . LYS B 1 52 ? -23.891 -10.825 -33.191 1.00 21.31 49 LYS B N 1
ATOM 2632 C CA . LYS B 1 52 ? -23.008 -11.007 -34.340 1.00 21.53 49 LYS B CA 1
ATOM 2633 C C . LYS B 1 52 ? -21.829 -10.033 -34.241 1.00 24.39 49 LYS B C 1
ATOM 2634 O O . LYS B 1 52 ? -20.688 -10.399 -34.521 1.00 22.84 49 LYS B O 1
ATOM 2640 N N A SER B 1 53 ? -22.109 -8.804 -33.819 0.41 24.60 50 SER B N 1
ATOM 2641 N N B SER B 1 53 ? -22.109 -8.800 -33.827 0.59 24.83 50 SER B N 1
ATOM 2642 C CA A SER B 1 53 ? -21.057 -7.800 -33.671 0.41 23.48 50 SER B CA 1
ATOM 2643 C CA B SER B 1 53 ? -21.053 -7.802 -33.659 0.59 23.47 50 SER B CA 1
ATOM 2644 C C A SER B 1 53 ? -20.054 -8.189 -32.584 0.41 20.93 50 SER B C 1
ATOM 2645 C C B SER B 1 53 ? -20.047 -8.221 -32.595 0.59 20.80 50 SER B C 1
ATOM 2646 O O A SER B 1 53 ? -18.844 -7.953 -32.730 0.41 21.54 50 SER B O 1
ATOM 2647 O O B SER B 1 53 ? -18.831 -8.032 -32.766 0.59 21.62 50 SER B O 1
ATOM 2652 N N . LYS B 1 54 ? -20.556 -8.770 -31.500 1.00 17.91 51 LYS B N 1
ATOM 2653 C CA . LYS B 1 54 ? -19.698 -9.218 -30.403 1.00 18.92 51 LYS B CA 1
ATOM 2654 C C . LYS B 1 54 ? -18.821 -10.373 -30.888 1.00 19.22 51 LYS B C 1
ATOM 2655 O O . LYS B 1 54 ? -17.625 -10.375 -30.650 1.00 18.29 51 LYS B O 1
ATOM 2661 N N . ALA B 1 55 ? -19.413 -11.323 -31.610 1.00 20.34 52 ALA B N 1
ATOM 2662 C CA . ALA B 1 55 ? -18.640 -12.461 -32.146 1.00 23.92 52 ALA B CA 1
ATOM 2663 C C . ALA B 1 55 ? -17.548 -12.012 -33.096 1.00 22.48 52 ALA B C 1
ATOM 2664 O O . ALA B 1 55 ? -16.429 -12.522 -33.068 1.00 22.03 52 ALA B O 1
ATOM 2666 N N . LYS B 1 56 ? -17.879 -11.052 -33.947 1.00 21.11 53 LYS B N 1
ATOM 2667 C CA . LYS B 1 56 ? -16.932 -10.527 -34.910 1.00 21.23 53 LYS B CA 1
ATOM 2668 C C . LYS B 1 56 ? -15.778 -9.825 -34.199 1.00 21.74 53 LYS B C 1
ATOM 2669 O O . LYS B 1 56 ? -14.611 -9.969 -34.576 1.00 23.83 53 LYS B O 1
ATOM 2675 N N . ALA B 1 57 ? -16.109 -9.065 -33.165 1.00 20.35 54 ALA B N 1
ATOM 2676 C CA . ALA B 1 57 ? -15.100 -8.385 -32.368 1.00 17.82 54 ALA B CA 1
ATOM 2677 C C . ALA B 1 57 ? -14.172 -9.397 -31.677 1.00 18.16 54 ALA B C 1
ATOM 2678 O O . ALA B 1 57 ? -12.965 -9.150 -31.568 1.00 18.63 54 ALA B O 1
ATOM 2680 N N . CYS B 1 58 ? -14.734 -10.517 -31.217 1.00 16.06 55 CYS B N 1
ATOM 2681 C CA . CYS B 1 58 ? -13.917 -11.590 -30.603 1.00 16.33 55 CYS B CA 1
ATOM 2682 C C . CYS B 1 58 ? -12.919 -12.151 -31.601 1.00 20.47 55 CYS B C 1
ATOM 2683 O O . CYS B 1 58 ? -11.722 -12.267 -31.314 1.00 20.20 55 CYS B O 1
ATOM 2686 N N A GLU B 1 59 ? -13.413 -12.486 -32.786 0.55 23.10 56 GLU B N 1
ATOM 2687 N N B GLU B 1 59 ? -13.406 -12.499 -32.790 0.45 23.30 56 GLU B N 1
ATOM 2688 C CA A GLU B 1 59 ? -12.556 -13.046 -33.830 0.55 26.54 56 GLU B CA 1
ATOM 2689 C CA B GLU B 1 59 ? -12.528 -13.035 -33.835 0.45 26.47 56 GLU B CA 1
ATOM 2690 C C A GLU B 1 59 ? -11.424 -12.101 -34.260 0.55 27.92 56 GLU B C 1
ATOM 2691 C C B GLU B 1 59 ? -11.381 -12.086 -34.156 0.45 27.80 56 GLU B C 1
ATOM 2692 O O A GLU B 1 59 ? -10.315 -12.544 -34.577 0.55 28.15 56 GLU B O 1
ATOM 2693 O O B GLU B 1 59 ? -10.227 -12.508 -34.294 0.45 27.27 56 GLU B O 1
ATOM 2704 N N . GLU B 1 60 ? -11.700 -10.801 -34.261 1.00 26.51 57 GLU B N 1
ATOM 2705 C CA . GLU B 1 60 ? -10.710 -9.798 -34.638 1.00 30.88 57 GLU B CA 1
ATOM 2706 C C . GLU B 1 60 ? -9.549 -9.680 -33.659 1.00 26.19 57 GLU B C 1
ATOM 2707 O O . GLU B 1 60 ? -8.472 -9.222 -34.030 1.00 29.23 57 GLU B O 1
ATOM 2713 N N . CYS B 1 61 ? -9.763 -10.064 -32.405 0.96 20.67 58 CYS B N 1
ATOM 2714 C CA . CYS B 1 61 ? -8.714 -9.875 -31.397 0.96 20.59 58 CYS B CA 1
ATOM 2715 C C . CYS B 1 61 ? -8.234 -11.183 -30.798 0.96 20.90 58 CYS B C 1
ATOM 2716 O O . CYS B 1 61 ? -7.495 -11.181 -29.804 0.96 21.05 58 CYS B O 1
ATOM 2719 N N . GLY B 1 62 ? -8.630 -12.293 -31.419 1.00 20.14 59 GLY B N 1
ATOM 2720 C CA . GLY B 1 62 ? -8.099 -13.603 -31.064 1.00 20.05 59 GLY B CA 1
ATOM 2721 C C . GLY B 1 62 ? -8.847 -14.338 -29.967 1.00 19.29 59 GLY B C 1
ATOM 2722 O O . GLY B 1 62 ? -8.303 -15.265 -29.371 1.00 20.10 59 GLY B O 1
ATOM 2723 N N . ILE B 1 63 ? -10.082 -13.917 -29.684 1.00 16.15 60 ILE B N 1
ATOM 2724 C CA . ILE B 1 63 ? -10.946 -14.614 -28.721 1.00 15.68 60 ILE B CA 1
ATOM 2725 C C . ILE B 1 63 ? -11.866 -15.578 -29.463 1.00 19.83 60 ILE B C 1
ATOM 2726 O O . ILE B 1 63 ? -12.486 -15.208 -30.458 1.00 18.17 60 ILE B O 1
ATOM 2731 N N . LYS B 1 64 ? -11.952 -16.812 -28.972 1.00 16.89 61 LYS B N 1
ATOM 2732 C CA . LYS B 1 64 ? -12.841 -17.812 -29.545 1.00 15.57 61 LYS B CA 1
ATOM 2733 C C . LYS B 1 64 ? -14.233 -17.514 -29.052 1.00 16.82 61 LYS B C 1
ATOM 2734 O O . LYS B 1 64 ? -14.430 -17.350 -27.858 1.00 18.97 61 LYS B O 1
ATOM 2740 N N . SER B 1 65 ? -15.209 -17.434 -29.956 1.00 17.58 62 SER B N 1
ATOM 2741 C CA . SER B 1 65 ? -16.573 -17.223 -29.466 1.00 17.33 62 SER B CA 1
ATOM 2742 C C . SER B 1 65 ? -17.446 -18.444 -29.698 1.00 16.80 62 SER B C 1
ATOM 2743 O O . SER B 1 65 ? -17.316 -19.136 -30.721 1.00 19.31 62 SER B O 1
ATOM 2746 N N . LEU B 1 66 ? -18.323 -18.701 -28.730 1.00 16.30 63 LEU B N 1
ATOM 2747 C CA . LEU B 1 66 ? -19.295 -19.782 -28.822 1.00 20.75 63 LEU B CA 1
ATOM 2748 C C . LEU B 1 66 ? -20.640 -19.160 -28.621 1.00 19.57 63 LEU B C 1
ATOM 2749 O O . LEU B 1 66 ? -20.926 -18.697 -27.531 1.00 21.29 63 LEU B O 1
ATOM 2754 N N . VAL B 1 67 ? -21.466 -19.166 -29.662 1.00 17.66 64 VAL B N 1
ATOM 2755 C CA . VAL B 1 67 ? -22.803 -18.598 -29.527 1.00 14.40 64 VAL B CA 1
ATOM 2756 C C . VAL B 1 67 ? -23.823 -19.706 -29.432 1.00 17.74 64 VAL B C 1
ATOM 2757 O O . VAL B 1 67 ? -23.884 -20.568 -30.297 1.00 19.38 64 VAL B O 1
ATOM 2761 N N . TYR B 1 68 ? -24.617 -19.665 -28.367 1.00 15.27 65 TYR B N 1
ATOM 2762 C CA . TYR B 1 68 ? -25.659 -20.649 -28.129 1.00 15.36 65 TYR B CA 1
ATOM 2763 C C . TYR B 1 68 ? -26.977 -20.000 -28.483 1.00 18.26 65 TYR B C 1
ATOM 2764 O O . TYR B 1 68 ? -27.329 -19.001 -27.880 1.00 18.83 65 TYR B O 1
ATOM 2773 N N . HIS B 1 69 ? -27.685 -20.551 -29.472 1.00 17.57 66 HIS B N 1
ATOM 2774 C CA . HIS B 1 69 ? -28.959 -19.982 -29.916 1.00 19.36 66 HIS B CA 1
ATOM 2775 C C . HIS B 1 69 ? -30.088 -20.790 -29.304 1.00 19.25 66 HIS B C 1
ATOM 2776 O O . HIS B 1 69 ? -30.388 -21.863 -29.789 1.00 22.43 66 HIS B O 1
ATOM 2783 N N . LEU B 1 70 ? -30.722 -20.294 -28.238 1.00 17.53 67 LEU B N 1
ATOM 2784 C CA . LEU B 1 70 ? -31.772 -21.070 -27.579 1.00 16.16 67 LEU B CA 1
ATOM 2785 C C . LEU B 1 70 ? -33.168 -20.627 -28.016 1.00 17.72 67 LEU B C 1
ATOM 2786 O O . LEU B 1 70 ? -33.379 -19.480 -28.416 1.00 17.99 67 LEU B O 1
ATOM 2791 N N . ASN B 1 71 ? -34.119 -21.546 -27.928 1.00 18.21 68 ASN B N 1
ATOM 2792 C CA . ASN B 1 71 ? -35.503 -21.242 -28.286 1.00 19.03 68 ASN B CA 1
ATOM 2793 C C . ASN B 1 71 ? -36.120 -20.169 -27.377 1.00 19.40 68 ASN B C 1
ATOM 2794 O O . ASN B 1 71 ? -35.855 -20.133 -26.187 1.00 19.74 68 ASN B O 1
ATOM 2799 N N . GLU B 1 72 ? -36.944 -19.307 -27.961 1.00 18.23 69 GLU B N 1
ATOM 2800 C CA . GLU B 1 72 ? -37.659 -18.283 -27.183 1.00 18.94 69 GLU B CA 1
ATOM 2801 C C . GLU B 1 72 ? -38.492 -18.908 -26.053 1.00 25.47 69 GLU B C 1
ATOM 2802 O O . GLU B 1 72 ? -38.728 -18.274 -25.027 1.00 26.97 69 GLU B O 1
ATOM 2808 N N . ASN B 1 73 ? -38.903 -20.161 -26.229 1.00 18.50 70 ASN B N 1
ATOM 2809 C CA . ASN B 1 73 ? -39.785 -20.825 -25.263 1.00 18.67 70 ASN B CA 1
ATOM 2810 C C . ASN B 1 73 ? -39.073 -21.679 -24.224 1.00 24.94 70 ASN B C 1
ATOM 2811 O O . ASN B 1 73 ? -39.714 -22.468 -23.526 1.00 23.71 70 ASN B O 1
ATOM 2816 N N . ILE B 1 74 ? -37.758 -21.536 -24.155 1.00 20.80 71 ILE B N 1
ATOM 2817 C CA . ILE B 1 74 ? -36.938 -22.299 -23.219 1.00 21.79 71 ILE B CA 1
ATOM 2818 C C . ILE B 1 74 ? -37.437 -22.071 -21.792 1.00 24.10 71 ILE B C 1
ATOM 2819 O O . ILE B 1 74 ? -37.797 -20.959 -21.450 1.00 22.20 71 ILE B O 1
ATOM 2824 N N . THR B 1 75 ? -37.531 -23.118 -20.978 1.00 20.70 72 THR B N 1
ATOM 2825 C CA . THR B 1 75 ? -37.849 -22.872 -19.566 1.00 19.34 72 THR B CA 1
ATOM 2826 C C . THR B 1 75 ? -36.663 -22.275 -18.830 1.00 18.78 72 THR B C 1
ATOM 2827 O O . THR B 1 75 ? -35.504 -22.402 -19.249 1.00 17.80 72 THR B O 1
ATOM 2831 N N . GLN B 1 76 ? -36.945 -21.687 -17.670 1.00 15.35 73 GLN B N 1
ATOM 2832 C CA . GLN B 1 76 ? -35.912 -21.039 -16.893 1.00 16.86 73 GLN B CA 1
ATOM 2833 C C . GLN B 1 76 ? -34.896 -22.083 -16.444 1.00 18.39 73 GLN B C 1
ATOM 2834 O O . GLN B 1 76 ? -33.684 -21.852 -16.514 1.00 15.00 73 GLN B O 1
ATOM 2840 N N . ASN B 1 77 ? -35.376 -23.248 -16.019 1.00 16.55 74 ASN B N 1
ATOM 2841 C CA . ASN B 1 77 ? -34.428 -24.279 -15.561 1.00 16.03 74 ASN B CA 1
ATOM 2842 C C . ASN B 1 77 ? -33.542 -24.798 -16.689 1.00 15.00 74 ASN B C 1
ATOM 2843 O O . ASN B 1 77 ? -32.400 -25.181 -16.455 1.00 16.50 74 ASN B O 1
ATOM 2848 N N . GLU B 1 78 ? -34.067 -24.826 -17.911 1.00 15.97 75 GLU B N 1
ATOM 2849 C CA . GLU B 1 78 ? -33.250 -25.258 -19.054 1.00 16.97 75 GLU B CA 1
ATOM 2850 C C . GLU B 1 78 ? -32.107 -24.284 -19.328 1.00 15.51 75 GLU B C 1
ATOM 2851 O O . GLU B 1 78 ? -30.992 -24.689 -19.657 1.00 16.53 75 GLU B O 1
ATOM 2857 N N . LEU B 1 79 ? -32.398 -22.996 -19.183 1.00 14.11 76 LEU B N 1
ATOM 2858 C CA . LEU B 1 79 ? -31.368 -21.974 -19.345 1.00 15.02 76 LEU B CA 1
ATOM 2859 C C . LEU B 1 79 ? -30.321 -22.121 -18.237 1.00 20.21 76 LEU B C 1
ATOM 2860 O O . LEU B 1 79 ? -29.092 -22.060 -18.487 1.00 15.45 76 LEU B O 1
ATOM 2865 N N . LEU B 1 80 ? -30.795 -22.368 -17.019 1.00 13.87 77 LEU B N 1
ATOM 2866 C CA . LEU B 1 80 ? -29.886 -22.584 -15.909 1.00 14.51 77 LEU B CA 1
ATOM 2867 C C . LEU B 1 80 ? -28.995 -23.792 -16.122 1.00 15.11 77 LEU B C 1
ATOM 2868 O O . LEU B 1 80 ? -27.843 -23.796 -15.705 1.00 15.15 77 LEU B O 1
ATOM 2873 N N . ALA B 1 81 ? -29.530 -24.828 -16.759 1.00 15.52 78 ALA B N 1
ATOM 2874 C CA . ALA B 1 81 ? -28.739 -26.025 -16.993 1.00 17.17 78 ALA B CA 1
ATOM 2875 C C . ALA B 1 81 ? -27.589 -25.745 -17.964 1.00 15.56 78 ALA B C 1
ATOM 2876 O O . ALA B 1 81 ? -26.504 -26.277 -17.780 1.00 15.68 78 ALA B O 1
ATOM 2878 N N . LEU B 1 82 ? -27.835 -24.929 -18.992 1.00 16.24 79 LEU B N 1
ATOM 2879 C CA . LEU B 1 82 ? -26.782 -24.567 -19.933 1.00 14.35 79 LEU B CA 1
ATOM 2880 C C . LEU B 1 82 ? -25.708 -23.772 -19.220 1.00 15.90 79 LEU B C 1
ATOM 2881 O O . LEU B 1 82 ? -24.516 -24.006 -19.408 1.00 14.29 79 LEU B O 1
ATOM 2886 N N . ILE B 1 83 ? -26.134 -22.832 -18.389 1.00 15.10 80 ILE B N 1
ATOM 2887 C CA . ILE B 1 83 ? -25.171 -22.001 -17.665 1.00 16.61 80 ILE B CA 1
ATOM 2888 C C . ILE B 1 83 ? -24.337 -22.868 -16.736 1.00 17.84 80 ILE B C 1
ATOM 2889 O O . ILE B 1 83 ? -23.124 -22.682 -16.611 1.00 14.07 80 ILE B O 1
ATOM 2894 N N . ASN B 1 84 ? -24.977 -23.843 -16.104 1.00 15.81 81 ASN B N 1
ATOM 2895 C CA . ASN B 1 84 ? -24.228 -24.779 -15.270 1.00 14.92 81 ASN B CA 1
ATOM 2896 C C . ASN B 1 84 ? -23.157 -25.514 -16.064 1.00 17.42 81 ASN B C 1
ATOM 2897 O O . ASN B 1 84 ? -22.026 -25.682 -15.596 1.00 17.27 81 ASN B O 1
ATOM 2902 N N . THR B 1 85 ? -23.507 -25.953 -17.265 1.00 14.43 82 THR B N 1
ATOM 2903 C CA . THR B 1 85 ? -22.514 -26.603 -18.128 1.00 15.41 82 THR B CA 1
ATOM 2904 C C . THR B 1 85 ? -21.325 -25.686 -18.442 1.00 13.54 82 THR B C 1
ATOM 2905 O O . THR B 1 85 ? -20.145 -26.097 -18.345 1.00 15.87 82 THR B O 1
ATOM 2909 N N . LEU B 1 86 ? -21.641 -24.453 -18.832 1.00 14.82 83 LEU B N 1
ATOM 2910 C CA . LEU B 1 86 ? -20.609 -23.492 -19.186 1.00 14.57 83 LEU B CA 1
ATOM 2911 C C . LEU B 1 86 ? -19.757 -23.118 -17.973 1.00 15.89 83 LEU B C 1
ATOM 2912 O O . LEU B 1 86 ? -18.545 -22.932 -18.095 1.00 14.53 83 LEU B O 1
ATOM 2917 N N . ASN B 1 87 ? -20.381 -23.046 -16.802 1.00 12.84 84 ASN B N 1
ATOM 2918 C CA . ASN B 1 87 ? -19.653 -22.749 -15.566 1.00 16.27 84 ASN B CA 1
ATOM 2919 C C . ASN B 1 87 ? -18.539 -23.765 -15.303 1.00 17.68 84 ASN B C 1
ATOM 2920 O O . ASN B 1 87 ? -17.503 -23.406 -14.761 1.00 17.09 84 ASN B O 1
ATOM 2925 N N . HIS B 1 88 ? -18.781 -25.031 -15.668 1.00 16.13 85 HIS B N 1
ATOM 2926 C CA . HIS B 1 88 ? -17.856 -26.109 -15.398 1.00 17.98 85 HIS B CA 1
ATOM 2927 C C . HIS B 1 88 ? -16.944 -26.434 -16.589 1.00 15.65 85 HIS B C 1
ATOM 2928 O O . HIS B 1 88 ? -16.141 -27.349 -16.489 1.00 19.68 85 HIS B O 1
ATOM 2935 N N . ASP B 1 89 ? -17.086 -25.708 -17.692 1.00 17.04 86 ASP B N 1
ATOM 2936 C CA . ASP B 1 89 ? -16.289 -25.969 -18.890 1.00 17.88 86 ASP B CA 1
ATOM 2937 C C . ASP B 1 89 ? -15.005 -25.169 -18.793 1.00 14.89 86 ASP B C 1
ATOM 2938 O O . ASP B 1 89 ? -15.029 -23.956 -18.945 1.00 16.46 86 ASP B O 1
ATOM 2943 N N . ASP B 1 90 ? -13.889 -25.859 -18.542 1.00 18.79 87 ASP B N 1
ATOM 2944 C CA . ASP B 1 90 ? -12.627 -25.142 -18.300 1.00 18.89 87 ASP B CA 1
ATOM 2945 C C . ASP B 1 90 ? -12.162 -24.395 -19.542 1.00 20.66 87 ASP B C 1
ATOM 2946 O O . ASP B 1 90 ? -11.354 -23.482 -19.449 1.00 19.48 87 ASP B O 1
ATOM 2951 N N . SER B 1 91 ? -12.678 -24.775 -20.705 1.00 19.27 88 SER B N 1
ATOM 2952 C CA . SER B 1 91 ? -12.258 -24.101 -21.935 1.00 19.22 88 SER B CA 1
ATOM 2953 C C . SER B 1 91 ? -12.995 -22.771 -22.159 1.00 18.63 88 SER B C 1
ATOM 2954 O O . SER B 1 91 ? -12.666 -22.038 -23.100 1.00 18.49 88 SER B O 1
ATOM 2957 N N . VAL B 1 92 ? -13.989 -22.467 -21.310 1.00 13.44 89 VAL B N 1
ATOM 2958 C CA . VAL B 1 92 ? -14.763 -21.234 -21.435 1.00 12.87 89 VAL B CA 1
ATOM 2959 C C . VAL B 1 92 ? -14.358 -20.254 -20.333 1.00 13.89 89 VAL B C 1
ATOM 2960 O O . VAL B 1 92 ? -14.351 -20.614 -19.145 1.00 15.48 89 VAL B O 1
ATOM 2964 N N . HIS B 1 93 ? -13.964 -19.044 -20.715 1.00 13.39 90 HIS B N 1
ATOM 2965 C CA . HIS B 1 93 ? -13.495 -18.061 -19.716 1.00 13.18 90 HIS B CA 1
ATOM 2966 C C . HIS B 1 93 ? -14.520 -17.000 -19.355 1.00 14.22 90 HIS B C 1
ATOM 2967 O O . HIS B 1 93 ? -14.449 -16.414 -18.276 1.00 13.79 90 HIS B O 1
ATOM 2974 N N . GLY B 1 94 ? -15.442 -16.712 -20.272 1.00 13.43 91 GLY B N 1
ATOM 2975 C CA . GLY B 1 94 ? -16.468 -15.717 -20.000 1.00 13.66 91 GLY B CA 1
ATOM 2976 C C . GLY B 1 94 ? -17.807 -16.242 -20.456 1.00 11.33 91 GLY B C 1
ATOM 2977 O O . GLY B 1 94 ? -17.879 -16.982 -21.460 1.00 12.49 91 GLY B O 1
ATOM 2978 N N . ILE B 1 95 ? -18.852 -15.886 -19.712 1.00 12.38 92 ILE B N 1
ATOM 2979 C CA . ILE B 1 95 ? -20.218 -16.269 -20.075 1.00 13.62 92 ILE B CA 1
ATOM 2980 C C . ILE B 1 95 ? -21.032 -15.001 -20.062 1.00 14.85 92 ILE B C 1
ATOM 2981 O O . ILE B 1 95 ? -21.057 -14.291 -19.046 1.00 13.13 92 ILE B O 1
ATOM 2986 N N . LEU B 1 96 ? -21.664 -14.697 -21.197 1.00 11.40 93 LEU B N 1
ATOM 2987 C CA . LEU B 1 96 ? -22.530 -13.516 -21.314 1.00 13.29 93 LEU B CA 1
ATOM 2988 C C . LEU B 1 96 ? -23.903 -13.969 -21.740 1.00 12.48 93 LEU B C 1
ATOM 2989 O O . LEU B 1 96 ? -24.038 -14.764 -22.678 1.00 14.53 93 LEU B O 1
ATOM 2994 N N . VAL B 1 97 ? -24.927 -13.488 -21.043 1.00 13.91 94 VAL B N 1
ATOM 2995 C CA . VAL B 1 97 ? -26.289 -13.749 -21.454 1.00 11.66 94 VAL B CA 1
ATOM 2996 C C . VAL B 1 97 ? -26.780 -12.466 -22.129 1.00 13.75 94 VAL B C 1
ATOM 2997 O O . VAL B 1 97 ? -26.824 -11.402 -21.500 1.00 14.95 94 VAL B O 1
ATOM 3001 N N . GLN B 1 98 ? -27.101 -12.550 -23.424 1.00 12.06 95 GLN B N 1
ATOM 3002 C CA . GLN B 1 98 ? -27.556 -11.365 -24.133 1.00 14.91 95 GLN B CA 1
ATOM 3003 C C . GLN B 1 98 ? -28.926 -10.896 -23.637 1.00 18.87 95 GLN B C 1
ATOM 3004 O O . GLN B 1 98 ? -29.904 -11.667 -23.630 1.00 17.56 95 GLN B O 1
ATOM 3010 N N . LEU B 1 99 ? -29.000 -9.638 -23.203 1.00 14.80 96 LEU B N 1
ATOM 3011 C CA . LEU B 1 99 ? -30.273 -9.077 -22.756 1.00 14.89 96 LEU B CA 1
ATOM 3012 C C . LEU B 1 99 ? -30.947 -8.322 -23.901 1.00 18.72 96 LEU B C 1
ATOM 3013 O O . LEU B 1 99 ? -30.275 -7.798 -24.788 1.00 20.32 96 LEU B O 1
ATOM 3018 N N . PRO B 1 100 ? -32.294 -8.244 -23.890 1.00 18.68 97 PRO B N 1
ATOM 3019 C CA . PRO B 1 100 ? -33.206 -8.779 -22.874 1.00 19.18 97 PRO B CA 1
ATOM 3020 C C . PRO B 1 100 ? -33.534 -10.243 -23.082 1.00 18.44 97 PRO B C 1
ATOM 3021 O O . PRO B 1 100 ? -33.592 -10.751 -24.215 1.00 18.62 97 PRO B O 1
ATOM 3025 N N . LEU B 1 101 ? -33.746 -10.923 -21.965 1.00 17.74 98 LEU B N 1
ATOM 3026 C CA . LEU B 1 101 ? -34.333 -12.252 -21.978 1.00 15.49 98 LEU B CA 1
ATOM 3027 C C . LEU B 1 101 ? -35.850 -12.158 -22.188 1.00 16.38 98 LEU B C 1
ATOM 3028 O O . LEU B 1 101 ? -36.451 -11.066 -22.044 1.00 17.93 98 LEU B O 1
ATOM 3033 N N . PRO B 1 102 ? -36.497 -13.298 -22.545 1.00 17.99 99 PRO B N 1
ATOM 3034 C CA . PRO B 1 102 ? -37.955 -13.310 -22.707 1.00 18.33 99 PRO B CA 1
ATOM 3035 C C . PRO B 1 102 ? -38.649 -12.871 -21.427 1.00 19.88 99 PRO B C 1
ATOM 3036 O O . PRO B 1 102 ? -38.074 -12.979 -20.343 1.00 19.42 99 PRO B O 1
ATOM 3040 N N . ASP B 1 103 ? -39.872 -12.377 -21.572 1.00 18.30 100 ASP B N 1
ATOM 3041 C CA . ASP B 1 103 ? -40.632 -11.912 -20.421 1.00 18.83 100 ASP B CA 1
ATOM 3042 C C . ASP B 1 103 ? -40.854 -13.019 -19.389 1.00 19.84 100 ASP B C 1
ATOM 3043 O O . ASP B 1 103 ? -41.027 -12.725 -18.211 1.00 22.42 100 ASP B O 1
ATOM 3048 N N . HIS B 1 104 ? -40.834 -14.280 -19.815 1.00 18.58 101 HIS B N 1
ATOM 3049 C CA . HIS B 1 104 ? -41.062 -15.387 -18.871 1.00 17.53 101 HIS B CA 1
ATOM 3050 C C . HIS B 1 104 ? -39.803 -15.918 -18.200 1.00 16.86 101 HIS B C 1
ATOM 3051 O O . HIS B 1 104 ? -39.851 -16.970 -17.575 1.00 16.17 101 HIS B O 1
ATOM 3058 N N . ILE B 1 105 ? -38.693 -15.194 -18.306 1.00 15.67 102 ILE B N 1
ATOM 3059 C CA . ILE B 1 105 ? -37.450 -15.582 -17.624 1.00 14.70 102 ILE B CA 1
ATOM 3060 C C . ILE B 1 105 ? -37.092 -14.464 -16.660 1.00 16.81 102 ILE B C 1
ATOM 3061 O O . ILE B 1 105 ? -37.177 -13.293 -17.017 1.00 19.16 102 ILE B O 1
ATOM 3066 N N . CYS B 1 106 ? -36.726 -14.828 -15.435 1.00 16.89 103 CYS B N 1
ATOM 3067 C CA . CYS B 1 106 ? -36.314 -13.850 -14.432 1.00 16.40 103 CYS B CA 1
ATOM 3068 C C . CYS B 1 106 ? -34.817 -13.562 -14.590 1.00 14.33 103 CYS B C 1
ATOM 3069 O O . CYS B 1 106 ? -33.968 -14.394 -14.268 1.00 16.71 103 CYS B O 1
ATOM 3072 N N . LYS B 1 107 ? -34.501 -12.372 -15.076 1.00 15.14 104 LYS B N 1
ATOM 3073 C CA . LYS B 1 107 ? -33.124 -11.982 -15.361 1.00 16.82 104 LYS B CA 1
ATOM 3074 C C . LYS B 1 107 ? -32.207 -12.125 -14.151 1.00 16.55 104 LYS B C 1
ATOM 3075 O O . LYS B 1 107 ? -31.104 -12.689 -14.253 1.00 16.69 104 LYS B O 1
ATOM 3081 N N . ASP B 1 108 ? -32.655 -11.599 -13.010 1.00 20.72 105 ASP B N 1
ATOM 3082 C CA . ASP B 1 108 ? -31.766 -11.536 -11.849 1.00 23.05 105 ASP B CA 1
ATOM 3083 C C . ASP B 1 108 ? -31.300 -12.942 -11.411 1.00 23.04 105 ASP B C 1
ATOM 3084 O O . ASP B 1 108 ? -30.121 -13.148 -11.120 1.00 16.17 105 ASP B O 1
ATOM 3089 N N . LEU B 1 109 ? -32.211 -13.911 -11.402 1.00 17.87 106 LEU B N 1
ATOM 3090 C CA . LEU B 1 109 ? -31.850 -15.289 -11.072 1.00 15.68 106 LEU B CA 1
ATOM 3091 C C . LEU B 1 109 ? -30.873 -15.936 -12.057 1.00 17.30 106 LEU B C 1
ATOM 3092 O O . LEU B 1 109 ? -29.917 -16.634 -11.656 1.00 18.35 106 LEU B O 1
ATOM 3097 N N . ILE B 1 110 ? -31.092 -15.695 -13.347 1.00 14.89 107 ILE B N 1
ATOM 3098 C CA . ILE B 1 110 ? -30.185 -16.211 -14.368 1.00 13.48 107 ILE B CA 1
ATOM 3099 C C . ILE B 1 110 ? -28.775 -15.627 -14.180 1.00 12.41 107 ILE B C 1
ATOM 3100 O O . ILE B 1 110 ? -27.756 -16.345 -14.214 1.00 15.91 107 ILE B O 1
ATOM 3105 N N . LEU B 1 111 ? -28.720 -14.322 -13.950 1.00 14.22 108 LEU B N 1
ATOM 3106 C CA . LEU B 1 111 ? -27.416 -13.657 -13.856 1.00 13.97 108 LEU B CA 1
ATOM 3107 C C . LEU B 1 111 ? -26.637 -14.103 -12.623 1.00 16.63 108 LEU B C 1
ATOM 3108 O O . LEU B 1 111 ? -25.412 -14.251 -12.681 1.00 17.74 108 LEU B O 1
ATOM 3113 N N . GLU B 1 112 ? -27.341 -14.346 -11.520 1.00 13.83 109 GLU B N 1
ATOM 3114 C CA . GLU B 1 112 ? -26.677 -14.813 -10.314 1.00 14.41 109 GLU B CA 1
ATOM 3115 C C . GLU B 1 112 ? -26.194 -16.262 -10.480 1.00 14.28 109 GLU B C 1
ATOM 3116 O O . GLU B 1 112 ? -25.337 -16.724 -9.720 1.00 17.57 109 GLU B O 1
ATOM 3122 N N . SER B 1 113 ? -26.743 -16.990 -11.459 1.00 13.23 110 SER B N 1
ATOM 3123 C CA . SER B 1 113 ? -26.323 -18.387 -11.636 1.00 15.80 110 SER B CA 1
ATOM 3124 C C . SER B 1 113 ? -24.999 -18.537 -12.414 1.00 16.06 110 SER B C 1
ATOM 3125 O O . SER B 1 113 ? -24.386 -19.608 -12.403 1.00 14.39 110 SER B O 1
ATOM 3128 N N . ILE B 1 114 ? -24.575 -17.477 -13.095 1.00 14.71 111 ILE B N 1
ATOM 3129 C CA . ILE B 1 114 ? -23.257 -17.496 -13.758 1.00 13.42 111 ILE B CA 1
ATOM 3130 C C . ILE B 1 114 ? -22.149 -17.509 -12.710 1.00 14.42 111 ILE B C 1
ATOM 3131 O O . ILE B 1 114 ? -22.190 -16.747 -11.744 1.00 15.53 111 ILE B O 1
ATOM 3136 N N . ILE B 1 115 ? -21.162 -18.396 -12.873 1.00 14.52 112 ILE B N 1
ATOM 3137 C CA . ILE B 1 115 ? -20.093 -18.455 -11.891 1.00 16.30 112 ILE B CA 1
ATOM 3138 C C . ILE B 1 115 ? -19.362 -17.092 -11.899 1.00 14.74 112 ILE B C 1
ATOM 3139 O O . ILE B 1 115 ? -19.108 -16.507 -12.962 1.00 13.32 112 ILE B O 1
ATOM 3144 N N . SER B 1 116 ? -19.087 -16.553 -10.717 1.00 14.77 113 SER B N 1
ATOM 3145 C CA . SER B 1 116 ? -18.656 -15.152 -10.658 1.00 15.02 113 SER B CA 1
ATOM 3146 C C . SER B 1 116 ? -17.294 -14.954 -11.322 1.00 16.25 113 SER B C 1
ATOM 3147 O O . SER B 1 116 ? -16.969 -13.855 -11.765 1.00 14.92 113 SER B O 1
ATOM 3150 N N . SER B 1 117 ? -16.508 -16.031 -11.395 1.00 14.19 114 SER B N 1
ATOM 3151 C CA . SER B 1 117 ? -15.187 -15.979 -12.025 1.00 13.72 114 SER B CA 1
ATOM 3152 C C . SER B 1 117 ? -15.248 -15.949 -13.565 1.00 16.48 114 SER B C 1
ATOM 3153 O O . SER B 1 117 ? -14.202 -15.778 -14.226 1.00 15.95 114 SER B O 1
ATOM 3156 N N . LYS B 1 118 ? -16.455 -16.114 -14.129 1.00 14.85 115 LYS B N 1
ATOM 3157 C CA . LYS B 1 118 ? -16.672 -16.023 -15.580 1.00 13.82 115 LYS B CA 1
ATOM 3158 C C . LYS B 1 118 ? -17.648 -14.914 -15.950 1.00 11.63 115 LYS B C 1
ATOM 3159 O O . LYS B 1 118 ? -18.042 -14.787 -17.105 1.00 12.88 115 LYS B O 1
ATOM 3165 N N . ASP B 1 119 ? -17.987 -14.081 -14.970 1.00 11.50 116 ASP B N 1
ATOM 3166 C CA . ASP B 1 119 ? -19.051 -13.078 -15.129 1.00 13.32 116 ASP B CA 1
ATOM 3167 C C . ASP B 1 119 ? -18.499 -11.794 -15.788 1.00 12.25 116 ASP B C 1
ATOM 3168 O O . ASP B 1 119 ? -18.277 -10.766 -15.140 1.00 13.78 116 ASP B O 1
ATOM 3173 N N . VAL B 1 120 ? -18.252 -11.889 -17.085 1.00 13.01 117 VAL B N 1
ATOM 3174 C CA . VAL B 1 120 ? -17.598 -10.795 -17.794 1.00 13.34 117 VAL B CA 1
ATOM 3175 C C . VAL B 1 120 ? -18.460 -9.522 -17.885 1.00 14.38 117 VAL B C 1
ATOM 3176 O O . VAL B 1 120 ? -17.913 -8.453 -18.112 1.00 14.15 117 VAL B O 1
ATOM 3180 N N . ASP B 1 121 ? -19.787 -9.621 -17.703 1.00 14.62 118 ASP B N 1
ATOM 3181 C CA . ASP B 1 121 ? -20.619 -8.418 -17.606 1.00 15.44 118 ASP B CA 1
ATOM 3182 C C . ASP B 1 121 ? -20.542 -7.769 -16.227 1.00 15.23 118 ASP B C 1
ATOM 3183 O O . ASP B 1 121 ? -21.023 -6.665 -16.024 1.00 16.49 118 ASP B O 1
ATOM 3188 N N . GLY B 1 122 ? -19.978 -8.472 -15.256 1.00 13.28 119 GLY B N 1
ATOM 3189 C CA . GLY B 1 122 ? -19.942 -7.914 -13.903 1.00 14.27 119 GLY B CA 1
ATOM 3190 C C . GLY B 1 122 ? -21.306 -7.776 -13.220 1.00 17.42 119 GLY B C 1
ATOM 3191 O O . GLY B 1 122 ? -21.482 -6.965 -12.322 1.00 17.40 119 GLY B O 1
ATOM 3192 N N . PHE B 1 123 ? -22.273 -8.591 -13.629 1.00 15.17 120 PHE B N 1
ATOM 3193 C CA . PHE B 1 123 ? -23.638 -8.442 -13.106 1.00 17.81 120 PHE B CA 1
ATOM 3194 C C . PHE B 1 123 ? -23.911 -9.271 -11.846 1.00 16.85 120 PHE B C 1
ATOM 3195 O O . PHE B 1 123 ? -24.897 -9.026 -11.136 1.00 20.46 120 PHE B O 1
ATOM 3203 N N . HIS B 1 124 ? -23.072 -10.271 -11.576 1.00 13.62 121 HIS B N 1
ATOM 3204 C CA . HIS B 1 124 ? -23.297 -11.141 -10.417 1.00 15.19 121 HIS B CA 1
ATOM 3205 C C . HIS B 1 124 ? -23.257 -10.330 -9.139 1.00 15.12 121 HIS B C 1
ATOM 3206 O O . HIS B 1 124 ? -22.394 -9.490 -8.982 1.00 15.67 121 HIS B O 1
ATOM 3213 N N . PRO B 1 125 ? -24.206 -10.581 -8.217 1.00 12.76 122 PRO B N 1
ATOM 3214 C CA . PRO B 1 125 ? -24.248 -9.842 -6.955 1.00 15.12 122 PRO B CA 1
ATOM 3215 C C . PRO B 1 125 ? -22.913 -9.742 -6.237 1.00 14.80 122 PRO B C 1
ATOM 3216 O O . PRO B 1 125 ? -22.638 -8.706 -5.657 1.00 12.77 122 PRO B O 1
ATOM 3220 N N . ILE B 1 126 ? -22.085 -10.780 -6.248 1.00 13.99 123 ILE B N 1
ATOM 3221 C CA . ILE B 1 126 ? -20.815 -10.635 -5.535 1.00 14.59 123 ILE B CA 1
ATOM 3222 C C . ILE B 1 126 ? -19.871 -9.660 -6.231 1.00 15.93 123 ILE B C 1
ATOM 3223 O O . ILE B 1 126 ? -19.118 -8.944 -5.574 1.00 14.02 123 ILE B O 1
ATOM 3228 N N . ASN B 1 127 ? -19.932 -9.611 -7.557 1.00 12.47 124 ASN B N 1
ATOM 3229 C CA . ASN B 1 127 ? -19.119 -8.628 -8.300 1.00 12.68 124 ASN B CA 1
ATOM 3230 C C . ASN B 1 127 ? -19.635 -7.209 -8.115 1.00 13.17 124 ASN B C 1
ATOM 3231 O O . ASN B 1 127 ? -18.859 -6.246 -8.044 1.00 14.41 124 ASN B O 1
ATOM 3236 N N . VAL B 1 128 ? -20.953 -7.074 -8.020 1.00 12.18 125 VAL B N 1
ATOM 3237 C CA . VAL B 1 128 ? -21.534 -5.776 -7.698 1.00 11.73 125 VAL B CA 1
ATOM 3238 C C . VAL B 1 128 ? -21.041 -5.349 -6.308 1.00 13.61 125 VAL B C 1
ATOM 3239 O O . VAL B 1 128 ? -20.663 -4.192 -6.077 1.00 13.57 125 VAL B O 1
ATOM 3243 N N . GLY B 1 129 ? -21.028 -6.300 -5.381 1.00 12.11 126 GLY B N 1
ATOM 3244 C CA . GLY B 1 129 ? -20.589 -6.014 -4.022 1.00 11.43 126 GLY B CA 1
ATOM 3245 C C . GLY B 1 129 ? -19.119 -5.595 -3.954 1.00 14.09 126 GLY B C 1
ATOM 3246 O O . GLY B 1 129 ? -18.782 -4.628 -3.284 1.00 16.23 126 GLY B O 1
ATOM 3247 N N . 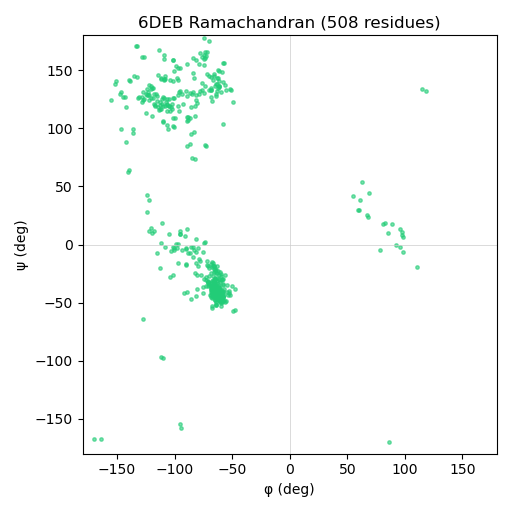TYR B 1 130 ? -18.247 -6.321 -4.645 1.00 12.43 127 TYR B N 1
ATOM 3248 C CA . TYR B 1 130 ? -16.816 -5.999 -4.618 1.00 13.87 127 TYR B CA 1
ATOM 3249 C C . TYR B 1 130 ? -16.595 -4.566 -5.095 1.00 12.44 127 TYR B C 1
ATOM 3250 O O . TYR B 1 130 ? -15.858 -3.822 -4.488 1.00 14.98 127 TYR B O 1
ATOM 3259 N N . LEU B 1 131 ? -17.269 -4.193 -6.173 1.00 14.19 128 LEU B N 1
ATOM 3260 C CA . LEU B 1 131 ? -17.111 -2.840 -6.716 1.00 13.99 128 LEU B CA 1
ATOM 3261 C C . LEU B 1 131 ? -17.606 -1.789 -5.744 1.00 12.18 128 LEU B C 1
ATOM 3262 O O . LEU B 1 131 ? -16.966 -0.759 -5.557 1.00 14.37 128 LEU B O 1
ATOM 3267 N N . ASN B 1 132 ? -18.761 -2.048 -5.116 1.00 12.58 129 ASN B N 1
ATOM 3268 C CA . ASN B 1 132 ? -19.299 -1.082 -4.155 1.00 13.07 129 ASN B CA 1
ATOM 3269 C C . ASN B 1 132 ? -18.438 -0.976 -2.895 1.00 17.53 129 ASN B C 1
ATOM 3270 O O . ASN B 1 132 ? -18.452 0.048 -2.208 1.00 19.02 129 ASN B O 1
ATOM 3275 N N . LEU B 1 133 ? -17.688 -2.029 -2.583 1.00 14.89 130 LEU B N 1
ATOM 3276 C CA . LEU B 1 133 ? -16.740 -1.976 -1.460 1.00 19.18 130 LEU B CA 1
ATOM 3277 C C . LEU B 1 133 ? -15.455 -1.254 -1.812 1.00 20.84 130 LEU B C 1
ATOM 3278 O O . LEU B 1 133 ? -14.598 -1.054 -0.950 1.00 23.02 130 LEU B O 1
ATOM 3283 N N A GLY B 1 134 ? -15.315 -0.892 -3.085 0.47 19.45 131 GLY B N 1
ATOM 3284 N N B GLY B 1 134 ? -15.335 -0.838 -3.070 0.53 19.46 131 GLY B N 1
ATOM 3285 C CA A GLY B 1 134 ? -14.116 -0.230 -3.579 0.47 19.87 131 GLY B CA 1
ATOM 3286 C CA B GLY B 1 134 ? -14.188 -0.062 -3.524 0.53 19.42 131 GLY B CA 1
ATOM 3287 C C A GLY B 1 134 ? -12.944 -1.181 -3.749 0.47 22.52 131 GLY B C 1
ATOM 3288 C C B GLY B 1 134 ? -13.073 -0.923 -4.088 0.53 20.43 131 GLY B C 1
ATOM 3289 O O A GLY B 1 134 ? -11.788 -0.813 -3.507 0.47 17.74 131 GLY B O 1
ATOM 3290 O O B GLY B 1 134 ? -11.977 -0.434 -4.412 0.53 21.18 131 GLY B O 1
ATOM 3291 N N A LEU B 1 135 ? -13.240 -2.409 -4.168 0.47 22.58 132 LEU B N 1
ATOM 3292 N N B LEU B 1 135 ? -13.337 -2.224 -4.159 0.53 22.83 132 LEU B N 1
ATOM 3293 C CA A LEU B 1 135 ? -12.221 -3.443 -4.298 0.47 24.91 132 LEU B CA 1
ATOM 3294 C CA B LEU B 1 135 ? -12.395 -3.170 -4.727 0.53 24.99 132 LEU B CA 1
ATOM 3295 C C A LEU B 1 135 ? -12.043 -3.873 -5.747 0.47 28.36 132 LEU B C 1
ATOM 3296 C C B LEU B 1 135 ? -12.626 -3.208 -6.222 0.53 29.02 132 LEU B C 1
ATOM 3297 O O A LEU B 1 135 ? -12.867 -3.552 -6.612 0.47 30.79 132 LEU B O 1
ATOM 3298 O O B LEU B 1 135 ? -13.729 -3.491 -6.691 0.53 28.63 132 LEU B O 1
ATOM 3307 N N A GLU B 1 136 ? -10.958 -4.601 -6.001 0.47 32.17 133 GLU B N 1
ATOM 3308 N N B GLU B 1 136 ? -11.593 -2.908 -6.989 0.53 28.60 133 GLU B N 1
ATOM 3309 C CA A GLU B 1 136 ? -10.712 -5.190 -7.313 0.47 33.44 133 GLU B CA 1
ATOM 3310 C CA B GLU B 1 136 ? -11.796 -2.850 -8.422 0.53 29.19 133 GLU B CA 1
ATOM 3311 C C A GLU B 1 136 ? -10.349 -6.668 -7.179 0.47 37.29 133 GLU B C 1
ATOM 3312 C C B GLU B 1 136 ? -10.906 -3.863 -9.129 0.53 35.18 133 GLU B C 1
ATOM 3313 O O A GLU B 1 136 ? -9.227 -7.083 -7.472 0.47 45.00 133 GLU B O 1
ATOM 3314 O O B GLU B 1 136 ? -10.427 -3.630 -10.238 0.53 41.32 133 GLU B O 1
ATOM 3325 N N A SER B 1 137 ? -11.307 -7.455 -6.708 0.47 36.44 134 SER B N 1
ATOM 3326 N N B SER B 1 137 ? -10.697 -4.989 -8.447 0.53 31.70 134 SER B N 1
ATOM 3327 C CA A SER B 1 137 ? -11.179 -8.902 -6.723 0.47 36.44 134 SER B CA 1
ATOM 3328 C CA B SER B 1 137 ? -10.192 -6.214 -9.063 0.53 36.35 134 SER B CA 1
ATOM 3329 C C A SER B 1 137 ? -12.215 -9.462 -7.692 0.47 31.26 134 SER B C 1
ATOM 3330 C C B SER B 1 137 ? -11.157 -7.364 -8.753 0.53 36.73 134 SER B C 1
ATOM 3331 O O A SER B 1 137 ? -12.419 -10.678 -7.772 0.47 27.10 134 SER B O 1
ATOM 3332 O O B SER B 1 137 ? -11.033 -8.058 -7.739 0.53 39.36 134 SER B O 1
ATOM 3337 N N A GLY B 1 138 ? -12.862 -8.561 -8.431 0.47 26.66 135 GLY B N 1
ATOM 3338 N N B GLY B 1 138 ? -12.122 -7.514 -9.654 0.53 31.97 135 GLY B N 1
ATOM 3339 C CA A GLY B 1 138 ? -13.897 -8.961 -9.364 0.47 24.78 135 GLY B CA 1
ATOM 3340 C CA B GLY B 1 138 ? -13.230 -8.461 -9.629 0.53 28.23 135 GLY B CA 1
ATOM 3341 C C A GLY B 1 138 ? -13.831 -8.383 -10.771 0.47 24.47 135 GLY B C 1
ATOM 3342 C C B GLY B 1 138 ? -13.819 -8.039 -10.964 0.53 22.25 135 GLY B C 1
ATOM 3343 O O A GLY B 1 138 ? -12.836 -7.834 -11.226 0.47 22.00 135 GLY B O 1
ATOM 3344 O O B GLY B 1 138 ? -13.196 -7.166 -11.583 0.53 19.70 135 GLY B O 1
ATOM 3345 N N . PHE B 1 139 ? -14.948 -8.570 -11.453 1.00 21.20 136 PHE B N 1
ATOM 3346 C CA . PHE B 1 139 ? -15.276 -8.093 -12.794 1.00 16.31 136 PHE B CA 1
ATOM 3347 C C . PHE B 1 139 ? -16.151 -6.862 -12.678 1.00 17.26 136 PHE B C 1
ATOM 3348 O O . PHE B 1 139 ? -17.083 -6.818 -11.847 1.00 17.82 136 PHE B O 1
ATOM 3356 N N . LEU B 1 140 ? -15.877 -5.860 -13.521 1.00 15.09 137 LEU B N 1
ATOM 3357 C CA . LEU B 1 140 ? -16.590 -4.588 -13.487 1.00 12.50 137 LEU B CA 1
ATOM 3358 C C . LEU B 1 140 ? -17.495 -4.525 -14.715 1.00 12.52 137 LEU B C 1
ATOM 3359 O O . LEU B 1 140 ? -17.109 -5.020 -15.768 1.00 15.26 137 LEU B O 1
ATOM 3364 N N . PRO B 1 141 ? -18.709 -3.955 -14.584 1.00 13.09 138 PRO B N 1
ATOM 3365 C CA . PRO B 1 141 ? -19.579 -3.923 -15.768 1.00 14.32 138 PRO B CA 1
ATOM 3366 C C . PRO B 1 141 ? -18.983 -3.136 -16.927 1.00 12.37 138 PRO B C 1
ATOM 3367 O O . PRO B 1 141 ? -18.346 -2.087 -16.753 1.00 12.50 138 PRO B O 1
ATOM 3371 N N . CYS B 1 142 ? -19.196 -3.673 -18.120 1.00 11.92 139 CYS B N 1
ATOM 3372 C CA . CYS B 1 142 ? -18.527 -3.197 -19.322 1.00 14.19 139 CYS B CA 1
ATOM 3373 C C . CYS B 1 142 ? -18.788 -1.748 -19.699 1.00 13.92 139 CYS B C 1
ATOM 3374 O O . CYS B 1 142 ? -17.878 -1.047 -20.120 1.00 14.30 139 CYS B O 1
ATOM 3377 N N . THR B 1 143 ? -20.038 -1.297 -19.589 1.00 11.76 140 THR B N 1
ATOM 3378 C CA . THR B 1 143 ? -20.335 0.065 -20.037 1.00 12.67 140 THR B CA 1
ATOM 3379 C C . THR B 1 143 ? -19.667 1.119 -19.152 1.00 14.70 140 THR B C 1
ATOM 3380 O O . THR B 1 143 ? -18.900 1.948 -19.666 1.00 14.16 140 THR B O 1
ATOM 3384 N N . PRO B 1 144 ? -19.906 1.076 -17.823 1.00 14.26 141 PRO B N 1
ATOM 3385 C CA . PRO B 1 144 ? -19.218 2.115 -17.043 1.00 13.95 141 PRO B CA 1
ATOM 3386 C C . PRO B 1 144 ? -17.702 1.940 -17.019 1.00 12.81 141 PRO B C 1
ATOM 3387 O O . PRO B 1 144 ? -16.976 2.937 -16.966 1.00 14.78 141 PRO B O 1
ATOM 3391 N N . LEU B 1 145 ? -17.214 0.701 -17.079 1.00 11.89 142 LEU B N 1
ATOM 3392 C CA . LEU B 1 145 ? -15.761 0.495 -17.115 1.00 13.26 142 LEU B CA 1
ATOM 3393 C C . LEU B 1 145 ? -15.192 1.157 -18.380 1.00 13.29 142 LEU B C 1
ATOM 3394 O O . LEU B 1 145 ? -14.117 1.784 -18.350 1.00 14.08 142 LEU B O 1
ATOM 3399 N N . GLY B 1 146 ? -15.888 0.979 -19.488 1.00 10.94 143 GLY B N 1
ATOM 3400 C CA . GLY B 1 146 ? -15.499 1.600 -20.750 1.00 13.41 143 GLY B CA 1
ATOM 3401 C C . GLY B 1 146 ? -15.461 3.121 -20.701 1.00 15.10 143 GLY B C 1
ATOM 3402 O O . GLY B 1 146 ? -14.565 3.756 -21.263 1.00 16.07 143 GLY B O 1
ATOM 3403 N N . VAL B 1 147 ? -16.424 3.713 -20.008 1.00 12.72 144 VAL B N 1
ATOM 3404 C CA . VAL B 1 147 ? -16.405 5.144 -19.766 1.00 13.98 144 VAL B CA 1
ATOM 3405 C C . VAL B 1 147 ? -15.179 5.548 -18.949 1.00 17.45 144 VAL B C 1
ATOM 3406 O O . VAL B 1 147 ? -14.498 6.502 -19.280 1.00 13.55 144 VAL B O 1
ATOM 3410 N N . MET B 1 148 ? -14.904 4.835 -17.865 1.00 14.54 145 MET B N 1
ATOM 3411 C CA . MET B 1 148 ? -13.706 5.167 -17.081 1.00 14.91 145 MET B CA 1
ATOM 3412 C C . MET B 1 148 ? -12.432 5.080 -17.915 1.00 17.29 145 MET B C 1
ATOM 3413 O O . MET B 1 148 ? -11.531 5.915 -17.777 1.00 16.93 145 MET B O 1
ATOM 3418 N N . LYS B 1 149 ? -12.346 4.062 -18.767 1.00 13.67 146 LYS B N 1
ATOM 3419 C CA . LYS B 1 149 ? -11.142 3.901 -19.565 1.00 14.02 146 LYS B CA 1
ATOM 3420 C C . LYS B 1 149 ? -11.002 5.004 -20.601 1.00 13.86 146 LYS B C 1
ATOM 3421 O O . LYS B 1 149 ? -9.885 5.439 -20.881 1.00 16.69 146 LYS B O 1
ATOM 3427 N N . LEU B 1 150 ? -12.126 5.431 -21.146 1.00 13.67 147 LEU B N 1
ATOM 3428 C CA . LEU B 1 150 ? -12.161 6.528 -22.121 1.00 13.90 147 LEU B CA 1
ATOM 3429 C C . LEU B 1 150 ? -11.715 7.822 -21.458 1.00 17.12 147 LEU B C 1
ATOM 3430 O O . LEU B 1 150 ? -10.862 8.523 -21.980 1.00 16.57 147 LEU B O 1
ATOM 3435 N N . LEU B 1 151 ? -12.256 8.122 -20.288 1.00 15.29 148 LEU B N 1
ATOM 3436 C CA . LEU B 1 151 ? -11.829 9.313 -19.564 1.00 15.46 148 LEU B CA 1
ATOM 3437 C C . LEU B 1 151 ? -10.329 9.292 -19.207 1.00 17.19 148 LEU B C 1
ATOM 3438 O O . LEU B 1 151 ? -9.637 10.314 -19.304 1.00 18.12 148 LEU B O 1
ATOM 3443 N N . LYS B 1 152 ? -9.835 8.126 -18.803 1.00 15.15 149 LYS B N 1
ATOM 3444 C CA . LYS B 1 152 ? -8.423 7.982 -18.421 1.00 17.04 149 LYS B CA 1
ATOM 3445 C C . LYS B 1 152 ? -7.518 8.182 -19.646 1.00 19.94 149 LYS B C 1
ATOM 3446 O O . LYS B 1 152 ? -6.455 8.819 -19.565 1.00 17.98 149 LYS B O 1
ATOM 3452 N N . ALA B 1 153 ? -7.942 7.648 -20.791 1.00 17.69 150 ALA B N 1
ATOM 3453 C CA . ALA B 1 153 ? -7.179 7.840 -22.032 1.00 19.29 150 ALA B CA 1
ATOM 3454 C C . ALA B 1 153 ? -6.990 9.315 -22.412 1.00 19.42 150 ALA B C 1
ATOM 3455 O O . ALA B 1 153 ? -5.976 9.689 -23.012 1.00 24.81 150 ALA B O 1
ATOM 3457 N N . TYR B 1 154 ? -7.950 10.155 -22.037 1.00 16.60 151 TYR B N 1
ATOM 3458 C CA . TYR B 1 154 ? -7.865 11.574 -22.332 1.00 21.10 151 TYR B CA 1
ATOM 3459 C C . TYR B 1 154 ? -7.289 12.338 -21.153 1.00 21.13 151 TYR B C 1
ATOM 3460 O O . TYR B 1 154 ? -7.305 13.570 -21.140 1.00 23.50 151 TYR B O 1
ATOM 3469 N N . GLU B 1 155 ? -6.792 11.586 -20.172 1.00 21.44 152 GLU B N 1
ATOM 3470 C CA . GLU B 1 155 ? -6.052 12.133 -19.034 1.00 20.05 152 GLU B CA 1
ATOM 3471 C C . GLU B 1 155 ? -6.913 13.096 -18.229 1.00 19.20 152 GLU B C 1
ATOM 3472 O O . GLU B 1 155 ? -6.433 14.136 -17.752 1.00 24.09 152 GLU B O 1
ATOM 3478 N N . ILE B 1 156 ? -8.192 12.743 -18.094 1.00 17.93 153 ILE B N 1
ATOM 3479 C CA . ILE B 1 156 ? -9.131 13.551 -17.338 1.00 17.23 153 ILE B CA 1
ATOM 3480 C C . ILE B 1 156 ? -9.072 13.174 -15.866 1.00 23.99 153 ILE B C 1
ATOM 3481 O O . ILE B 1 156 ? -9.323 12.034 -15.502 1.00 26.55 153 ILE B O 1
ATOM 3486 N N . ASP B 1 157 ? -8.705 14.140 -15.024 1.00 22.83 154 ASP B N 1
ATOM 3487 C CA . ASP B 1 157 ? -8.575 13.897 -13.585 1.00 27.45 154 ASP B CA 1
ATOM 3488 C C . ASP B 1 157 ? -9.944 13.973 -12.926 1.00 25.96 154 ASP B C 1
ATOM 3489 O O . ASP B 1 157 ? -10.658 14.960 -13.065 1.00 31.02 154 ASP B O 1
ATOM 3494 N N . LEU B 1 158 ? -10.323 12.916 -12.217 1.00 20.92 155 LEU B N 1
ATOM 3495 C CA . LEU B 1 158 ? -11.671 12.828 -11.673 1.00 15.64 155 LEU B CA 1
ATOM 3496 C C . LEU B 1 158 ? -11.741 13.261 -10.208 1.00 19.36 155 LEU B C 1
ATOM 3497 O O . LEU B 1 158 ? -12.814 13.545 -9.693 1.00 20.29 155 LEU B O 1
ATOM 3502 N N . GLU B 1 159 ? -10.599 13.336 -9.539 1.00 22.18 156 GLU B N 1
ATOM 3503 C CA . GLU B 1 159 ? -10.624 13.588 -8.100 1.00 21.89 156 GLU B CA 1
ATOM 3504 C C . GLU B 1 159 ? -11.208 14.966 -7.817 1.00 22.87 156 GLU B C 1
ATOM 3505 O O . GLU B 1 159 ? -10.786 15.952 -8.424 1.00 23.30 156 GLU B O 1
ATOM 3511 N N . GLY B 1 160 ? -12.189 15.025 -6.914 1.00 20.88 157 GLY B N 1
ATOM 3512 C CA . GLY B 1 160 ? -12.801 16.293 -6.547 1.00 22.14 157 GLY B CA 1
ATOM 3513 C C . GLY B 1 160 ? -13.822 16.818 -7.554 1.00 21.47 157 GLY B C 1
ATOM 3514 O O . GLY B 1 160 ? -14.461 17.830 -7.301 1.00 25.80 157 GLY B O 1
ATOM 3515 N N . LYS B 1 161 ? -13.995 16.148 -8.689 1.00 18.38 158 LYS B N 1
ATOM 3516 C CA . LYS B 1 161 ? -14.944 16.640 -9.685 1.00 19.82 158 LYS B CA 1
ATOM 3517 C C . LYS B 1 161 ? -16.383 16.455 -9.232 1.00 19.58 158 LYS B C 1
ATOM 3518 O O . LYS B 1 161 ? -16.691 15.502 -8.525 1.00 21.95 158 LYS B O 1
ATOM 3524 N N . ASP B 1 162 ? -17.254 17.385 -9.627 1.00 16.81 159 ASP B N 1
ATOM 3525 C CA . ASP B 1 162 ? -18.684 17.229 -9.397 1.00 17.07 159 ASP B CA 1
ATOM 3526 C C . ASP B 1 162 ? -19.283 16.466 -10.580 1.00 16.93 159 ASP B C 1
ATOM 3527 O O . ASP B 1 162 ? -19.356 16.984 -11.702 1.00 20.56 159 ASP B O 1
ATOM 3532 N N . ALA B 1 163 ? -19.683 15.221 -10.334 1.00 13.80 160 ALA B N 1
ATOM 3533 C CA . ALA B 1 163 ? -20.197 14.365 -11.397 1.00 12.77 160 ALA B CA 1
ATOM 3534 C C . ALA B 1 163 ? -21.685 14.101 -11.202 1.00 16.59 160 ALA B C 1
ATOM 3535 O O . ALA B 1 163 ? -22.144 13.872 -10.067 1.00 18.00 160 ALA B O 1
ATOM 3537 N N . VAL B 1 164 ? -22.409 14.064 -12.318 1.00 11.85 161 VAL B N 1
ATOM 3538 C CA . VAL B 1 164 ? -23.832 13.726 -12.311 1.00 13.63 161 VAL B CA 1
ATOM 3539 C C . VAL B 1 164 ? -24.063 12.571 -13.264 1.00 15.78 161 VAL B C 1
ATOM 3540 O O . VAL B 1 164 ? -23.611 12.590 -14.410 1.00 17.01 161 VAL B O 1
ATOM 3544 N N . ILE B 1 165 ? -24.754 11.554 -12.771 1.00 12.48 162 ILE B N 1
ATOM 3545 C CA . ILE B 1 165 ? -25.132 10.407 -13.573 1.00 11.59 162 ILE B CA 1
ATOM 3546 C C . ILE B 1 165 ? -26.664 10.469 -13.697 1.00 15.73 162 ILE B C 1
ATOM 3547 O O . ILE B 1 165 ? -27.367 10.532 -12.684 1.00 15.12 162 ILE B O 1
ATOM 3552 N N . ILE B 1 166 ? -27.180 10.502 -14.926 1.00 12.38 163 ILE B N 1
ATOM 3553 C CA . ILE B 1 166 ? -28.631 10.492 -15.123 1.00 11.96 163 ILE B CA 1
ATOM 3554 C C . ILE B 1 166 ? -29.056 9.115 -15.567 1.00 16.46 163 ILE B C 1
ATOM 3555 O O . ILE B 1 166 ? -28.694 8.682 -16.650 1.00 14.94 163 ILE B O 1
ATOM 3560 N N . GLY B 1 167 ? -29.840 8.438 -14.720 1.00 14.99 164 GLY B N 1
ATOM 3561 C CA . GLY B 1 167 ? -30.274 7.063 -14.952 1.00 16.23 164 GLY B CA 1
ATOM 3562 C C . GLY B 1 167 ? -29.632 6.231 -13.850 1.00 15.91 164 GLY B C 1
ATOM 3563 O O . GLY B 1 167 ? -28.448 6.400 -13.544 1.00 18.75 164 GLY B O 1
ATOM 3564 N N . ALA B 1 168 ? -30.408 5.362 -13.223 1.00 14.06 165 ALA B N 1
ATOM 3565 C CA . ALA B 1 168 ? -29.885 4.622 -12.066 1.00 17.74 165 ALA B CA 1
ATOM 3566 C C . ALA B 1 168 ? -30.012 3.123 -12.298 1.00 16.02 165 ALA B C 1
ATOM 3567 O O . ALA B 1 168 ? -30.421 2.366 -11.400 1.00 14.51 165 ALA B O 1
ATOM 3569 N N . SER B 1 169 ? -29.689 2.687 -13.508 1.00 13.93 166 SER B N 1
ATOM 3570 C CA . SER B 1 169 ? -29.817 1.266 -13.845 1.00 15.64 166 SER B CA 1
ATOM 3571 C C . SER B 1 169 ? -28.709 0.430 -13.207 1.00 14.62 166 SER B C 1
ATOM 3572 O O . SER B 1 169 ? -27.643 0.948 -12.862 1.00 13.70 166 SER B O 1
ATOM 3575 N N . ASN B 1 170 ? -28.950 -0.870 -13.093 1.00 15.72 167 ASN B N 1
ATOM 3576 C CA . ASN B 1 170 ? -27.872 -1.774 -12.666 1.00 14.63 167 ASN B CA 1
ATOM 3577 C C . ASN B 1 170 ? -26.828 -1.962 -13.744 1.00 12.93 167 ASN B C 1
ATOM 3578 O O . ASN B 1 170 ? -25.654 -2.229 -13.459 1.00 14.03 167 ASN B O 1
ATOM 3583 N N A ILE B 1 171 ? -27.268 -1.883 -15.005 0.68 13.76 168 ILE B N 1
ATOM 3584 N N B ILE B 1 171 ? -27.233 -1.859 -14.996 0.32 14.05 168 ILE B N 1
ATOM 3585 C CA A ILE B 1 171 ? -26.346 -2.120 -16.118 0.68 13.76 168 ILE B CA 1
ATOM 3586 C CA B ILE B 1 171 ? -26.289 -2.150 -16.059 0.32 13.91 168 ILE B CA 1
ATOM 3587 C C A ILE B 1 171 ? -25.344 -0.984 -16.288 0.68 15.14 168 ILE B C 1
ATOM 3588 C C B ILE B 1 171 ? -25.329 -0.981 -16.294 0.32 14.83 168 ILE B C 1
ATOM 3589 O O A ILE B 1 171 ? -24.187 -1.219 -16.627 0.68 15.62 168 ILE B O 1
ATOM 3590 O O B ILE B 1 171 ? -24.180 -1.190 -16.680 0.32 15.38 168 ILE B O 1
ATOM 3599 N N . VAL B 1 172 ? -25.785 0.247 -16.047 1.00 13.98 169 VAL B N 1
ATOM 3600 C CA . VAL B 1 172 ? -24.909 1.408 -16.236 1.00 12.70 169 VAL B CA 1
ATOM 3601 C C . VAL B 1 172 ? -24.865 2.380 -15.083 1.00 12.98 169 VAL B C 1
ATOM 3602 O O . VAL B 1 172 ? -23.805 2.651 -14.533 1.00 15.64 169 VAL B O 1
ATOM 3606 N N . GLY B 1 173 ? -26.004 2.966 -14.746 1.00 12.37 170 GLY B N 1
ATOM 3607 C CA . GLY B 1 173 ? -25.980 4.121 -13.857 1.00 14.47 170 GLY B CA 1
ATOM 3608 C C . GLY B 1 173 ? -25.384 3.890 -12.468 1.00 12.90 170 GLY B C 1
ATOM 3609 O O . GLY B 1 173 ? -24.554 4.674 -11.989 1.00 14.07 170 GLY B O 1
ATOM 3610 N N . ARG B 1 174 ? -25.832 2.841 -11.802 1.00 11.51 171 ARG B N 1
ATOM 3611 C CA . ARG B 1 174 ? -25.341 2.564 -10.448 1.00 11.93 171 ARG B CA 1
ATOM 3612 C C . ARG B 1 174 ? -23.834 2.242 -10.416 1.00 12.27 171 ARG B C 1
ATOM 3613 O O . ARG B 1 174 ? -23.090 2.895 -9.674 1.00 12.54 171 ARG B O 1
ATOM 3621 N N . PRO B 1 175 ? -23.373 1.281 -11.243 1.00 13.40 172 PRO B N 1
ATOM 3622 C CA . PRO B 1 175 ? -21.922 1.031 -11.208 1.00 11.78 172 PRO B CA 1
ATOM 3623 C C . PRO B 1 175 ? -21.099 2.241 -11.712 1.00 11.18 172 PRO B C 1
ATOM 3624 O O . PRO B 1 175 ? -19.961 2.422 -11.288 1.00 12.98 172 PRO B O 1
ATOM 3628 N N . MET B 1 176 ? -21.657 3.044 -12.616 1.00 12.77 173 MET B N 1
ATOM 3629 C CA . MET B 1 176 ? -20.919 4.216 -13.101 1.00 13.31 173 MET B CA 1
ATOM 3630 C C . MET B 1 176 ? -20.703 5.175 -11.927 1.00 13.09 173 MET B C 1
ATOM 3631 O O . MET B 1 176 ? -19.600 5.688 -11.724 1.00 11.61 173 MET B O 1
ATOM 3636 N N . ALA B 1 177 ? -21.761 5.410 -11.152 1.00 12.47 174 ALA B N 1
ATOM 3637 C CA . ALA B 1 177 ? -21.653 6.289 -9.988 1.00 15.36 174 ALA B CA 1
ATOM 3638 C C . ALA B 1 177 ? -20.627 5.750 -9.003 1.00 14.16 174 ALA B C 1
ATOM 3639 O O . ALA B 1 177 ? -19.826 6.514 -8.426 1.00 12.71 174 ALA B O 1
ATOM 3641 N N . THR B 1 178 ? -20.653 4.437 -8.796 1.00 14.33 175 THR B N 1
ATOM 3642 C CA . THR B 1 178 ? -19.727 3.822 -7.860 1.00 13.94 175 THR B CA 1
ATOM 3643 C C . THR B 1 178 ? -18.302 3.946 -8.353 1.00 16.14 175 THR B C 1
ATOM 3644 O O . THR B 1 178 ? -17.398 4.231 -7.565 1.00 13.32 175 THR B O 1
ATOM 3648 N N . MET B 1 179 ? -18.076 3.751 -9.652 1.00 12.31 176 MET B N 1
ATOM 3649 C CA . MET B 1 179 ? -16.685 3.899 -10.140 1.00 12.09 176 MET B CA 1
ATOM 3650 C C . MET B 1 179 ? -16.190 5.331 -9.976 1.00 14.60 176 MET B C 1
ATOM 3651 O O . MET B 1 179 ? -15.025 5.564 -9.639 1.00 13.93 176 MET B O 1
ATOM 3656 N N . LEU B 1 180 ? -17.070 6.294 -10.219 1.00 15.07 177 LEU B N 1
ATOM 3657 C CA . LEU B 1 180 ? -16.652 7.687 -10.096 1.00 14.06 177 LEU B CA 1
ATOM 3658 C C . LEU B 1 180 ? -16.374 8.045 -8.646 1.00 15.20 177 LEU B C 1
ATOM 3659 O O . LEU B 1 180 ? -15.425 8.774 -8.361 1.00 15.46 177 LEU B O 1
ATOM 3664 N N . LEU B 1 181 ? -17.198 7.531 -7.739 1.00 13.38 178 LEU B N 1
ATOM 3665 C CA . LEU B 1 181 ? -17.000 7.772 -6.315 1.00 16.07 178 LEU B CA 1
ATOM 3666 C C . LEU B 1 181 ? -15.690 7.128 -5.855 1.00 15.42 178 LEU B C 1
ATOM 3667 O O . LEU B 1 181 ? -14.904 7.715 -5.086 1.00 15.43 178 LEU B O 1
ATOM 3672 N N . ASN B 1 182 ? -15.412 5.925 -6.354 1.00 16.74 179 ASN B N 1
ATOM 3673 C CA . ASN B 1 182 ? -14.143 5.266 -6.046 1.00 12.61 179 ASN B CA 1
ATOM 3674 C C . ASN B 1 182 ? -12.939 6.081 -6.513 1.00 13.98 179 ASN B C 1
ATOM 3675 O O . ASN B 1 182 ? -11.859 6.019 -5.912 1.00 18.34 179 ASN B O 1
ATOM 3680 N N . ALA B 1 183 ? -13.144 6.831 -7.593 1.00 13.46 180 ALA B N 1
ATOM 3681 C CA . ALA B 1 183 ? -12.107 7.663 -8.199 1.00 15.44 180 ALA B CA 1
ATOM 3682 C C . ALA B 1 183 ? -12.006 9.036 -7.547 1.00 17.44 180 ALA B C 1
ATOM 3683 O O . ALA B 1 183 ? -11.137 9.850 -7.913 1.00 19.46 180 ALA B O 1
ATOM 3685 N N . GLY B 1 184 ? -12.880 9.286 -6.578 1.00 17.71 181 GLY B N 1
ATOM 3686 C CA . GLY B 1 184 ? -12.753 10.454 -5.725 1.00 20.63 181 GLY B CA 1
ATOM 3687 C C . GLY B 1 184 ? -13.622 11.611 -6.186 1.00 17.96 181 GLY B C 1
ATOM 3688 O O . GLY B 1 184 ? -13.507 12.719 -5.657 1.00 17.12 181 GLY B O 1
ATOM 3689 N N . ALA B 1 185 ? -14.478 11.360 -7.168 1.00 16.14 182 ALA B N 1
ATOM 3690 C CA . ALA B 1 185 ? -15.460 12.375 -7.561 1.00 16.86 182 ALA B CA 1
ATOM 3691 C C . ALA B 1 185 ? -16.584 12.492 -6.538 1.00 17.60 182 ALA B C 1
ATOM 3692 O O . ALA B 1 185 ? -16.878 11.554 -5.802 1.00 17.48 182 ALA B O 1
ATOM 3694 N N . THR B 1 186 ? -17.204 13.656 -6.476 1.00 13.31 183 THR B N 1
ATOM 3695 C CA . THR B 1 186 ? -18.483 13.800 -5.762 1.00 14.00 183 THR B CA 1
ATOM 3696 C C . THR B 1 186 ? -19.565 13.404 -6.756 1.00 17.36 183 THR B C 1
ATOM 3697 O O . THR B 1 186 ? -19.552 13.874 -7.902 1.00 19.56 183 THR B O 1
ATOM 3701 N N . VAL B 1 187 ? -20.473 12.503 -6.356 1.00 15.05 184 VAL B N 1
ATOM 3702 C CA . VAL B 1 187 ? -21.427 11.950 -7.323 1.00 12.86 184 VAL B CA 1
ATOM 3703 C C . VAL B 1 187 ? -22.881 12.225 -6.960 1.00 14.73 184 VAL B C 1
ATOM 3704 O O . VAL B 1 187 ? -23.280 12.122 -5.788 1.00 15.45 184 VAL B O 1
ATOM 3708 N N . SER B 1 188 ? -23.668 12.612 -7.960 1.00 12.44 185 SER B N 1
ATOM 3709 C CA . SER B 1 188 ? -25.118 12.720 -7.792 1.00 12.59 185 SER B CA 1
ATOM 3710 C C . SER B 1 188 ? -25.751 11.753 -8.782 1.00 14.85 185 SER B C 1
ATOM 3711 O O . SER B 1 188 ? -25.353 11.712 -9.942 1.00 16.82 185 SER B O 1
ATOM 3714 N N . VAL B 1 189 ? -26.734 10.986 -8.326 1.00 13.74 186 VAL B N 1
ATOM 3715 C CA . VAL B 1 189 ? -27.453 10.052 -9.197 1.00 12.24 186 VAL B CA 1
ATOM 3716 C C . VAL B 1 189 ? -28.889 10.551 -9.315 1.00 13.94 186 VAL B C 1
ATOM 3717 O O . VAL B 1 189 ? -29.626 10.617 -8.332 1.00 13.20 186 VAL B O 1
ATOM 3721 N N . CYS B 1 190 ? -29.248 10.925 -10.543 1.00 11.71 187 CYS B N 1
ATOM 3722 C CA . CYS B 1 190 ? -30.531 11.497 -10.836 1.00 14.25 187 CYS B CA 1
ATOM 3723 C C . CYS B 1 190 ? -31.268 10.512 -11.705 1.00 13.41 187 CYS B C 1
ATOM 3724 O O . CYS B 1 190 ? -30.668 9.569 -12.226 1.00 14.75 187 CYS B O 1
ATOM 3727 N N . HIS B 1 191 ? -32.568 10.739 -11.879 1.00 15.15 188 HIS B N 1
ATOM 3728 C CA . HIS B 1 191 ? -33.418 9.791 -12.607 1.00 12.57 188 HIS B CA 1
ATOM 3729 C C . HIS B 1 191 ? -34.784 10.430 -12.851 1.00 15.76 188 HIS B C 1
ATOM 3730 O O . HIS B 1 191 ? -34.974 11.630 -12.623 1.00 17.46 188 HIS B O 1
ATOM 3737 N N . ILE B 1 192 ? -35.759 9.629 -13.272 1.00 15.82 189 ILE B N 1
ATOM 3738 C CA . ILE B 1 192 ? -37.062 10.157 -13.643 1.00 17.34 189 ILE B CA 1
ATOM 3739 C C . ILE B 1 192 ? -37.813 10.825 -12.465 1.00 16.38 189 ILE B C 1
ATOM 3740 O O . ILE B 1 192 ? -38.665 11.695 -12.667 1.00 17.92 189 ILE B O 1
ATOM 3745 N N . LYS B 1 193 ? -37.492 10.438 -11.232 1.00 14.27 190 LYS B N 1
ATOM 3746 C CA . LYS B 1 193 ? -38.177 11.035 -10.082 1.00 15.60 190 LYS B CA 1
ATOM 3747 C C . LYS B 1 193 ? -37.470 12.290 -9.550 1.00 16.85 190 LYS B C 1
ATOM 3748 O O . LYS B 1 193 ? -37.977 12.948 -8.641 1.00 16.74 190 LYS B O 1
ATOM 3754 N N . THR B 1 194 ? -36.329 12.642 -10.132 1.00 15.04 191 THR B N 1
ATOM 3755 C CA . THR B 1 194 ? -35.620 13.867 -9.716 1.00 14.52 191 THR B CA 1
ATOM 3756 C C . THR B 1 194 ? -36.468 15.100 -10.004 1.00 18.43 191 THR B C 1
ATOM 3757 O O . THR B 1 194 ? -37.013 15.220 -11.093 1.00 17.57 191 THR B O 1
ATOM 3761 N N . LYS B 1 195 ? -36.605 16.010 -9.035 1.00 15.40 192 LYS B N 1
ATOM 3762 C CA . LYS B 1 195 ? -37.502 17.145 -9.200 1.00 16.06 192 LYS B CA 1
ATOM 3763 C C . LYS B 1 195 ? -37.024 18.106 -10.274 1.00 20.98 192 LYS B C 1
ATOM 3764 O O . LYS B 1 195 ? -37.826 18.594 -11.079 1.00 22.30 192 LYS B O 1
ATOM 3770 N N . ASP B 1 196 ? -35.721 18.362 -10.298 1.00 20.53 193 ASP B N 1
ATOM 3771 C CA . ASP B 1 196 ? -35.156 19.340 -11.229 1.00 21.35 193 ASP B CA 1
ATOM 3772 C C . ASP B 1 196 ? -33.764 18.878 -11.648 1.00 21.28 193 ASP B C 1
ATOM 3773 O O . ASP B 1 196 ? -32.800 19.049 -10.899 1.00 21.31 193 ASP B O 1
ATOM 3778 N N . LEU B 1 197 ? -33.654 18.270 -12.824 1.00 20.70 194 LEU B N 1
ATOM 3779 C CA . LEU B 1 197 ? -32.359 17.744 -13.252 1.00 20.80 194 LEU B CA 1
ATOM 3780 C C . LEU B 1 197 ? -31.354 18.880 -13.377 1.00 16.98 194 LEU B C 1
ATOM 3781 O O . LEU B 1 197 ? -30.181 18.700 -13.057 1.00 18.99 194 LEU B O 1
ATOM 3786 N N . SER B 1 198 ? -31.820 20.035 -13.848 1.00 20.73 195 SER B N 1
ATOM 3787 C CA . SER B 1 198 ? -30.924 21.147 -14.133 1.00 25.64 195 SER B CA 1
ATOM 3788 C C . SER B 1 198 ? -30.216 21.656 -12.891 1.00 26.09 195 SER B C 1
ATOM 3789 O O . SER B 1 198 ? -29.111 22.175 -12.988 1.00 24.75 195 SER B O 1
ATOM 3792 N N . LEU B 1 199 ? -30.856 21.518 -11.732 1.00 22.23 196 LEU B N 1
ATOM 3793 C CA . LEU B 1 199 ? -30.228 21.899 -10.465 1.00 26.19 196 LEU B CA 1
ATOM 3794 C C . LEU B 1 199 ? -28.869 21.220 -10.322 1.00 21.10 196 LEU B C 1
ATOM 3795 O O . LEU B 1 199 ? -27.895 21.845 -9.872 1.00 24.76 196 LEU B O 1
ATOM 3800 N N . TYR B 1 200 ? -28.799 19.954 -10.742 1.00 18.90 197 TYR B N 1
ATOM 3801 C CA . TYR B 1 200 ? -27.587 19.165 -10.629 1.00 16.13 197 TYR B CA 1
ATOM 3802 C C . TYR B 1 200 ? -26.656 19.382 -11.823 1.00 18.01 197 TYR B C 1
ATOM 3803 O O . TYR B 1 200 ? -25.432 19.600 -11.662 1.00 19.64 197 TYR B O 1
ATOM 3812 N N . THR B 1 201 ? -27.233 19.331 -13.019 1.00 16.83 198 THR B N 1
ATOM 3813 C CA . THR B 1 201 ? -26.423 19.363 -14.224 1.00 19.02 198 THR B CA 1
ATOM 3814 C C . THR B 1 201 ? -25.754 20.711 -14.428 1.00 21.44 198 THR B C 1
ATOM 3815 O O . THR B 1 201 ? -24.638 20.760 -14.945 1.00 20.70 198 THR B O 1
ATOM 3819 N N . ARG B 1 202 ? -26.411 21.799 -14.018 1.00 21.29 199 ARG B N 1
ATOM 3820 C CA . ARG B 1 202 ? -25.833 23.123 -14.238 1.00 20.38 199 ARG B CA 1
ATOM 3821 C C . ARG B 1 202 ? -24.538 23.380 -13.462 1.00 21.61 199 ARG B C 1
ATOM 3822 O O . ARG B 1 202 ? -23.782 24.284 -13.818 1.00 24.03 199 ARG B O 1
ATOM 3830 N N . GLN B 1 203 ? -24.294 22.583 -12.423 1.00 20.57 200 GLN B N 1
ATOM 3831 C CA . GLN B 1 203 ? -23.095 22.727 -11.602 1.00 24.01 200 GLN B CA 1
ATOM 3832 C C . GLN B 1 203 ? -22.049 21.658 -11.944 1.00 23.40 200 GLN B C 1
ATOM 3833 O O . GLN B 1 203 ? -20.931 21.701 -11.414 1.00 23.59 200 GLN B O 1
ATOM 3839 N N . ALA B 1 204 ? -22.406 20.715 -12.822 1.00 18.95 201 ALA B N 1
ATOM 3840 C CA . ALA B 1 204 ? -21.565 19.526 -13.046 1.00 18.05 201 ALA B CA 1
ATOM 3841 C C . ALA B 1 204 ? -20.284 19.781 -13.849 1.00 19.58 201 ALA B C 1
ATOM 3842 O O . ALA B 1 204 ? -20.306 20.479 -14.853 1.00 19.65 201 ALA B O 1
ATOM 3844 N N . ASP B 1 205 ? -19.175 19.204 -13.398 1.00 16.71 202 ASP B N 1
ATOM 3845 C CA . ASP B 1 205 ? -17.942 19.127 -14.204 1.00 17.59 202 ASP B CA 1
ATOM 3846 C C . ASP B 1 205 ? -18.014 17.984 -15.201 1.00 15.83 202 ASP B C 1
ATOM 3847 O O . ASP B 1 205 ? -17.328 18.007 -16.240 1.00 17.35 202 ASP B O 1
ATOM 3852 N N . LEU B 1 206 ? -18.820 16.974 -14.862 1.00 17.08 203 LEU B N 1
ATOM 3853 C CA . LEU B 1 206 ? -18.911 15.735 -15.628 1.00 15.51 203 LEU B CA 1
ATOM 3854 C C . LEU B 1 206 ? -20.341 15.226 -15.551 1.00 17.15 203 LEU B C 1
ATOM 3855 O O . LEU B 1 206 ? -20.917 15.142 -14.453 1.00 17.23 203 LEU B O 1
ATOM 3860 N N . ILE B 1 207 ? -20.910 14.886 -16.708 1.00 13.55 204 ILE B N 1
ATOM 3861 C CA . ILE B 1 207 ? -22.274 14.348 -16.748 1.00 11.59 204 ILE B CA 1
ATOM 3862 C C . ILE B 1 207 ? -22.253 13.075 -17.545 1.00 14.34 204 ILE B C 1
ATOM 3863 O O . ILE B 1 207 ? -21.766 13.072 -18.667 1.00 15.10 204 ILE B O 1
ATOM 3868 N N . ILE B 1 208 ? -22.784 12.001 -16.966 1.00 12.37 205 ILE B N 1
ATOM 3869 C CA . ILE B 1 208 ? -22.970 10.757 -17.700 1.00 13.36 205 ILE B CA 1
ATOM 3870 C C . ILE B 1 208 ? -24.474 10.595 -17.895 1.00 13.16 205 ILE B C 1
ATOM 3871 O O . ILE B 1 208 ? -25.227 10.455 -16.910 1.00 15.47 205 ILE B O 1
ATOM 3876 N N . VAL B 1 209 ? -24.905 10.547 -19.146 1.00 13.15 206 VAL B N 1
ATOM 3877 C CA . VAL B 1 209 ? -26.311 10.423 -19.444 1.00 11.52 206 VAL B CA 1
ATOM 3878 C C . VAL B 1 209 ? -26.617 9.038 -19.942 1.00 16.93 206 VAL B C 1
ATOM 3879 O O . VAL B 1 209 ? -26.153 8.657 -20.965 1.00 15.10 206 VAL B O 1
ATOM 3883 N N . ALA B 1 210 ? -27.406 8.305 -19.169 1.00 13.25 207 ALA B N 1
ATOM 3884 C CA . ALA B 1 210 ? -27.846 6.987 -19.559 1.00 15.08 207 ALA B CA 1
ATOM 3885 C C . ALA B 1 210 ? -29.304 6.824 -19.159 1.00 18.43 207 ALA B C 1
ATOM 3886 O O . ALA B 1 210 ? -29.620 6.001 -18.344 1.00 20.89 207 ALA B O 1
ATOM 3888 N N . ALA B 1 211 ? -30.162 7.628 -19.757 1.00 17.66 208 ALA B N 1
ATOM 3889 C CA . ALA B 1 211 ? -31.551 7.709 -19.379 1.00 21.06 208 ALA B CA 1
ATOM 3890 C C . ALA B 1 211 ? -32.560 7.252 -20.435 1.00 21.45 208 ALA B C 1
ATOM 3891 O O . ALA B 1 211 ? -33.706 7.083 -20.117 1.00 24.24 208 ALA B O 1
ATOM 3893 N N . GLY B 1 212 ? -32.117 6.971 -21.645 1.00 17.96 209 GLY B N 1
ATOM 3894 C CA . GLY B 1 212 ? -33.027 6.557 -22.690 1.00 18.40 209 GLY B CA 1
ATOM 3895 C C . GLY B 1 212 ? -34.102 7.529 -23.131 1.00 21.66 209 GLY B C 1
ATOM 3896 O O . GLY B 1 212 ? -35.259 7.220 -23.138 1.00 21.50 209 GLY B O 1
ATOM 3897 N N . CYS B 1 213 ? -33.676 8.721 -23.483 1.00 16.42 210 CYS B N 1
ATOM 3898 C CA . CYS B 1 213 ? -34.609 9.750 -23.911 1.00 17.61 210 CYS B CA 1
ATOM 3899 C C . CYS B 1 213 ? -33.856 10.727 -24.790 1.00 16.05 210 CYS B C 1
ATOM 3900 O O . CYS B 1 213 ? -32.836 11.282 -24.374 1.00 17.55 210 CYS B O 1
ATOM 3903 N N . VAL B 1 214 ? -34.349 10.923 -26.003 1.00 16.26 211 VAL B N 1
ATOM 3904 C CA . VAL B 1 214 ? -33.731 11.845 -26.952 1.00 18.23 211 VAL B CA 1
ATOM 3905 C C . VAL B 1 214 ? -33.740 13.283 -26.410 1.00 19.94 211 VAL B C 1
ATOM 3906 O O . VAL B 1 214 ? -34.748 13.738 -25.848 1.00 20.16 211 VAL B O 1
ATOM 3910 N N . ASN B 1 215 ? -32.605 13.971 -26.573 1.00 18.91 212 ASN B N 1
ATOM 3911 C CA . ASN B 1 215 ? -32.464 15.382 -26.193 1.00 19.69 212 ASN B CA 1
ATOM 3912 C C . ASN B 1 215 ? -32.731 15.625 -24.718 1.00 21.20 212 ASN B C 1
ATOM 3913 O O . ASN B 1 215 ? -33.169 16.706 -24.334 1.00 19.51 212 ASN B O 1
ATOM 3918 N N . LEU B 1 216 ? -32.452 14.622 -23.891 1.00 18.44 213 LEU B N 1
ATOM 3919 C CA . LEU B 1 216 ? -32.658 14.814 -22.457 1.00 14.73 213 LEU B CA 1
ATOM 3920 C C . LEU B 1 216 ? -31.713 15.882 -21.924 1.00 20.13 213 LEU B C 1
ATOM 3921 O O . LEU B 1 216 ? -32.127 16.738 -21.158 1.00 21.35 213 LEU B O 1
ATOM 3926 N N . LEU B 1 217 ? -30.457 15.856 -22.365 1.00 16.34 214 LEU B N 1
ATOM 3927 C CA . LEU B 1 217 ? -29.502 16.865 -21.904 1.00 15.51 214 LEU B CA 1
ATOM 3928 C C . LEU B 1 217 ? -29.382 17.977 -22.933 1.00 19.04 214 LEU B C 1
ATOM 3929 O O . LEU B 1 217 ? -28.999 17.724 -24.074 1.00 19.46 214 LEU B O 1
ATOM 3934 N N A ARG B 1 218 ? -29.743 19.194 -22.520 0.50 17.45 215 ARG B N 1
ATOM 3935 N N B ARG B 1 218 ? -29.726 19.196 -22.533 0.50 17.53 215 ARG B N 1
ATOM 3936 C CA A ARG B 1 218 ? -29.772 20.375 -23.387 0.50 18.18 215 ARG B CA 1
ATOM 3937 C CA B ARG B 1 218 ? -29.724 20.336 -23.445 0.50 17.78 215 ARG B CA 1
ATOM 3938 C C A ARG B 1 218 ? -28.682 21.375 -23.000 0.50 18.14 215 ARG B C 1
ATOM 3939 C C B ARG B 1 218 ? -28.732 21.406 -22.988 0.50 18.18 215 ARG B C 1
ATOM 3940 O O A ARG B 1 218 ? -28.129 21.292 -21.909 0.50 17.74 215 ARG B O 1
ATOM 3941 O O B ARG B 1 218 ? -28.285 21.391 -21.850 0.50 17.81 215 ARG B O 1
ATOM 3956 N N . SER B 1 219 ? -28.397 22.336 -23.882 1.00 19.31 216 SER B N 1
ATOM 3957 C CA . SER B 1 219 ? -27.335 23.303 -23.608 1.00 20.17 216 SER B CA 1
ATOM 3958 C C . SER B 1 219 ? -27.599 24.186 -22.400 1.00 23.69 216 SER B C 1
ATOM 3959 O O . SER B 1 219 ? -26.665 24.537 -21.680 1.00 21.17 216 SER B O 1
ATOM 3962 N N . ASP B 1 220 ? -28.862 24.545 -22.156 1.00 20.20 217 ASP B N 1
ATOM 3963 C CA . ASP B 1 220 ? -29.130 25.350 -20.977 1.00 22.27 217 ASP B CA 1
ATOM 3964 C C . ASP B 1 220 ? -29.058 24.588 -19.658 1.00 20.30 217 ASP B C 1
ATOM 3965 O O . ASP B 1 220 ? -29.283 25.172 -18.610 1.00 26.10 217 ASP B O 1
ATOM 3970 N N . MET B 1 221 ? -28.743 23.290 -19.712 1.00 19.86 218 MET B N 1
ATOM 3971 C CA . MET B 1 221 ? -28.669 22.477 -18.507 1.00 16.99 218 MET B CA 1
ATOM 3972 C C . MET B 1 221 ? -27.227 22.278 -18.042 1.00 19.08 218 MET B C 1
ATOM 3973 O O . MET B 1 221 ? -26.990 21.659 -17.005 1.00 23.86 218 MET B O 1
ATOM 3978 N N . VAL B 1 222 ? -26.277 22.806 -18.808 1.00 18.61 219 VAL B N 1
ATOM 3979 C CA . VAL B 1 222 ? -24.857 22.615 -18.513 1.00 17.98 219 VAL B CA 1
ATOM 3980 C C . VAL B 1 222 ? -24.090 23.926 -18.424 1.00 18.37 219 VAL B C 1
ATOM 3981 O O . VAL B 1 222 ? -24.542 24.970 -18.906 1.00 22.17 219 VAL B O 1
ATOM 3985 N N . LYS B 1 223 ? -22.928 23.859 -17.793 1.00 20.31 220 LYS B N 1
ATOM 3986 C CA . LYS B 1 223 ? -22.041 25.011 -17.738 1.00 21.11 220 LYS B CA 1
ATOM 3987 C C . LYS B 1 223 ? -20.929 24.823 -18.756 1.00 22.68 220 LYS B C 1
ATOM 3988 O O . LYS B 1 223 ? -20.642 23.706 -19.183 1.00 21.00 220 LYS B O 1
ATOM 3994 N N . GLU B 1 224 ? -20.308 25.917 -19.148 1.00 21.40 221 GLU B N 1
ATOM 3995 C CA . GLU B 1 224 ? -19.224 25.835 -20.120 1.00 21.77 221 GLU B CA 1
ATOM 3996 C C . GLU B 1 224 ? -18.067 25.041 -19.534 1.00 24.20 221 GLU B C 1
ATOM 3997 O O . GLU B 1 224 ? -17.732 25.193 -18.363 1.00 27.22 221 GLU B O 1
ATOM 4003 N N . GLY B 1 225 ? -17.479 24.176 -20.353 1.00 21.82 222 GLY B N 1
ATOM 4004 C CA . GLY B 1 225 ? -16.341 23.376 -19.931 1.00 21.30 222 GLY B CA 1
ATOM 4005 C C . GLY B 1 225 ? -16.706 21.993 -19.441 1.00 21.07 222 GLY B C 1
ATOM 4006 O O . GLY B 1 225 ? -15.827 21.207 -19.094 1.00 21.52 222 GLY B O 1
ATOM 4007 N N . VAL B 1 226 ? -17.999 21.691 -19.402 1.00 20.97 223 VAL B N 1
ATOM 4008 C CA . VAL B 1 226 ? -18.457 20.393 -18.913 1.00 18.35 223 VAL B CA 1
ATOM 4009 C C . VAL B 1 226 ? -17.904 19.250 -19.775 1.00 16.42 223 VAL B C 1
ATOM 4010 O O . VAL B 1 226 ? -17.626 19.420 -20.954 1.00 18.76 223 VAL B O 1
ATOM 4014 N N . ILE B 1 227 ? -17.693 18.102 -19.155 1.00 15.07 224 ILE B N 1
ATOM 4015 C CA . ILE B 1 227 ? -17.371 16.875 -19.876 1.00 15.40 224 ILE B CA 1
ATOM 4016 C C . ILE B 1 227 ? -18.647 16.056 -19.947 1.00 17.23 224 ILE B C 1
ATOM 4017 O O . ILE B 1 227 ? -19.284 15.784 -18.921 1.00 15.13 224 ILE B O 1
ATOM 4022 N N . VAL B 1 228 ? -19.033 15.661 -21.153 1.00 15.69 225 VAL B N 1
ATOM 4023 C CA . VAL B 1 228 ? -20.309 14.977 -21.343 1.00 12.24 225 VAL B CA 1
ATOM 4024 C C . VAL B 1 228 ? -20.122 13.589 -21.948 1.00 14.26 225 VAL B C 1
ATOM 4025 O O . VAL B 1 228 ? -19.501 13.450 -22.996 1.00 16.38 225 VAL B O 1
ATOM 4029 N N . VAL B 1 229 ? -20.677 12.577 -21.286 1.00 13.39 226 VAL B N 1
ATOM 4030 C CA . VAL B 1 229 ? -20.594 11.203 -21.752 1.00 12.48 226 VAL B CA 1
ATOM 4031 C C . VAL B 1 229 ? -22.017 10.720 -22.016 1.00 13.42 226 VAL B C 1
ATOM 4032 O O . VAL B 1 229 ? -22.852 10.741 -21.108 1.00 13.85 226 VAL B O 1
ATOM 4036 N N . ASP B 1 230 ? -22.281 10.308 -23.263 1.00 12.96 227 ASP B N 1
ATOM 4037 C CA . ASP B 1 230 ? -23.622 9.951 -23.726 1.00 12.76 227 ASP B CA 1
ATOM 4038 C C . ASP B 1 230 ? -23.716 8.446 -23.974 1.00 14.73 227 ASP B C 1
ATOM 4039 O O . ASP B 1 230 ? -23.187 7.931 -24.962 1.00 17.20 227 ASP B O 1
ATOM 4044 N N . VAL B 1 231 ? -24.405 7.751 -23.067 1.00 13.32 228 VAL B N 1
ATOM 4045 C CA . VAL B 1 231 ? -24.556 6.301 -23.155 1.00 13.14 228 VAL B CA 1
ATOM 4046 C C . VAL B 1 231 ? -25.777 5.938 -23.986 1.00 19.31 228 VAL B C 1
ATOM 4047 O O . VAL B 1 231 ? -26.007 4.763 -24.337 1.00 16.89 228 VAL B O 1
ATOM 4051 N N . GLY B 1 232 ? -26.555 6.955 -24.343 1.00 18.27 229 GLY B N 1
ATOM 4052 C CA . GLY B 1 232 ? -27.775 6.691 -25.077 1.00 15.77 229 GLY B CA 1
ATOM 4053 C C . GLY B 1 232 ? -27.571 6.117 -26.473 1.00 16.56 229 GLY B C 1
ATOM 4054 O O . GLY B 1 232 ? -26.612 6.453 -27.173 1.00 17.67 229 GLY B O 1
ATOM 4055 N N . ILE B 1 233 ? -28.486 5.236 -26.876 1.00 18.68 230 ILE B N 1
ATOM 4056 C CA . ILE B 1 233 ? -28.570 4.758 -28.266 1.00 18.04 230 ILE B CA 1
ATOM 4057 C C . ILE B 1 233 ? -30.042 4.774 -28.611 1.00 21.72 230 ILE B C 1
ATOM 4058 O O . ILE B 1 233 ? -30.800 3.890 -28.210 1.00 23.15 230 ILE B O 1
ATOM 4063 N N . ASN B 1 234 ? -30.466 5.818 -29.315 1.00 18.18 231 ASN B N 1
ATOM 4064 C CA . ASN B 1 234 ? -31.890 5.991 -29.609 1.00 17.35 231 ASN B CA 1
ATOM 4065 C C . ASN B 1 234 ? -32.076 6.081 -31.103 1.00 19.66 231 ASN B C 1
ATOM 4066 O O . ASN B 1 234 ? -31.375 6.831 -31.762 1.00 24.36 231 ASN B O 1
ATOM 4071 N N . ARG B 1 235 ? -32.985 5.282 -31.642 1.00 21.39 232 ARG B N 1
ATOM 4072 C CA . ARG B 1 235 ? -33.286 5.361 -33.069 1.00 23.84 232 ARG B CA 1
ATOM 4073 C C . ARG B 1 235 ? -34.459 6.312 -33.313 1.00 25.43 232 ARG B C 1
ATOM 4074 O O . ARG B 1 235 ? -35.552 6.112 -32.767 1.00 26.90 232 ARG B O 1
ATOM 4082 N N . LEU B 1 236 ? -34.232 7.367 -34.100 1.00 25.06 233 LEU B N 1
ATOM 4083 C CA . LEU B 1 236 ? -35.319 8.274 -34.492 1.00 28.29 233 LEU B CA 1
ATOM 4084 C C . LEU B 1 236 ? -36.262 7.617 -35.491 1.00 25.43 233 LEU B C 1
ATOM 4085 O O . LEU B 1 236 ? -35.947 6.570 -36.068 1.00 27.85 233 LEU B O 1
ATOM 4090 N N . GLU B 1 237 ? -37.432 8.221 -35.699 1.00 30.60 234 GLU B N 1
ATOM 4091 C CA . GLU B 1 237 ? -38.351 7.727 -36.718 1.00 32.18 234 GLU B CA 1
ATOM 4092 C C . GLU B 1 237 ? -37.678 7.621 -38.090 1.00 32.04 234 GLU B C 1
ATOM 4093 O O . GLU B 1 237 ? -37.953 6.698 -38.849 1.00 30.07 234 GLU B O 1
ATOM 4099 N N . SER B 1 238 ? -36.768 8.546 -38.381 1.00 27.84 235 SER B N 1
ATOM 4100 C CA . SER B 1 238 ? -36.051 8.541 -39.663 1.00 27.92 235 SER B CA 1
ATOM 4101 C C . SER B 1 238 ? -35.041 7.399 -39.747 1.00 29.20 235 SER B C 1
ATOM 4102 O O . SER B 1 238 ? -34.538 7.100 -40.823 1.00 32.32 235 SER B O 1
ATOM 4105 N N . GLY B 1 239 ? -34.740 6.778 -38.606 1.00 29.11 236 GLY B N 1
ATOM 4106 C CA . GLY B 1 239 ? -33.754 5.710 -38.558 1.00 31.84 236 GLY B CA 1
ATOM 4107 C C . GLY B 1 239 ? -32.401 6.219 -38.097 1.00 30.26 236 GLY B C 1
ATOM 4108 O O . GLY B 1 239 ? -31.462 5.441 -37.894 1.00 32.92 236 GLY B O 1
ATOM 4109 N N . LYS B 1 240 ? -32.279 7.534 -37.939 1.00 24.83 237 LYS B N 1
ATOM 4110 C CA . LYS B 1 240 ? -31.011 8.107 -37.464 1.00 24.78 237 LYS B CA 1
ATOM 4111 C C . LYS B 1 240 ? -30.773 7.709 -36.022 1.00 22.63 237 LYS B C 1
ATOM 4112 O O . LYS B 1 240 ? -31.688 7.792 -35.196 1.00 23.47 237 LYS B O 1
ATOM 4118 N N . ILE B 1 241 ? -29.543 7.285 -35.710 1.00 20.77 238 ILE B N 1
ATOM 4119 C CA . ILE B 1 241 ? -29.166 7.002 -34.325 1.00 19.49 238 ILE B CA 1
ATOM 4120 C C . ILE B 1 241 ? -28.612 8.237 -33.638 1.00 19.68 238 ILE B C 1
ATOM 4121 O O . ILE B 1 241 ? -27.715 8.904 -34.170 1.00 21.73 238 ILE B O 1
ATOM 4126 N N . VAL B 1 242 ? -29.169 8.551 -32.473 1.00 18.48 239 VAL B N 1
ATOM 4127 C CA . VAL B 1 242 ? -28.657 9.626 -31.624 1.00 17.54 239 VAL B CA 1
ATOM 4128 C C . VAL B 1 242 ? -28.544 9.130 -30.194 1.00 17.98 239 VAL B C 1
ATOM 4129 O O . VAL B 1 242 ? -29.007 8.046 -29.870 1.00 18.10 239 VAL B O 1
ATOM 4133 N N . GLY B 1 243 ? -27.920 9.934 -29.346 1.00 16.35 240 GLY B N 1
ATOM 4134 C CA . GLY B 1 243 ? -27.810 9.598 -27.947 1.00 16.01 240 GLY B CA 1
ATOM 4135 C C . GLY B 1 243 ? -28.920 10.244 -27.144 1.00 15.25 240 GLY B C 1
ATOM 4136 O O . GLY B 1 243 ? -29.985 10.608 -27.689 1.00 17.52 240 GLY B O 1
ATOM 4137 N N . ASP B 1 244 ? -28.661 10.379 -25.850 1.00 15.84 241 ASP B N 1
ATOM 4138 C CA . ASP B 1 244 ? -29.592 11.087 -24.966 1.00 15.21 241 ASP B CA 1
ATOM 4139 C C . ASP B 1 244 ? -29.274 12.580 -24.888 1.00 15.87 241 ASP B C 1
ATOM 4140 O O . ASP B 1 244 ? -29.988 13.342 -24.218 1.00 19.11 241 ASP B O 1
ATOM 4145 N N . VAL B 1 245 ? -28.193 13.003 -25.533 1.00 18.16 242 VAL B N 1
ATOM 4146 C CA . VAL B 1 245 ? -27.733 14.381 -25.431 1.00 17.62 242 VAL B CA 1
ATOM 4147 C C . VAL B 1 245 ? -28.091 15.123 -26.713 1.00 18.51 242 VAL B C 1
ATOM 4148 O O . VAL B 1 245 ? -28.015 14.547 -27.795 1.00 19.51 242 VAL B O 1
ATOM 4152 N N . ASP B 1 246 ? -28.493 16.387 -26.595 1.00 18.08 243 ASP B N 1
ATOM 4153 C CA . ASP B 1 246 ? -28.615 17.265 -27.767 1.00 19.58 243 ASP B CA 1
ATOM 4154 C C . ASP B 1 246 ? -27.202 17.645 -28.200 1.00 24.07 243 ASP B C 1
ATOM 4155 O O . ASP B 1 246 ? -26.689 18.703 -27.811 1.00 23.80 243 ASP B O 1
ATOM 4160 N N . PHE B 1 247 ? -26.578 16.788 -29.014 1.00 19.89 244 PHE B N 1
ATOM 4161 C CA . PHE B 1 247 ? -25.146 16.920 -29.294 1.00 19.06 244 PHE B CA 1
ATOM 4162 C C . PHE B 1 247 ? -24.773 18.250 -29.944 1.00 19.86 244 PHE B C 1
ATOM 4163 O O . PHE B 1 247 ? -23.790 18.890 -29.553 1.00 22.07 244 PHE B O 1
ATOM 4171 N N . GLU B 1 248 ? -25.545 18.658 -30.943 1.00 21.24 245 GLU B N 1
ATOM 4172 C CA . GLU B 1 248 ? -25.213 19.866 -31.691 1.00 25.86 245 GLU B CA 1
ATOM 4173 C C . GLU B 1 248 ? -25.012 21.088 -30.783 1.00 25.12 245 GLU B C 1
ATOM 4174 O O . GLU B 1 248 ? -24.057 21.843 -30.941 1.00 28.78 245 GLU B O 1
ATOM 4180 N N . GLU B 1 249 ? -25.893 21.262 -29.810 1.00 22.41 246 GLU B N 1
ATOM 4181 C CA . GLU B 1 249 ? -25.823 22.429 -28.941 1.00 22.38 246 GLU B CA 1
ATOM 4182 C C . GLU B 1 249 ? -24.943 22.219 -27.716 1.00 20.57 246 GLU B C 1
ATOM 4183 O O . GLU B 1 249 ? -24.220 23.117 -27.312 1.00 23.48 246 GLU B O 1
ATOM 4189 N N . VAL B 1 250 ? -25.032 21.039 -27.104 1.00 22.04 247 VAL B N 1
ATOM 4190 C CA . VAL B 1 250 ? -24.248 20.769 -25.899 1.00 19.99 247 VAL B CA 1
ATOM 4191 C C . VAL B 1 250 ? -22.772 20.692 -26.236 1.00 18.24 247 VAL B C 1
ATOM 4192 O O . VAL B 1 250 ? -21.928 21.115 -25.450 1.00 20.76 247 VAL B O 1
ATOM 4196 N N . SER B 1 251 ? -22.438 20.172 -27.414 1.00 18.50 248 SER B N 1
ATOM 4197 C CA . SER B 1 251 ? -21.024 20.097 -27.768 1.00 19.05 248 SER B CA 1
ATOM 4198 C C . SER B 1 251 ? -20.362 21.487 -27.793 1.00 22.32 248 SER B C 1
ATOM 4199 O O . SER B 1 251 ? -19.166 21.614 -27.541 1.00 23.35 248 SER B O 1
ATOM 4202 N N . LYS B 1 252 ? -21.143 22.529 -28.062 1.00 22.16 249 LYS B N 1
ATOM 4203 C CA . LYS B 1 252 ? -20.602 23.882 -28.121 1.00 23.86 249 LYS B CA 1
ATOM 4204 C C . LYS B 1 252 ? -20.097 24.386 -26.765 1.00 26.20 249 LYS B C 1
ATOM 4205 O O . LYS B 1 252 ? -19.255 25.300 -26.709 1.00 29.37 249 LYS B O 1
ATOM 4211 N N . LYS B 1 253 ? -20.590 23.775 -25.690 1.00 21.49 250 LYS B N 1
ATOM 4212 C CA . LYS B 1 253 ? -20.292 24.223 -24.343 1.00 21.48 250 LYS B CA 1
ATOM 4213 C C . LYS B 1 253 ? -19.356 23.238 -23.641 1.00 22.91 250 LYS B C 1
ATOM 4214 O O . LYS B 1 253 ? -18.970 23.456 -22.505 1.00 24.53 250 LYS B O 1
ATOM 4220 N N . SER B 1 254 ? -19.012 22.152 -24.316 1.00 20.32 251 SER B N 1
ATOM 4221 C CA . SER B 1 254 ? -18.281 21.058 -23.664 1.00 18.49 251 SER B CA 1
ATOM 4222 C C . SER B 1 254 ? -16.775 21.128 -23.902 1.00 18.84 251 SER B C 1
ATOM 4223 O O . SER B 1 254 ? -16.326 21.442 -25.018 1.00 24.58 251 SER B O 1
ATOM 4226 N N . SER B 1 255 ? -15.997 20.804 -22.872 1.00 18.86 252 SER B N 1
ATOM 4227 C CA . SER B 1 255 ? -14.552 20.636 -23.063 1.00 19.65 252 SER B CA 1
ATOM 4228 C C . SER B 1 255 ? -14.251 19.310 -23.757 1.00 18.70 252 SER B C 1
ATOM 4229 O O . SER B 1 255 ? -13.399 19.254 -24.642 1.00 19.30 252 SER B O 1
ATOM 4232 N N . TYR B 1 256 ? -14.958 18.258 -23.352 1.00 18.82 253 TYR B N 1
ATOM 4233 C CA . TYR B 1 256 ? -14.848 16.925 -23.964 1.00 18.14 253 TYR B CA 1
ATOM 4234 C C . TYR B 1 256 ? -16.256 16.348 -24.076 1.00 19.32 253 TYR B C 1
ATOM 4235 O O . TYR B 1 256 ? -17.048 16.500 -23.160 1.00 18.00 253 TYR B O 1
ATOM 4244 N N . ILE B 1 257 ? -16.557 15.661 -25.174 1.00 16.43 254 ILE B N 1
ATOM 4245 C CA . ILE B 1 257 ? -17.884 15.077 -25.318 1.00 17.20 254 ILE B CA 1
ATOM 4246 C C . ILE B 1 257 ? -17.818 13.822 -26.195 1.00 14.56 254 ILE B C 1
ATOM 4247 O O . ILE B 1 257 ? -17.079 13.791 -27.163 1.00 15.99 254 ILE B O 1
ATOM 4252 N N . THR B 1 258 ? -18.571 12.786 -25.838 1.00 16.10 255 THR B N 1
ATOM 4253 C CA . THR B 1 258 ? -18.634 11.587 -26.685 1.00 17.18 255 THR B CA 1
ATOM 4254 C C . THR B 1 258 ? -19.661 11.763 -27.802 1.00 18.59 255 THR B C 1
ATOM 4255 O O . THR B 1 258 ? -20.802 12.125 -27.527 1.00 19.19 255 THR B O 1
ATOM 4259 N N . PRO B 1 259 ? -19.290 11.466 -29.056 1.00 15.46 256 PRO B N 1
ATOM 4260 C CA . PRO B 1 259 ? -20.315 11.433 -30.106 1.00 19.68 256 PRO B CA 1
ATOM 4261 C C . PRO B 1 259 ? -21.147 10.148 -30.004 1.00 19.23 256 PRO B C 1
ATOM 4262 O O . PRO B 1 259 ? -20.741 9.187 -29.330 1.00 18.72 256 PRO B O 1
ATOM 4266 N N . VAL B 1 260 ? -22.324 10.162 -30.628 1.00 16.35 257 VAL B N 1
ATOM 4267 C CA . VAL B 1 260 ? -23.116 8.951 -30.851 1.00 16.86 257 VAL B CA 1
ATOM 4268 C C . VAL B 1 260 ? -23.522 8.952 -32.313 1.00 20.05 257 VAL B C 1
ATOM 4269 O O . VAL B 1 260 ? -24.060 9.953 -32.813 1.00 21.27 257 VAL B O 1
ATOM 4273 N N . PRO B 1 261 ? -23.237 7.860 -33.030 1.00 19.51 258 PRO B N 1
ATOM 4274 C CA . PRO B 1 261 ? -22.463 6.677 -32.613 1.00 20.48 258 PRO B CA 1
ATOM 4275 C C . PRO B 1 261 ? -20.971 6.983 -32.439 1.00 20.17 258 PRO B C 1
ATOM 4276 O O . PRO B 1 261 ? -20.541 8.096 -32.726 1.00 20.29 258 PRO B O 1
ATOM 4280 N N . GLY B 1 262 ? -20.204 6.004 -31.971 1.00 21.28 259 GLY B N 1
ATOM 4281 C CA . GLY B 1 262 ? -18.746 6.084 -32.007 1.00 20.64 259 GLY B CA 1
ATOM 4282 C C . GLY B 1 262 ? -18.091 6.545 -30.714 1.00 19.01 259 GLY B C 1
ATOM 4283 O O . GLY B 1 262 ? -16.894 6.866 -30.701 1.00 21.20 259 GLY B O 1
ATOM 4284 N N . GLY B 1 263 ? -18.869 6.610 -29.636 1.00 16.80 260 GLY B N 1
ATOM 4285 C CA . GLY B 1 263 ? -18.354 7.018 -28.333 1.00 15.30 260 GLY B CA 1
ATOM 4286 C C . GLY B 1 263 ? -18.304 5.865 -27.348 1.00 18.63 260 GLY B C 1
ATOM 4287 O O . GLY B 1 263 ? -17.379 5.057 -27.361 1.00 18.09 260 GLY B O 1
ATOM 4288 N N . VAL B 1 264 ? -19.330 5.790 -26.507 1.00 15.62 261 VAL B N 1
ATOM 4289 C CA . VAL B 1 264 ? -19.438 4.746 -25.488 1.00 13.69 261 VAL B CA 1
ATOM 4290 C C . VAL B 1 264 ? -19.653 3.341 -26.075 1.00 14.98 261 VAL B C 1
ATOM 4291 O O . VAL B 1 264 ? -19.110 2.352 -25.556 1.00 15.78 261 VAL B O 1
ATOM 4295 N N . GLY B 1 265 ? -20.443 3.257 -27.141 1.00 15.93 262 GLY B N 1
ATOM 4296 C CA . GLY B 1 265 ? -20.785 1.987 -27.758 1.00 15.93 262 GLY B CA 1
ATOM 4297 C C . GLY B 1 265 ? -19.592 1.070 -28.033 1.00 19.74 262 GLY B C 1
ATOM 4298 O O . GLY B 1 265 ? -19.565 -0.069 -27.567 1.00 16.56 262 GLY B O 1
ATOM 4299 N N . PRO B 1 266 ? -18.608 1.554 -28.799 1.00 17.79 263 PRO B N 1
ATOM 4300 C CA . PRO B 1 266 ? -17.423 0.731 -29.067 1.00 16.38 263 PRO B CA 1
ATOM 4301 C C . PRO B 1 266 ? -16.652 0.380 -27.811 1.00 16.97 263 PRO B C 1
ATOM 4302 O O . PRO B 1 266 ? -15.984 -0.660 -27.790 1.00 15.92 263 PRO B O 1
ATOM 4306 N N . MET B 1 267 ? -16.691 1.245 -26.799 1.00 13.57 264 MET B N 1
ATOM 4307 C CA . MET B 1 267 ? -15.930 0.986 -25.572 1.00 14.32 264 MET B CA 1
ATOM 4308 C C . MET B 1 267 ? -16.555 -0.122 -24.745 1.00 15.73 264 MET B C 1
ATOM 4309 O O . MET B 1 267 ? -15.844 -0.863 -24.062 1.00 16.24 264 MET B O 1
ATOM 4314 N N . THR B 1 268 ? -17.871 -0.252 -24.833 1.00 13.87 265 THR B N 1
ATOM 4315 C CA . THR B 1 268 ? -18.568 -1.294 -24.089 1.00 13.82 265 THR B CA 1
ATOM 4316 C C . THR B 1 268 ? -18.143 -2.654 -24.644 1.00 15.94 265 THR B C 1
ATOM 4317 O O . THR B 1 268 ? -17.877 -3.599 -23.882 1.00 16.89 265 THR B O 1
ATOM 4321 N N . ILE B 1 269 ? -18.045 -2.743 -25.961 1.00 14.93 266 ILE B N 1
ATOM 4322 C CA . ILE B 1 269 ? -17.611 -3.993 -26.579 1.00 14.59 266 ILE B CA 1
ATOM 4323 C C . ILE B 1 269 ? -16.153 -4.237 -26.231 1.00 15.91 266 ILE B C 1
ATOM 4324 O O . ILE B 1 269 ? -15.758 -5.356 -25.898 1.00 16.02 266 ILE B O 1
ATOM 4329 N N . ALA B 1 270 ? -15.341 -3.192 -26.290 1.00 13.99 267 ALA B N 1
ATOM 4330 C CA . ALA B 1 270 ? -13.933 -3.383 -25.947 1.00 14.32 267 ALA B CA 1
ATOM 4331 C C . ALA B 1 270 ? -13.778 -3.945 -24.527 1.00 13.30 267 ALA B C 1
ATOM 4332 O O . ALA B 1 270 ? -12.863 -4.736 -24.263 1.00 15.97 267 ALA B O 1
ATOM 4334 N N . MET B 1 271 ? -14.612 -3.502 -23.592 1.00 12.24 268 MET B N 1
ATOM 4335 C CA . MET B 1 271 ? -14.442 -3.993 -22.219 1.00 14.77 268 MET B CA 1
ATOM 4336 C C . MET B 1 271 ? -14.934 -5.424 -22.047 1.00 14.04 268 MET B C 1
ATOM 4337 O O . MET B 1 271 ? -14.423 -6.161 -21.204 1.00 14.67 268 MET B O 1
ATOM 4342 N N . LEU B 1 272 ? -15.935 -5.816 -22.829 1.00 16.54 269 LEU B N 1
ATOM 4343 C CA . LEU B 1 272 ? -16.356 -7.218 -22.843 1.00 13.43 269 LEU B CA 1
ATOM 4344 C C . LEU B 1 272 ? -15.159 -8.088 -23.241 1.00 14.96 269 LEU B C 1
ATOM 4345 O O . LEU B 1 272 ? -14.861 -9.100 -22.594 1.00 15.85 269 LEU B O 1
ATOM 4350 N N . LEU B 1 273 ? -14.499 -7.684 -24.319 1.00 12.58 270 LEU B N 1
ATOM 4351 C CA . LEU B 1 273 ? -13.305 -8.374 -24.791 1.00 12.83 270 LEU B CA 1
ATOM 4352 C C . LEU B 1 273 ? -12.211 -8.392 -23.718 1.00 15.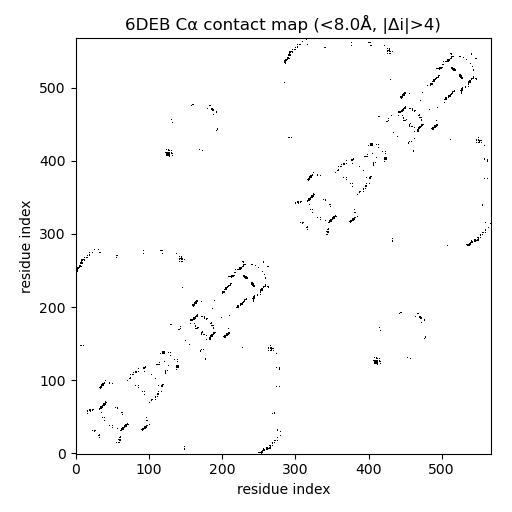56 270 LEU B C 1
ATOM 4353 O O . LEU B 1 273 ? -11.615 -9.436 -23.433 1.00 15.56 270 LEU B O 1
ATOM 4358 N N . GLU B 1 274 ? -11.928 -7.230 -23.143 1.00 11.99 271 GLU B N 1
ATOM 4359 C CA . GLU B 1 274 ? -10.870 -7.122 -22.135 1.00 16.14 271 GLU B CA 1
ATOM 4360 C C . GLU B 1 274 ? -11.186 -7.988 -20.901 1.00 14.21 271 GLU B C 1
ATOM 4361 O O . GLU B 1 274 ? -10.298 -8.634 -20.357 1.00 13.83 271 GLU B O 1
ATOM 4367 N N . ASN B 1 275 ? -12.450 -7.995 -20.474 1.00 13.12 272 ASN B N 1
ATOM 4368 C CA . ASN B 1 275 ? -12.829 -8.799 -19.321 1.00 12.70 272 ASN B CA 1
ATOM 4369 C C . ASN B 1 275 ? -12.680 -10.287 -19.619 1.00 14.63 272 ASN B C 1
ATOM 4370 O O . ASN B 1 275 ? -12.361 -11.065 -18.727 1.00 13.88 272 ASN B O 1
ATOM 4375 N N . THR B 1 276 ? -12.916 -10.685 -20.865 1.00 13.72 273 THR B N 1
ATOM 4376 C CA . THR B 1 276 ? -12.785 -12.102 -21.227 1.00 14.68 273 THR B CA 1
ATOM 4377 C C . THR B 1 276 ? -11.316 -12.480 -21.185 1.00 16.06 273 THR B C 1
ATOM 4378 O O . THR B 1 276 ? -10.945 -13.529 -20.654 1.00 14.30 273 THR B O 1
ATOM 4382 N N . VAL B 1 277 ? -10.471 -11.611 -21.726 1.00 13.55 274 VAL B N 1
ATOM 4383 C CA . VAL B 1 277 ? -9.025 -11.869 -21.697 1.00 14.34 274 VAL B CA 1
ATOM 4384 C C . VAL B 1 277 ? -8.486 -11.858 -20.259 1.00 15.81 274 VAL B C 1
ATOM 4385 O O . VAL B 1 277 ? -7.587 -12.629 -19.912 1.00 17.17 274 VAL B O 1
ATOM 4389 N N . LY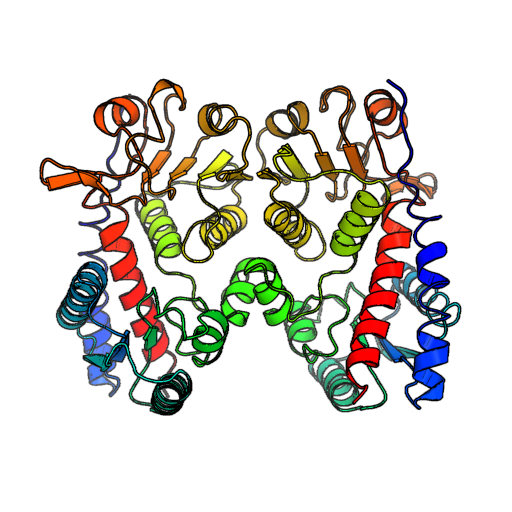S B 1 278 ? -9.071 -11.012 -19.410 1.00 15.89 275 LYS B N 1
ATOM 4390 C CA . LYS B 1 278 ? -8.719 -10.993 -17.990 1.00 15.73 275 LYS B CA 1
ATOM 4391 C C . LYS B 1 278 ? -8.970 -12.343 -17.338 1.00 14.53 275 LYS B C 1
ATOM 4392 O O . LYS B 1 278 ? -8.149 -12.848 -16.568 1.00 16.72 275 LYS B O 1
ATOM 4398 N N . SER B 1 279 ? -10.124 -12.929 -17.629 1.00 15.37 276 SER B N 1
ATOM 4399 C CA . SER B 1 279 ? -10.423 -14.236 -17.067 1.00 14.37 276 SER B CA 1
ATOM 4400 C C . SER B 1 279 ? -9.458 -15.294 -17.601 1.00 15.39 276 SER B C 1
ATOM 4401 O O . SER B 1 279 ? -8.965 -16.149 -16.860 1.00 16.02 276 SER B O 1
ATOM 4404 N N . ALA B 1 280 ? -9.196 -15.235 -18.897 1.00 15.45 277 ALA B N 1
ATOM 4405 C CA . ALA B 1 280 ? -8.278 -16.198 -19.481 1.00 17.92 277 ALA B CA 1
ATOM 4406 C C . ALA B 1 280 ? -6.869 -16.084 -18.858 1.00 17.95 277 ALA B C 1
ATOM 4407 O O . ALA B 1 280 ? -6.225 -17.101 -18.566 1.00 18.03 277 ALA B O 1
ATOM 4409 N N . LYS B 1 281 ? -6.402 -14.859 -18.630 1.00 17.10 278 LYS B N 1
ATOM 4410 C CA . LYS B 1 281 ? -5.066 -14.646 -18.063 1.00 23.30 278 LYS B CA 1
ATOM 4411 C C . LYS B 1 281 ? -5.008 -15.203 -16.648 1.00 23.91 278 LYS B C 1
ATOM 4412 O O . LYS B 1 281 ? -3.969 -15.619 -16.189 1.00 22.08 278 LYS B O 1
ATOM 4418 N N . ASN B 1 282 ? -6.145 -15.220 -15.961 1.00 21.38 279 ASN B N 1
ATOM 4419 C CA . ASN B 1 282 ? -6.176 -15.757 -14.607 1.00 24.29 279 ASN B CA 1
ATOM 4420 C C . ASN B 1 282 ? -5.837 -17.231 -14.566 1.00 24.43 279 ASN B C 1
ATOM 4421 O O . ASN B 1 282 ? -5.482 -17.749 -13.509 1.00 28.23 279 ASN B O 1
ATOM 4426 N N . ARG B 1 283 ? -5.937 -17.915 -15.707 1.00 22.98 280 ARG B N 1
ATOM 4427 C CA . ARG B 1 283 ? -5.603 -19.335 -15.768 1.00 22.16 280 ARG B CA 1
ATOM 4428 C C . ARG B 1 283 ? -4.098 -19.564 -15.809 1.00 24.89 280 ARG B C 1
ATOM 4429 O O . ARG B 1 283 ? -3.638 -20.686 -15.616 1.00 30.18 280 ARG B O 1
ATOM 4437 N N . LEU B 1 284 ? -3.318 -18.521 -16.079 1.00 22.37 281 LEU B N 1
ATOM 4438 C CA . LEU B 1 284 ? -1.867 -18.730 -16.074 1.00 23.54 281 LEU B CA 1
ATOM 4439 C C . LEU B 1 284 ? -1.357 -19.060 -14.664 1.00 31.79 281 LEU B C 1
ATOM 4440 O O . LEU B 1 284 ? -1.792 -18.461 -13.676 1.00 35.11 281 LEU B O 1
ATOM 4445 N N . ASN B 1 285 ? -0.397 -19.971 -14.605 1.00 34.25 282 ASN B N 1
ATOM 4446 C CA . ASN B 1 285 ? 0.173 -20.453 -13.345 1.00 44.16 282 ASN B CA 1
ATOM 4447 C C . ASN B 1 285 ? 1.040 -19.420 -12.627 1.00 51.53 282 ASN B C 1
ATOM 4448 O O . ASN B 1 285 ? 1.973 -18.871 -13.208 1.00 47.20 282 ASN B O 1
#

Organism: Campylobacter jejuni subsp. jejuni serotype O:2 (strain ATCC 700819 / NCTC 11168) (NCBI:txid192222)

Radius of gyration: 25.12 Å; Cα contacts (8 Å, |Δi|>4): 1263; chains: 2; bounding box: 46×55×68 Å